Protein AF-A0A524FAS8-F1 (afdb_monomer)

Nearest PDB structures (foldseek):
  1mx0-assembly3_E  TM=8.882E-01  e=3.601E-17  Saccharolobus shibatae
  1z5a-assembly1_B  TM=8.834E-01  e=2.460E-16  Saccharolobus shibatae
  1mx0-assembly1_A  TM=8.862E-01  e=3.454E-16  Saccharolobus shibatae
  2zbk-assembly1_B  TM=7.656E-01  e=2.838E-14  Saccharolobus shibatae
  2q2e-assembly1_B  TM=7.469E-01  e=2.838E-14  Methanosarcina mazei

Foldseek 3Di:
DDPPPPPVPPPDDDFDPLLVLLVVLVVQQCDFDQSNLQLLLLLVVLVLLLQALVQQVVQVPDPDRPQNQFPVLVVCVVVPVVVVCVVPPPPDPPPDDDDDDDDDPDPDDDDPLVVVLVVVVVVLQVVQCVQCVVPLVCQRRFFAKEKEKAWDAADPVLVPPDDPPFKTKMKIKMKGQGQWDDLVLVQLQLQAQSDPPPPFDWDGSDDRRCRSVSLLSQLCVARVAWKWKWWDGLPDQWIWIWTWHQDSNSHTDTSHRGDTDDHSHNGIMMIMTMHMHGDHDPPHNVVSVVVVCVVCLRYWYWYQYNVRDIDISHRDDSDDDDGTDTFAAAPVRADPVNVVVLVVPDPDPDQLVSPVVRHPPCDSVNSVVVVVVVQVVVCVVVQWHDDPFFIWGNDDDLPDWIKTWGWDFDDDDPDPGTDTDIDIDTDDDPVVSVVVVVVVVVVVVVVVVD

Structure (mmCIF, N/CA/C/O backbone):
data_AF-A0A524FAS8-F1
#
_entry.id   AF-A0A524FAS8-F1
#
loop_
_atom_site.group_PDB
_atom_site.id
_atom_site.type_symbol
_atom_site.label_atom_id
_atom_site.label_alt_id
_atom_site.label_comp_id
_atom_site.label_asym_id
_atom_site.label_entity_id
_atom_site.label_seq_id
_atom_site.pdbx_PDB_ins_code
_atom_site.Cartn_x
_atom_site.Cartn_y
_atom_site.Cartn_z
_atom_site.occupancy
_atom_site.B_iso_or_equiv
_atom_site.auth_seq_id
_atom_site.auth_comp_id
_atom_site.auth_asym_id
_atom_site.auth_atom_id
_atom_site.pdbx_PDB_model_num
ATOM 1 N N . MET A 1 1 ? 24.257 51.079 12.326 1.00 42.12 1 MET A N 1
ATOM 2 C CA . MET A 1 1 ? 23.817 50.644 10.984 1.00 42.12 1 MET A CA 1
ATOM 3 C C . MET A 1 1 ? 23.544 49.153 11.053 1.00 42.12 1 MET A C 1
ATOM 5 O O . MET A 1 1 ? 24.490 48.390 11.198 1.00 42.12 1 MET A O 1
ATOM 9 N N . SER A 1 2 ? 22.276 48.743 11.054 1.00 40.66 2 SER A N 1
ATOM 10 C CA . SER A 1 2 ? 21.909 47.332 10.925 1.00 40.66 2 SER A CA 1
ATOM 11 C C . SER A 1 2 ? 21.966 46.947 9.450 1.00 40.66 2 SER A C 1
ATOM 13 O O . SER A 1 2 ? 21.460 47.657 8.581 1.00 40.66 2 SER A O 1
ATOM 15 N N . ARG A 1 3 ? 22.640 45.836 9.161 1.00 36.81 3 ARG A N 1
ATOM 16 C CA . ARG A 1 3 ? 22.687 45.250 7.826 1.00 36.81 3 ARG A CA 1
ATOM 17 C C . ARG A 1 3 ? 21.321 44.609 7.585 1.00 36.81 3 ARG A C 1
ATOM 19 O O . ARG A 1 3 ? 21.036 43.558 8.145 1.00 36.81 3 ARG A O 1
ATOM 26 N N . ILE A 1 4 ? 20.466 45.267 6.806 1.00 46.28 4 ILE A N 1
ATOM 27 C CA . ILE A 1 4 ? 19.295 44.620 6.212 1.00 46.28 4 ILE A CA 1
ATOM 28 C C . ILE A 1 4 ? 19.868 43.687 5.147 1.00 46.28 4 ILE A C 1
ATOM 30 O O . ILE A 1 4 ? 20.204 44.124 4.048 1.00 46.28 4 ILE A O 1
ATOM 34 N N . SER A 1 5 ? 20.096 42.423 5.498 1.00 48.66 5 SER A N 1
ATOM 35 C CA . SER A 1 5 ? 20.299 41.389 4.491 1.00 48.66 5 SER A CA 1
ATOM 36 C C . SER A 1 5 ? 18.951 41.165 3.820 1.00 48.66 5 SER A C 1
ATOM 38 O O . SER A 1 5 ? 18.108 40.426 4.323 1.00 48.66 5 SER A O 1
ATOM 40 N N . SER A 1 6 ? 18.735 41.843 2.698 1.00 51.06 6 SER A N 1
ATOM 41 C CA . SER A 1 6 ? 17.749 41.437 1.706 1.00 51.06 6 SER A CA 1
ATOM 42 C C . SER A 1 6 ? 18.260 40.162 1.032 1.00 51.06 6 SER A C 1
ATOM 44 O O . SER A 1 6 ? 18.724 40.184 -0.107 1.00 51.06 6 SER A O 1
ATOM 46 N N . GLU A 1 7 ? 18.238 39.045 1.753 1.00 55.41 7 GLU A N 1
ATOM 47 C CA . GLU A 1 7 ? 17.970 37.792 1.064 1.00 55.41 7 GLU A CA 1
ATOM 48 C C . GLU A 1 7 ? 16.487 37.870 0.718 1.00 55.41 7 GLU A C 1
ATOM 50 O O . GLU A 1 7 ? 15.625 37.670 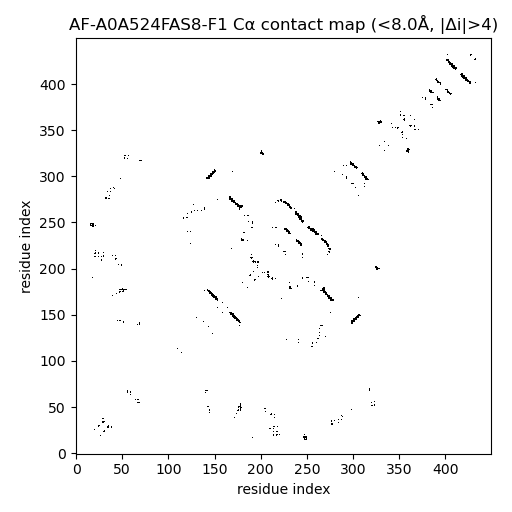1.570 1.00 55.41 7 GLU A O 1
ATOM 55 N N . ASP A 1 8 ? 16.197 38.316 -0.505 1.00 54.00 8 ASP A N 1
ATOM 56 C CA . ASP A 1 8 ? 14.879 38.165 -1.108 1.00 54.00 8 ASP A CA 1
ATOM 57 C C . ASP A 1 8 ? 14.546 36.668 -1.031 1.00 54.00 8 ASP A C 1
ATOM 59 O O . ASP A 1 8 ? 15.024 35.870 -1.842 1.00 54.00 8 ASP A O 1
ATOM 63 N N . GLU A 1 9 ? 13.780 36.262 -0.012 1.00 61.88 9 GLU A N 1
ATOM 64 C CA . GLU A 1 9 ? 13.163 34.943 0.022 1.00 61.88 9 GLU A CA 1
ATOM 65 C C . GLU A 1 9 ? 12.337 34.839 -1.258 1.00 61.88 9 GLU A C 1
ATOM 67 O O . GLU A 1 9 ? 11.289 35.478 -1.397 1.00 61.88 9 GLU A O 1
ATOM 72 N N . GLY A 1 10 ? 12.842 34.076 -2.230 1.00 63.31 10 GLY A N 1
ATOM 73 C CA . GLY A 1 10 ? 12.163 33.874 -3.498 1.00 63.31 10 GLY A CA 1
ATOM 74 C C . GLY A 1 10 ? 10.688 33.544 -3.263 1.00 63.31 10 GLY A C 1
ATOM 75 O O . GLY A 1 10 ? 10.338 32.734 -2.405 1.00 63.31 10 GLY A O 1
ATOM 76 N N . ARG A 1 11 ? 9.797 34.177 -4.035 1.00 78.69 11 ARG A N 1
ATOM 77 C CA . ARG A 1 11 ? 8.336 34.001 -3.898 1.00 78.69 11 ARG A CA 1
ATOM 78 C C . ARG A 1 11 ? 7.879 32.548 -4.092 1.00 78.69 11 ARG A C 1
ATOM 80 O O . ARG A 1 11 ? 6.772 32.197 -3.695 1.00 78.69 11 ARG A O 1
ATOM 87 N N . ILE A 1 12 ? 8.712 31.715 -4.716 1.00 79.44 12 ILE A N 1
ATOM 88 C CA . ILE A 1 12 ? 8.446 30.302 -4.983 1.00 79.44 12 ILE A CA 1
ATOM 89 C C . ILE A 1 12 ? 9.047 29.464 -3.850 1.00 79.44 12 ILE A C 1
ATOM 91 O O . ILE A 1 12 ? 10.264 29.415 -3.692 1.00 79.44 12 ILE A O 1
ATOM 95 N N . LYS A 1 13 ? 8.190 28.779 -3.083 1.00 80.12 13 LYS A N 1
ATOM 96 C CA . LYS A 1 13 ? 8.586 27.847 -2.014 1.00 80.12 13 LYS A CA 1
ATOM 97 C C . LYS A 1 13 ? 8.244 26.411 -2.419 1.00 80.12 13 LYS A C 1
ATOM 99 O O . LYS A 1 13 ? 7.142 26.155 -2.903 1.00 80.12 13 LYS A O 1
ATOM 104 N N . GLN A 1 14 ? 9.169 25.473 -2.210 1.00 84.06 14 GLN A N 1
ATOM 105 C CA . GLN A 1 14 ? 8.932 24.049 -2.458 1.00 84.06 14 GLN A CA 1
ATOM 106 C C . GLN A 1 14 ? 8.105 23.442 -1.316 1.00 84.06 14 GLN A C 1
ATOM 108 O O . GLN A 1 14 ? 8.470 23.542 -0.146 1.00 84.06 14 GLN A O 1
ATOM 113 N N . GLY A 1 15 ? 6.977 22.819 -1.658 1.00 84.75 15 GLY A N 1
ATOM 114 C CA . GLY A 1 15 ? 6.153 22.063 -0.716 1.00 84.75 15 GLY A CA 1
ATOM 115 C C . GLY A 1 15 ? 6.577 20.597 -0.618 1.00 84.75 15 GLY A C 1
ATOM 116 O O . GLY A 1 15 ? 7.229 20.057 -1.507 1.00 84.75 15 GLY A O 1
ATOM 117 N N . THR A 1 16 ? 6.164 19.939 0.458 1.00 92.19 16 THR A N 1
ATOM 118 C CA . THR A 1 16 ? 6.278 18.486 0.643 1.00 92.19 16 THR A CA 1
ATOM 119 C C . THR A 1 16 ? 5.027 17.778 0.120 1.00 92.19 16 THR A C 1
ATOM 121 O O . THR A 1 16 ? 3.938 18.360 0.101 1.00 92.19 16 THR A O 1
ATOM 124 N N . ILE A 1 17 ? 5.146 16.490 -0.224 1.00 90.00 17 ILE A N 1
ATOM 125 C CA . ILE A 1 17 ? 3.988 15.684 -0.641 1.00 90.00 17 ILE A CA 1
ATOM 126 C C . ILE A 1 17 ? 2.903 15.640 0.443 1.00 90.00 17 ILE A C 1
ATOM 128 O O . ILE A 1 17 ? 1.740 15.908 0.164 1.00 90.00 17 ILE A O 1
ATOM 132 N N . ALA A 1 18 ? 3.289 15.426 1.705 1.00 90.56 18 ALA A N 1
ATOM 133 C CA . ALA A 1 18 ? 2.353 15.429 2.825 1.00 90.56 18 ALA A CA 1
ATOM 134 C C . ALA A 1 18 ? 1.673 16.797 2.998 1.00 90.56 18 ALA A C 1
ATOM 136 O O . ALA A 1 18 ? 0.471 16.868 3.236 1.00 90.56 18 ALA A O 1
ATOM 137 N N . GLY A 1 19 ? 2.413 17.899 2.831 1.00 90.75 19 GLY A N 1
ATOM 138 C CA . GLY A 1 19 ? 1.856 19.249 2.894 1.00 90.75 19 GLY A CA 1
ATOM 139 C C . GLY A 1 19 ? 0.856 19.539 1.772 1.00 90.75 19 GLY A C 1
ATOM 140 O O . GLY A 1 19 ? -0.131 20.235 2.009 1.00 90.75 19 GLY A O 1
ATOM 141 N N . PHE A 1 20 ? 1.087 18.998 0.574 1.00 91.62 20 PHE A N 1
ATOM 142 C CA . PHE A 1 20 ? 0.155 19.092 -0.548 1.00 91.62 20 PHE A CA 1
ATOM 143 C C . PHE A 1 20 ? -1.114 18.267 -0.296 1.00 91.62 20 PHE A C 1
ATOM 145 O O . PHE A 1 20 ? -2.212 18.822 -0.322 1.00 91.62 20 PHE A O 1
ATOM 152 N N . MET A 1 21 ? -0.966 16.981 0.035 1.00 90.69 21 MET A N 1
ATOM 153 C CA . MET A 1 21 ? -2.090 16.056 0.224 1.00 90.69 21 MET A CA 1
ATOM 154 C C . MET A 1 21 ? -2.978 16.448 1.406 1.00 90.69 21 MET A C 1
ATOM 156 O O . MET A 1 21 ? -4.197 16.443 1.282 1.00 90.69 21 MET A O 1
ATOM 160 N N . ARG A 1 22 ? -2.397 16.922 2.518 1.00 89.25 22 ARG A N 1
ATOM 161 C CA . ARG A 1 22 ? -3.168 17.438 3.666 1.00 89.25 22 ARG A CA 1
ATOM 162 C C . ARG A 1 22 ? -4.069 18.622 3.320 1.00 89.25 22 ARG A C 1
ATOM 164 O O . ARG A 1 22 ? -5.066 18.824 4.000 1.00 89.25 22 ARG A O 1
ATOM 171 N N . LYS A 1 23 ? -3.711 19.424 2.312 1.00 88.38 23 LYS A N 1
ATOM 172 C CA . LYS A 1 23 ? -4.533 20.548 1.829 1.00 88.38 23 LYS A CA 1
ATOM 173 C C . LYS A 1 23 ? -5.541 20.124 0.761 1.00 88.38 23 LYS A C 1
ATOM 175 O O . LYS A 1 23 ? -6.402 20.922 0.399 1.00 88.38 23 LYS A O 1
ATOM 180 N N . ARG A 1 24 ? -5.370 18.929 0.195 1.00 88.69 24 ARG A N 1
ATOM 181 C CA . ARG A 1 24 ? -6.066 18.446 -0.998 1.00 88.69 24 ARG A CA 1
ATOM 182 C C . ARG A 1 24 ? -6.550 17.001 -0.822 1.00 88.69 24 ARG A C 1
ATOM 184 O O . ARG A 1 24 ? -6.407 16.190 -1.732 1.00 88.69 24 ARG A O 1
ATOM 191 N N . THR A 1 25 ? -7.119 16.679 0.339 1.00 84.56 25 THR A N 1
ATOM 192 C CA . THR A 1 25 ? -7.600 15.324 0.668 1.00 84.56 25 THR A CA 1
ATOM 193 C C . THR A 1 25 ? -8.717 14.849 -0.271 1.00 84.56 25 THR A C 1
ATOM 195 O O . THR A 1 25 ? -8.857 13.653 -0.509 1.00 84.56 25 THR A O 1
ATOM 198 N N . GLN A 1 26 ? -9.437 15.770 -0.919 1.00 85.81 26 GLN A N 1
ATOM 199 C CA . GLN A 1 26 ? -10.419 15.457 -1.961 1.00 85.81 26 GLN A CA 1
ATOM 200 C C . GLN A 1 26 ? -9.820 14.768 -3.198 1.00 85.81 26 GLN A C 1
ATOM 202 O O . GLN A 1 26 ? -10.524 14.035 -3.881 1.00 85.81 26 GLN A O 1
ATOM 207 N N . LEU A 1 27 ? -8.523 14.958 -3.493 1.00 87.62 27 LEU A N 1
ATOM 208 C CA . LEU A 1 27 ? -7.872 14.302 -4.641 1.00 87.62 27 LEU A CA 1
ATOM 209 C C . LEU A 1 27 ? -7.733 12.785 -4.460 1.00 87.62 27 LEU A C 1
ATOM 211 O O . LEU A 1 27 ? -7.439 12.076 -5.415 1.00 87.62 27 LEU A O 1
ATOM 215 N N . VAL A 1 28 ? -7.928 12.307 -3.233 1.00 86.19 28 VAL A N 1
ATOM 216 C CA . VAL A 1 28 ? -7.808 10.908 -2.809 1.00 86.19 28 VAL A CA 1
ATOM 217 C C . VAL A 1 28 ? -9.096 10.419 -2.145 1.00 86.19 28 VAL A C 1
ATOM 219 O O . VAL A 1 28 ? -9.068 9.515 -1.322 1.00 86.19 28 VAL A O 1
ATOM 222 N N . GLY A 1 29 ? -10.233 11.037 -2.481 1.00 87.62 29 GLY A N 1
ATOM 223 C CA . GLY A 1 29 ? -11.559 10.555 -2.078 1.00 87.62 29 GLY A CA 1
ATOM 224 C C . GLY A 1 29 ? -12.010 10.944 -0.666 1.00 87.62 29 GLY A C 1
ATOM 225 O O . GLY A 1 29 ? -13.110 10.581 -0.263 1.00 87.62 29 GLY A O 1
ATOM 226 N N . PHE A 1 30 ? -11.222 11.724 0.081 1.00 91.19 30 PHE A N 1
ATOM 227 C CA . PHE A 1 30 ? -11.590 12.211 1.418 1.00 91.19 30 PHE A CA 1
ATOM 228 C C . PHE A 1 30 ? -12.222 13.612 1.347 1.00 91.19 30 PHE A C 1
ATOM 230 O O . PHE A 1 30 ? -11.703 14.588 1.895 1.00 91.19 30 PHE A O 1
ATOM 237 N N . GLU A 1 31 ? -13.335 13.714 0.622 1.00 90.06 31 GLU A N 1
ATOM 238 C CA . GLU A 1 31 ? -14.220 14.887 0.595 1.00 90.06 31 GLU A CA 1
ATOM 239 C C . GLU A 1 31 ? -15.436 14.642 1.499 1.00 90.06 31 GLU A C 1
ATOM 241 O O . GLU A 1 31 ? -15.924 13.522 1.573 1.00 90.06 31 GLU A O 1
ATOM 246 N N . PHE A 1 32 ? -15.950 15.664 2.191 1.00 87.19 32 PHE A N 1
ATOM 247 C CA . PHE A 1 32 ? -17.160 15.513 3.013 1.00 87.19 32 PHE A CA 1
ATOM 248 C C . PHE A 1 32 ? -18.350 15.008 2.184 1.00 87.19 32 PHE A C 1
ATOM 250 O O . PHE A 1 32 ? -18.710 15.601 1.170 1.00 87.19 32 PHE A O 1
ATOM 257 N N . GLY A 1 33 ? -18.998 13.943 2.654 1.00 89.12 33 GLY A N 1
ATOM 258 C CA . GLY A 1 33 ? -20.117 13.312 1.957 1.00 89.12 33 GLY A CA 1
ATOM 259 C C . GLY A 1 33 ? -20.211 11.814 2.232 1.00 89.12 33 GLY A C 1
ATOM 260 O O . GLY A 1 33 ? -19.408 11.253 2.977 1.00 89.12 33 GLY A O 1
ATOM 261 N N . TYR A 1 34 ? -21.194 11.148 1.623 1.00 87.25 34 TYR A N 1
ATOM 262 C CA . TYR A 1 34 ? -21.453 9.721 1.865 1.00 87.25 34 TYR A CA 1
ATOM 263 C C . TYR A 1 34 ? -20.256 8.829 1.497 1.00 87.25 34 TYR A C 1
ATOM 265 O O . TYR A 1 34 ? -19.920 7.907 2.237 1.00 87.25 34 TYR A O 1
ATOM 273 N N . TRP A 1 35 ? -19.551 9.166 0.414 1.00 89.12 35 TRP A N 1
ATOM 274 C CA . TRP A 1 35 ? -18.412 8.402 -0.107 1.00 89.12 35 TRP A CA 1
ATOM 275 C C . TRP A 1 35 ? -17.198 8.372 0.816 1.00 89.12 35 TRP A C 1
ATOM 277 O O . TRP A 1 35 ? -16.428 7.419 0.770 1.00 89.12 35 TRP A O 1
ATOM 287 N N . LYS A 1 36 ? -17.034 9.370 1.691 1.00 94.06 36 LYS A N 1
ATOM 288 C CA . LYS A 1 36 ? -15.904 9.424 2.623 1.00 94.06 36 LYS A CA 1
ATOM 289 C C . LYS A 1 36 ? -15.860 8.214 3.546 1.00 94.06 36 LYS A C 1
ATOM 291 O O . LYS A 1 36 ? -14.784 7.675 3.781 1.00 94.06 36 LYS A O 1
ATOM 296 N N . HIS A 1 37 ? -17.018 7.763 4.036 1.00 95.25 37 HIS A N 1
ATOM 297 C CA . HIS A 1 37 ? -17.096 6.547 4.847 1.00 95.25 37 HIS A CA 1
ATOM 298 C C . HIS A 1 37 ? -16.603 5.333 4.055 1.00 95.25 37 HIS A C 1
ATOM 300 O O . HIS A 1 37 ? -15.773 4.574 4.548 1.00 95.25 37 HIS A O 1
ATOM 306 N N . SER A 1 38 ? -17.057 5.194 2.806 1.00 94.69 38 SER A N 1
ATOM 307 C CA . SER A 1 38 ? -16.613 4.129 1.906 1.00 94.69 38 SER A CA 1
ATOM 308 C C . SER A 1 38 ? -15.117 4.213 1.609 1.00 94.69 38 SER A C 1
ATOM 310 O O . SER A 1 38 ? -14.473 3.175 1.561 1.00 94.69 38 SER A O 1
ATOM 312 N N . GLN A 1 39 ? -14.539 5.414 1.487 1.00 94.94 39 GLN A N 1
ATOM 313 C CA . GLN A 1 39 ? -13.100 5.577 1.263 1.00 94.94 39 GLN A CA 1
ATOM 314 C C . GLN A 1 39 ? -12.276 5.074 2.453 1.00 94.94 39 GLN A C 1
ATOM 316 O O . GLN A 1 39 ? -11.294 4.368 2.249 1.00 94.94 39 GLN A O 1
ATOM 321 N N . TYR A 1 40 ? -12.678 5.383 3.694 1.00 96.00 40 TYR A N 1
ATOM 322 C CA . TYR A 1 40 ? -12.033 4.799 4.878 1.00 96.00 40 TYR A CA 1
ATOM 323 C C . TYR A 1 40 ? -12.068 3.271 4.818 1.00 96.00 40 TYR A C 1
ATOM 325 O O . TYR A 1 40 ? -11.042 2.617 4.977 1.00 96.00 40 TYR A O 1
ATOM 333 N N . ILE A 1 41 ? -13.238 2.707 4.537 1.00 95.75 41 ILE A N 1
ATOM 334 C CA . ILE A 1 41 ? -13.438 1.258 4.489 1.00 95.75 41 ILE A CA 1
ATOM 335 C C . ILE A 1 41 ? -12.565 0.628 3.404 1.00 95.75 41 ILE A C 1
ATOM 337 O O . ILE A 1 41 ? -11.818 -0.293 3.710 1.00 95.75 41 ILE A O 1
ATOM 341 N N . ALA A 1 42 ? -12.602 1.162 2.182 1.00 94.56 42 ALA A N 1
ATOM 342 C CA . ALA A 1 42 ? -11.837 0.674 1.040 1.00 94.56 42 ALA A CA 1
ATOM 343 C C . ALA A 1 42 ? -10.332 0.648 1.317 1.00 94.56 42 ALA A C 1
ATOM 345 O O . ALA A 1 42 ? -9.686 -0.387 1.179 1.00 94.56 42 ALA A O 1
ATOM 346 N N . GLU A 1 43 ? -9.777 1.762 1.799 1.00 93.94 43 GLU A N 1
ATOM 347 C CA . GLU A 1 43 ? -8.336 1.868 2.031 1.00 93.94 43 GLU A CA 1
ATOM 348 C C . GLU A 1 43 ? -7.834 0.885 3.087 1.00 93.94 43 GLU A C 1
ATOM 350 O O . GLU A 1 43 ? -6.724 0.361 2.975 1.00 93.94 43 GLU A O 1
ATOM 355 N N . PHE A 1 44 ? -8.614 0.642 4.138 1.00 95.75 44 PHE A N 1
ATOM 356 C CA . PHE A 1 44 ? -8.176 -0.235 5.215 1.00 95.75 44 PHE A CA 1
ATOM 357 C C . PHE A 1 44 ? -8.507 -1.703 4.950 1.00 95.75 44 PHE A C 1
ATOM 359 O O . PHE A 1 44 ? -7.638 -2.537 5.185 1.00 95.75 44 PHE A O 1
ATOM 366 N N . ILE A 1 45 ? -9.673 -2.026 4.380 1.00 96.06 45 ILE A N 1
ATOM 367 C CA . ILE A 1 45 ? -10.029 -3.415 4.062 1.00 96.06 45 ILE A CA 1
ATOM 368 C C . ILE A 1 45 ? -9.096 -3.999 2.999 1.00 96.06 45 ILE A C 1
ATOM 370 O O . ILE A 1 45 ? -8.618 -5.116 3.165 1.00 96.06 45 ILE A O 1
ATOM 374 N N . ASP A 1 46 ? -8.740 -3.230 1.965 1.00 93.94 46 ASP A N 1
ATOM 375 C CA . ASP A 1 46 ? -7.826 -3.690 0.916 1.00 93.94 46 ASP A CA 1
ATOM 376 C C . ASP A 1 46 ? -6.418 -3.942 1.465 1.00 93.94 46 ASP A C 1
ATOM 378 O O . ASP A 1 46 ? -5.750 -4.906 1.082 1.00 93.94 46 ASP A O 1
ATOM 382 N N . ASN A 1 47 ? -5.960 -3.097 2.394 1.00 94.12 47 ASN A N 1
ATOM 383 C CA . ASN A 1 47 ? -4.677 -3.293 3.064 1.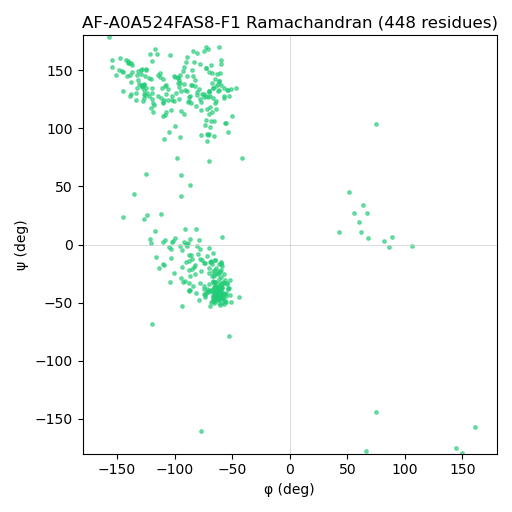00 94.12 47 ASN A CA 1
ATOM 384 C C . ASN A 1 47 ? -4.696 -4.507 3.999 1.00 94.12 47 ASN A C 1
ATOM 386 O O . ASN A 1 47 ? -3.718 -5.253 4.020 1.00 94.12 47 ASN A O 1
ATOM 390 N N . SER A 1 48 ? -5.795 -4.723 4.719 1.00 96.44 48 SER A N 1
ATOM 391 C CA . SER A 1 48 ? -5.994 -5.893 5.572 1.00 96.44 48 SER A CA 1
ATOM 392 C C . SER A 1 48 ? -6.052 -7.191 4.761 1.00 96.44 48 SER A C 1
ATOM 394 O O . SER A 1 48 ? -5.369 -8.153 5.101 1.00 96.44 48 SER A O 1
ATOM 396 N N . LEU A 1 49 ? -6.772 -7.215 3.634 1.00 96.06 49 LEU A N 1
ATOM 397 C CA . LEU A 1 49 ? -6.816 -8.369 2.728 1.00 96.06 49 LEU A CA 1
ATOM 398 C C . LEU A 1 49 ? -5.433 -8.691 2.151 1.00 96.06 49 LEU A C 1
ATOM 400 O O . LEU A 1 49 ? -4.998 -9.840 2.211 1.00 96.06 49 LEU A O 1
ATOM 404 N N . ASP A 1 50 ? -4.706 -7.679 1.661 1.00 94.00 50 ASP A N 1
ATOM 405 C CA . ASP A 1 50 ? -3.330 -7.859 1.181 1.00 94.00 50 ASP A CA 1
ATOM 406 C C . ASP A 1 50 ? -2.409 -8.402 2.299 1.00 94.00 50 ASP A C 1
ATOM 408 O O . ASP A 1 50 ? -1.526 -9.223 2.034 1.00 94.00 50 ASP A O 1
ATOM 412 N N . ALA A 1 51 ? -2.604 -7.967 3.552 1.00 94.56 51 ALA A N 1
ATOM 413 C CA . ALA A 1 51 ? -1.819 -8.409 4.706 1.00 94.56 51 ALA A CA 1
ATOM 414 C C . ALA A 1 51 ? -2.117 -9.860 5.115 1.00 94.56 51 ALA A C 1
ATOM 416 O O . ALA A 1 51 ? -1.178 -10.598 5.431 1.00 94.56 51 ALA A O 1
ATOM 417 N N . ILE A 1 52 ? -3.386 -10.276 5.088 1.00 95.62 52 ILE A N 1
ATOM 418 C CA . ILE A 1 52 ? -3.819 -11.654 5.368 1.00 95.62 52 ILE A CA 1
ATOM 419 C C . ILE A 1 52 ? -3.312 -12.601 4.283 1.00 95.62 52 ILE A C 1
ATOM 421 O O . ILE A 1 52 ? -2.703 -13.624 4.593 1.00 95.62 52 ILE A O 1
ATOM 425 N N . GLU A 1 53 ? -3.495 -12.249 3.010 1.00 94.50 53 GLU A N 1
ATOM 426 C CA . GLU A 1 53 ? -3.011 -13.060 1.890 1.00 94.50 53 GLU A CA 1
ATOM 427 C C . GLU A 1 53 ? -1.489 -13.219 1.930 1.00 94.50 53 GLU A C 1
ATOM 429 O O . GLU A 1 53 ? -0.979 -14.334 1.826 1.00 94.50 53 GLU A O 1
ATOM 434 N N . SER A 1 54 ? -0.759 -12.125 2.181 1.00 92.69 54 SER A N 1
ATOM 435 C CA . SER A 1 54 ? 0.703 -12.157 2.311 1.00 92.69 54 SER A CA 1
ATOM 436 C C . SER A 1 54 ? 1.172 -13.027 3.474 1.00 92.69 54 SER A C 1
ATOM 438 O O . SER A 1 54 ? 2.197 -13.701 3.367 1.00 92.69 54 SER A O 1
ATOM 440 N N . PHE A 1 55 ? 0.445 -13.019 4.592 1.00 93.31 55 PHE A N 1
ATOM 441 C CA . PHE A 1 55 ? 0.735 -13.908 5.710 1.00 93.31 55 PHE A CA 1
ATOM 442 C C . PHE A 1 55 ? 0.525 -15.371 5.313 1.00 93.31 55 PHE A C 1
ATOM 444 O O . PHE A 1 55 ? 1.423 -16.192 5.484 1.00 93.31 55 PHE A O 1
ATOM 451 N N . GLN A 1 56 ? -0.607 -15.684 4.687 1.00 91.19 56 GLN A N 1
ATOM 452 C CA . GLN A 1 56 ? -0.941 -17.054 4.309 1.00 91.19 56 GLN A CA 1
ATOM 453 C C . GLN A 1 56 ? -0.017 -17.630 3.240 1.00 91.19 56 GLN A C 1
ATOM 455 O O . GLN A 1 56 ? 0.389 -18.784 3.357 1.00 91.19 56 GLN A O 1
ATOM 460 N N . TRP A 1 57 ? 0.412 -16.842 2.253 1.00 91.12 57 TRP A N 1
ATOM 461 C CA . TRP A 1 57 ? 1.420 -17.297 1.291 1.00 91.12 57 TRP A CA 1
ATOM 462 C C . TRP A 1 57 ? 2.732 -17.695 1.982 1.00 91.12 57 TRP A C 1
ATOM 464 O O . TRP A 1 57 ? 3.264 -18.766 1.692 1.00 91.12 57 TRP A O 1
ATOM 474 N N . ARG A 1 58 ? 3.195 -16.912 2.969 1.00 89.06 58 ARG A N 1
ATOM 475 C CA . ARG A 1 58 ? 4.400 -17.234 3.759 1.00 89.06 58 ARG A CA 1
ATOM 476 C C . ARG A 1 58 ? 4.238 -18.487 4.615 1.00 89.06 58 ARG A C 1
ATOM 478 O O . ARG A 1 58 ? 5.205 -19.222 4.804 1.00 89.06 58 ARG A O 1
ATOM 485 N N . GLU A 1 59 ? 3.054 -18.716 5.173 1.00 87.69 59 GLU A N 1
ATOM 486 C CA . GLU A 1 59 ? 2.795 -19.875 6.031 1.00 87.69 59 GLU A CA 1
ATOM 487 C C . GLU A 1 59 ? 2.581 -21.164 5.227 1.00 87.69 59 GLU A C 1
ATOM 489 O O . GLU A 1 59 ? 3.017 -22.228 5.661 1.00 87.69 59 GLU A O 1
ATOM 494 N N . ILE A 1 60 ? 1.999 -21.088 4.026 1.00 83.69 60 ILE A N 1
ATOM 495 C CA . ILE A 1 60 ? 1.807 -22.248 3.138 1.00 83.69 60 ILE A CA 1
ATOM 496 C C . ILE A 1 60 ? 3.145 -22.847 2.678 1.00 83.69 60 ILE A C 1
ATOM 498 O O . ILE A 1 60 ? 3.228 -24.065 2.499 1.00 83.69 60 ILE A O 1
ATOM 502 N N . GLU A 1 61 ? 4.185 -22.025 2.508 1.00 83.31 61 GLU A N 1
ATOM 503 C CA . GLU A 1 61 ? 5.539 -22.476 2.147 1.00 83.31 61 GLU A CA 1
ATOM 504 C C . GLU A 1 61 ? 6.252 -23.233 3.279 1.00 83.31 61 GLU A C 1
ATOM 506 O O . GLU A 1 61 ? 7.188 -23.995 3.023 1.00 83.31 61 GLU A O 1
ATOM 511 N N . LYS A 1 62 ? 5.815 -23.056 4.530 1.00 84.00 62 LYS A N 1
ATOM 512 C CA . LYS A 1 62 ? 6.412 -23.706 5.698 1.00 84.00 62 LYS A CA 1
ATOM 513 C C . LYS A 1 62 ? 5.772 -25.087 5.921 1.00 84.00 62 LYS A C 1
ATOM 515 O O . LYS A 1 62 ? 4.561 -25.160 6.125 1.00 84.00 62 LYS A O 1
ATOM 520 N N . PRO A 1 63 ? 6.558 -26.181 5.955 1.00 73.62 63 PRO A N 1
ATOM 521 C CA . PRO A 1 63 ? 6.023 -27.532 6.152 1.00 73.62 63 PRO A CA 1
ATOM 522 C C . PRO A 1 63 ? 5.258 -27.715 7.473 1.00 73.62 63 PRO A C 1
ATOM 524 O O . PRO A 1 63 ? 4.218 -28.365 7.477 1.00 73.62 63 PRO A O 1
ATOM 527 N N . ASP A 1 64 ? 5.738 -27.090 8.556 1.00 76.69 64 ASP A N 1
ATOM 528 C CA . ASP A 1 64 ? 5.238 -27.270 9.930 1.00 76.69 64 ASP A CA 1
ATOM 529 C C . ASP A 1 64 ? 4.521 -26.021 10.485 1.00 76.69 64 ASP A C 1
ATOM 531 O O . ASP A 1 64 ? 4.525 -25.769 11.695 1.00 76.69 64 ASP A O 1
ATOM 535 N N . SER A 1 65 ? 3.958 -25.169 9.620 1.00 76.75 65 SER A N 1
ATOM 536 C CA . SER A 1 65 ? 3.272 -23.965 10.105 1.00 76.75 65 SER A CA 1
ATOM 537 C C . SER A 1 65 ? 2.014 -24.315 10.903 1.00 76.75 65 SER A C 1
ATOM 539 O O . SER A 1 65 ? 1.105 -24.977 10.407 1.00 76.75 65 SER A O 1
ATOM 541 N N . LYS A 1 66 ? 1.941 -23.787 12.130 1.00 69.56 66 LYS A N 1
ATOM 542 C CA . LYS A 1 66 ? 0.755 -23.844 13.001 1.00 69.56 66 LYS A CA 1
ATOM 543 C C . LYS A 1 66 ? -0.350 -22.866 12.584 1.00 69.56 66 LYS A C 1
ATOM 545 O O . LYS A 1 66 ? -1.460 -22.975 13.086 1.00 69.56 66 LYS A O 1
ATOM 550 N N . TYR A 1 67 ? -0.030 -21.924 11.697 1.00 70.94 67 TYR A N 1
ATOM 551 C CA . TYR A 1 67 ? -0.903 -20.832 11.251 1.00 70.94 67 TYR A CA 1
ATOM 552 C C . TYR A 1 67 ? -1.391 -21.022 9.810 1.00 70.94 67 TYR A C 1
ATOM 554 O O . TYR A 1 67 ? -2.045 -20.148 9.238 1.00 70.94 67 TYR A O 1
ATOM 562 N N . LYS A 1 68 ? -1.036 -22.157 9.198 1.00 68.38 68 LYS A N 1
ATOM 563 C CA . LYS A 1 68 ? -1.527 -22.540 7.884 1.00 68.38 68 LYS A CA 1
ATOM 564 C C . LYS A 1 68 ? -2.985 -22.948 8.022 1.00 68.38 68 LYS A C 1
ATOM 566 O O . LYS A 1 68 ? -3.285 -24.033 8.522 1.00 68.38 68 LYS A O 1
ATOM 571 N N . PHE A 1 69 ? -3.882 -22.104 7.531 1.00 67.38 69 PHE A N 1
ATOM 572 C CA . PHE A 1 69 ? -5.285 -22.477 7.438 1.00 67.38 69 PHE A CA 1
ATOM 573 C C . PHE A 1 69 ? -5.407 -23.588 6.380 1.00 67.38 69 PHE A C 1
ATOM 575 O O . PHE A 1 69 ? -5.074 -23.401 5.208 1.00 67.38 69 PHE A O 1
ATOM 582 N N . THR A 1 70 ? -5.792 -24.791 6.809 1.00 54.88 70 THR A N 1
ATOM 583 C CA . THR A 1 70 ? -5.938 -25.980 5.949 1.00 54.88 70 THR A CA 1
ATOM 584 C C . THR A 1 70 ? -7.359 -26.528 6.014 1.00 54.88 70 THR A C 1
ATOM 586 O O . THR A 1 70 ? -8.122 -26.186 6.915 1.00 54.88 70 THR A O 1
ATOM 589 N N . LEU A 1 71 ? -7.709 -27.383 5.046 1.00 47.03 71 LEU A N 1
ATOM 590 C CA . LEU A 1 71 ? -9.006 -28.065 4.959 1.00 47.03 71 LEU A CA 1
ATOM 591 C C . LEU A 1 71 ? -9.389 -28.803 6.260 1.00 47.03 71 LEU A C 1
ATOM 593 O O . LEU A 1 71 ? -10.561 -28.860 6.596 1.00 47.03 71 LEU A O 1
ATOM 597 N N . ASP A 1 72 ? -8.422 -29.299 7.040 1.00 47.75 72 ASP A N 1
ATOM 598 C CA . ASP A 1 72 ? -8.692 -30.075 8.264 1.00 47.75 72 ASP A CA 1
ATOM 599 C C . ASP A 1 72 ? -9.324 -29.242 9.405 1.00 47.75 72 ASP A C 1
ATOM 601 O O . ASP A 1 72 ? -9.896 -29.799 10.346 1.00 47.75 72 ASP A O 1
ATOM 605 N N . GLN A 1 73 ? -9.284 -27.906 9.316 1.00 50.19 73 GLN A N 1
ATOM 606 C CA . GLN A 1 73 ? -10.002 -27.007 10.230 1.00 50.19 73 GLN A CA 1
ATOM 607 C C . GLN A 1 73 ? -11.496 -26.837 9.873 1.00 50.19 73 GLN A C 1
ATOM 609 O O . GLN A 1 73 ? -12.218 -26.184 10.623 1.00 50.19 73 GLN A O 1
ATOM 614 N N . GLU A 1 74 ? -11.999 -27.463 8.797 1.00 45.91 74 GLU A N 1
ATOM 615 C CA . GLU A 1 74 ? -13.425 -27.450 8.410 1.00 45.91 74 GLU A CA 1
ATOM 616 C C . GLU A 1 74 ? -14.363 -27.982 9.503 1.00 45.91 74 GLU A C 1
ATOM 618 O O . GLU A 1 74 ? -15.501 -27.531 9.601 1.00 45.91 74 GLU A O 1
ATOM 623 N N . THR A 1 75 ? -13.882 -28.845 10.402 1.00 44.97 75 THR A N 1
ATOM 624 C CA . THR A 1 75 ? -14.670 -29.323 11.554 1.00 44.97 75 THR A CA 1
ATOM 625 C C . THR A 1 75 ? -15.095 -28.189 12.508 1.00 44.97 75 THR A C 1
ATOM 627 O O . THR A 1 75 ? -16.005 -28.371 13.311 1.00 44.97 75 THR A O 1
ATOM 630 N N . ALA A 1 76 ? -14.467 -27.006 12.435 1.00 43.12 76 ALA A N 1
ATOM 631 C CA . ALA A 1 76 ? -14.862 -25.824 13.206 1.00 43.12 76 ALA A CA 1
ATOM 632 C C . ALA A 1 76 ? -15.934 -24.963 12.507 1.00 43.12 76 ALA A C 1
ATOM 634 O O . ALA A 1 76 ? -16.659 -24.237 13.187 1.00 43.12 76 ALA A O 1
ATOM 635 N N . LEU A 1 77 ? -16.086 -25.063 11.178 1.00 45.44 77 LEU A N 1
ATOM 636 C CA . LEU A 1 77 ? -17.085 -24.303 10.411 1.00 45.44 77 LEU A CA 1
ATOM 637 C C . LEU A 1 77 ? -18.524 -24.768 10.694 1.00 45.44 77 LEU A C 1
ATOM 639 O O . LEU A 1 77 ? -19.448 -23.962 10.595 1.00 45.44 77 LEU A O 1
ATOM 643 N N . GLU A 1 78 ? -18.720 -26.014 11.142 1.00 44.66 78 GLU A N 1
ATOM 644 C CA . GLU A 1 78 ? 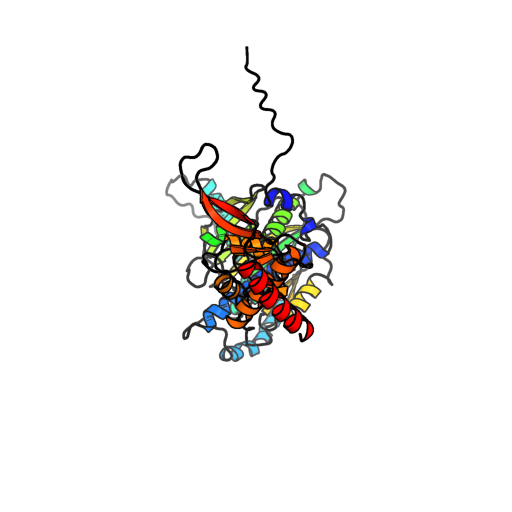-20.016 -26.489 11.660 1.00 44.66 78 GLU A CA 1
ATOM 645 C C . GLU A 1 78 ? -20.453 -25.762 12.951 1.00 44.66 78 GLU A C 1
ATOM 647 O O . GLU A 1 78 ? -21.630 -25.809 13.302 1.00 44.66 78 GLU A O 1
ATOM 652 N N . ASN A 1 79 ? -19.553 -25.018 13.613 1.00 42.72 79 ASN A N 1
ATOM 653 C CA . ASN A 1 79 ? -19.839 -24.275 14.848 1.00 42.72 79 ASN A CA 1
ATOM 654 C C . ASN A 1 79 ? -20.104 -22.771 14.634 1.00 42.72 79 ASN A C 1
ATOM 656 O O . ASN A 1 79 ? -20.291 -22.040 15.606 1.00 42.72 79 ASN A O 1
ATOM 660 N N . LEU A 1 80 ? -20.166 -22.272 13.392 1.00 45.88 80 LEU A N 1
ATOM 661 C CA . LEU A 1 80 ? -20.497 -20.859 13.116 1.00 45.88 80 LEU A CA 1
ATOM 662 C C . LEU A 1 80 ? -21.967 -20.492 13.406 1.00 45.88 80 LEU A C 1
ATOM 664 O O . LEU A 1 80 ? -22.331 -19.317 13.360 1.00 45.88 80 LEU A O 1
ATOM 668 N N . THR A 1 81 ? -22.794 -21.461 13.810 1.00 41.41 81 THR A N 1
ATOM 669 C CA . THR A 1 81 ? -24.076 -21.234 14.502 1.00 41.41 81 THR A CA 1
ATOM 670 C C . THR A 1 81 ? -23.924 -20.484 15.833 1.00 41.41 81 THR A C 1
ATOM 672 O O . THR A 1 81 ? -24.905 -19.927 16.314 1.00 41.41 81 THR A O 1
ATOM 675 N N . LEU A 1 82 ? -22.713 -20.370 16.392 1.00 42.75 82 LEU A N 1
ATOM 676 C CA . LEU A 1 82 ? -22.439 -19.599 17.615 1.00 42.75 82 LEU A CA 1
ATOM 677 C C . LEU A 1 82 ? -22.504 -18.070 17.436 1.00 42.75 82 LEU A C 1
ATOM 679 O O . LEU A 1 82 ? -22.522 -17.343 18.422 1.00 42.75 82 LEU A O 1
ATOM 683 N N . VAL A 1 83 ? -22.596 -17.547 16.207 1.00 43.09 83 VAL A N 1
ATOM 684 C CA . VAL A 1 83 ? -22.776 -16.094 15.989 1.00 43.09 83 VAL A CA 1
ATOM 685 C C . VAL A 1 83 ? -24.239 -15.661 16.187 1.00 43.09 83 VAL A C 1
ATOM 687 O O . VAL A 1 83 ? -24.519 -14.471 16.263 1.00 43.09 83 VAL A O 1
ATOM 690 N N . GLN A 1 84 ? -25.188 -16.593 16.349 1.00 38.34 84 GLN A N 1
ATOM 691 C CA . GLN A 1 84 ? -26.562 -16.245 16.741 1.00 38.34 84 GLN A CA 1
ATOM 692 C C . GLN A 1 84 ? -26.693 -15.855 18.226 1.00 38.34 84 GLN A C 1
ATOM 694 O O . GLN A 1 84 ? -27.658 -15.190 18.582 1.00 38.34 84 GLN A O 1
ATOM 699 N N . GLU A 1 85 ? -25.703 -16.155 19.077 1.00 40.19 85 GLU A N 1
ATOM 700 C CA . GLU A 1 85 ? -25.686 -15.704 20.484 1.00 40.19 85 GLU A CA 1
ATOM 701 C C . GLU A 1 85 ? -25.273 -14.224 20.644 1.00 40.19 85 GLU A C 1
ATOM 703 O O . GLU A 1 85 ? -25.347 -13.668 21.740 1.00 40.19 85 GLU A O 1
ATOM 708 N N . PHE A 1 86 ? -24.905 -13.542 19.550 1.00 40.50 86 PHE A N 1
ATOM 709 C CA . PHE A 1 86 ? -24.611 -12.102 19.550 1.00 40.50 86 PHE A CA 1
ATOM 710 C C . PHE A 1 86 ? -25.847 -11.240 19.878 1.00 40.50 86 PHE A C 1
ATOM 712 O O . PHE A 1 86 ? -25.698 -10.100 20.323 1.00 40.50 86 PHE A O 1
ATOM 719 N N . GLU A 1 87 ? -27.063 -11.772 19.683 1.00 41.53 87 GLU A N 1
ATOM 720 C CA . GLU A 1 87 ? -28.312 -11.076 20.027 1.00 41.53 87 GLU A CA 1
ATOM 721 C C . GLU A 1 87 ? -28.622 -11.095 21.535 1.00 41.53 87 GLU A C 1
ATOM 723 O O . GLU A 1 87 ? -29.318 -10.198 22.007 1.00 41.53 87 GLU A O 1
ATOM 728 N N . GLU A 1 88 ? -28.083 -12.041 22.318 1.00 36.12 88 GLU A N 1
ATOM 729 C CA . GLU A 1 88 ? -28.457 -12.187 23.738 1.00 36.12 88 GLU A CA 1
ATOM 730 C C . GLU A 1 88 ? -27.445 -11.579 24.724 1.00 36.12 88 GLU A C 1
ATOM 732 O O . GLU A 1 88 ? -27.836 -11.149 25.809 1.00 36.12 88 GLU A O 1
ATOM 737 N N . SER A 1 89 ? -26.164 -11.437 24.363 1.00 32.72 89 SER A N 1
ATOM 738 C CA . SER A 1 89 ? -25.137 -10.948 25.303 1.00 32.72 89 SER A CA 1
ATOM 739 C C . SER A 1 89 ? -24.991 -9.419 25.376 1.00 32.72 89 SER A C 1
ATOM 741 O O . SER A 1 89 ? -24.090 -8.917 26.046 1.00 32.72 89 SER A O 1
ATOM 743 N N . SER A 1 90 ? -25.838 -8.648 24.688 1.00 34.75 90 SER A N 1
ATOM 744 C CA . SER A 1 90 ? -25.769 -7.175 24.660 1.00 34.75 90 SER A CA 1
ATOM 745 C C . SER A 1 90 ? -26.601 -6.476 25.753 1.00 34.75 90 SER A C 1
ATOM 747 O O . SER A 1 90 ? -26.763 -5.256 25.712 1.00 34.75 90 SER A O 1
ATOM 749 N N . LEU A 1 91 ? -27.077 -7.210 26.770 1.00 34.16 91 LEU A N 1
ATOM 750 C CA . LEU A 1 91 ? -27.910 -6.664 27.857 1.00 34.16 91 LEU A CA 1
ATOM 751 C C . LEU A 1 91 ? -27.381 -6.827 29.291 1.00 34.16 91 LEU A C 1
ATOM 753 O O . LEU A 1 91 ? -28.049 -6.369 30.217 1.00 34.16 91 LEU A O 1
ATOM 757 N N . GLU A 1 92 ? -26.175 -7.348 29.513 1.00 28.38 92 GLU A N 1
ATOM 758 C CA . GLU A 1 92 ? -25.581 -7.365 30.859 1.00 28.38 92 GLU A CA 1
ATOM 759 C C . GLU A 1 92 ? -24.407 -6.388 30.956 1.00 28.38 92 GLU A C 1
ATOM 761 O O . GLU A 1 92 ? -23.250 -6.696 30.682 1.00 28.38 92 GLU A O 1
ATOM 766 N N . VAL A 1 93 ? -24.730 -5.155 31.359 1.00 30.30 93 VAL A N 1
ATOM 767 C CA . VAL A 1 93 ? -23.748 -4.233 31.935 1.00 30.30 93 VAL A CA 1
ATOM 768 C C . VAL A 1 93 ? -23.412 -4.764 33.327 1.00 30.30 93 VAL A C 1
ATOM 770 O O . VAL A 1 93 ? -24.062 -4.410 34.311 1.00 30.30 93 VAL A O 1
ATOM 773 N N . GLU A 1 94 ? -22.410 -5.634 33.423 1.00 27.69 94 GLU A N 1
ATOM 774 C CA . GLU A 1 94 ? -21.779 -5.927 34.707 1.00 27.69 94 GLU A CA 1
ATOM 775 C C . GLU A 1 94 ? -21.014 -4.679 35.167 1.00 27.69 94 GLU A C 1
ATOM 777 O O . GLU A 1 94 ? -19.969 -4.305 34.636 1.00 27.69 94 GLU A O 1
ATOM 782 N N . THR A 1 95 ? -21.566 -3.991 36.165 1.00 27.70 95 THR A N 1
ATOM 783 C CA . THR A 1 95 ? -20.824 -3.031 36.985 1.00 27.70 95 THR A CA 1
ATOM 784 C C . THR A 1 95 ? -19.772 -3.785 37.793 1.00 27.70 95 THR A C 1
ATOM 786 O O . THR A 1 95 ? -20.058 -4.275 38.888 1.00 27.70 95 THR A O 1
ATOM 789 N N . GLU A 1 96 ? -18.554 -3.886 37.264 1.00 30.33 96 GLU A N 1
ATOM 790 C CA . GLU A 1 96 ? -17.398 -4.297 38.057 1.00 30.33 96 GLU A CA 1
ATOM 791 C C . GLU A 1 96 ? -17.026 -3.190 39.053 1.00 30.33 96 GLU A C 1
ATOM 793 O O . GLU A 1 96 ? -16.964 -2.002 38.728 1.00 30.33 96 GLU A O 1
ATOM 798 N N . LYS A 1 97 ? -16.848 -3.610 40.308 1.00 28.33 97 LYS A N 1
ATOM 799 C CA . LYS A 1 97 ? -16.532 -2.765 41.460 1.00 28.33 97 LYS A CA 1
ATOM 800 C C . LYS A 1 97 ? -15.172 -2.098 41.283 1.00 28.33 97 LYS A C 1
ATOM 802 O O . LYS A 1 97 ? -14.195 -2.762 40.956 1.00 28.33 97 LYS A O 1
ATOM 807 N N . GLU A 1 98 ? -15.123 -0.809 41.608 1.00 26.77 98 GLU A N 1
ATOM 808 C CA . GLU A 1 98 ? -13.895 -0.054 41.842 1.00 26.77 98 GLU A CA 1
ATOM 809 C C . GLU A 1 98 ? -12.995 -0.815 42.829 1.00 26.77 98 GLU A C 1
ATOM 811 O O . GLU A 1 98 ? -13.313 -0.949 44.012 1.00 26.77 98 GLU A O 1
ATOM 816 N N . THR A 1 99 ? -11.874 -1.346 42.345 1.00 26.12 99 THR A N 1
ATOM 817 C CA . THR A 1 99 ? -10.760 -1.759 43.200 1.00 26.12 99 THR A CA 1
ATOM 818 C C . THR A 1 99 ? -10.078 -0.508 43.737 1.00 26.12 99 THR A C 1
ATOM 820 O O . THR A 1 99 ? -9.551 0.301 42.972 1.00 26.12 99 THR A O 1
ATOM 823 N N . GLU A 1 100 ? -10.125 -0.352 45.059 1.00 26.38 100 GLU A N 1
ATOM 824 C CA . GLU A 1 100 ? -9.415 0.678 45.809 1.00 26.38 100 GLU A CA 1
ATOM 825 C C . GLU A 1 100 ? -7.911 0.648 45.489 1.00 26.38 100 GLU A C 1
ATOM 827 O O . GLU A 1 100 ? -7.274 -0.404 45.472 1.00 26.38 100 GLU A O 1
ATOM 832 N N . LEU A 1 101 ? -7.357 1.832 45.227 1.00 29.56 101 LEU A N 1
ATOM 833 C CA . LEU A 1 101 ? -5.931 2.074 45.030 1.00 29.56 101 LEU A CA 1
ATOM 834 C C . LEU A 1 101 ? -5.175 1.803 46.339 1.00 29.56 101 LEU A C 1
ATOM 836 O O . LEU A 1 101 ? -5.219 2.621 47.263 1.00 29.56 101 LEU A O 1
ATOM 840 N N . GLU A 1 102 ? -4.444 0.691 46.413 1.00 29.31 102 GLU A N 1
ATOM 841 C CA . GLU A 1 102 ? -3.381 0.537 47.406 1.00 29.31 102 GLU A CA 1
ATOM 842 C C . GLU A 1 102 ? -2.210 1.456 47.034 1.00 29.31 102 GLU A C 1
ATOM 844 O O . GLU A 1 102 ? -1.725 1.479 45.902 1.00 29.31 102 GLU A O 1
ATOM 849 N N . LYS A 1 103 ? -1.803 2.280 48.002 1.00 30.38 103 LYS A N 1
ATOM 850 C CA . LYS A 1 103 ? -0.652 3.176 47.904 1.00 30.38 103 LYS A CA 1
ATOM 851 C C . LYS A 1 103 ? 0.623 2.357 48.019 1.00 30.38 103 LYS A C 1
ATOM 853 O O . LYS A 1 103 ? 0.811 1.690 49.032 1.00 30.38 103 LYS A O 1
ATOM 858 N N . ASP A 1 104 ? 1.519 2.504 47.053 1.00 33.47 104 ASP A N 1
ATOM 859 C CA . ASP A 1 104 ? 2.879 2.000 47.193 1.00 33.47 104 ASP A CA 1
ATOM 860 C C . ASP A 1 104 ? 3.694 2.940 48.105 1.00 33.47 104 ASP A C 1
ATOM 862 O O . ASP A 1 104 ? 3.794 4.151 47.878 1.00 33.47 104 ASP A O 1
ATOM 866 N N . GLU A 1 105 ? 4.240 2.384 49.188 1.00 45.75 105 GLU A N 1
ATOM 867 C CA . GLU A 1 105 ? 5.034 3.069 50.219 1.00 45.75 105 GLU A CA 1
ATOM 868 C C . GLU A 1 105 ? 6.528 3.150 49.844 1.00 45.75 105 GLU A C 1
ATOM 870 O O . GLU A 1 105 ? 7.397 2.779 50.633 1.00 45.75 105 GLU A O 1
ATOM 875 N N . SER A 1 106 ? 6.866 3.626 48.642 1.00 43.62 106 SER A N 1
ATOM 876 C CA . SER A 1 106 ? 8.270 3.639 48.181 1.00 43.62 106 SER A CA 1
ATOM 877 C C . SER A 1 106 ? 8.852 5.009 47.837 1.00 43.62 106 SER A C 1
ATOM 879 O O . SER A 1 106 ? 10.034 5.087 47.527 1.00 43.62 106 SER A O 1
ATOM 881 N N . GLY A 1 107 ? 8.102 6.107 47.982 1.00 42.03 107 GLY A N 1
ATOM 882 C CA . GLY A 1 107 ? 8.690 7.455 48.012 1.00 42.03 107 GLY A CA 1
ATOM 883 C C . GLY A 1 107 ? 9.551 7.838 46.796 1.00 42.03 107 GLY A C 1
ATOM 884 O O . GLY A 1 107 ? 10.441 8.677 46.937 1.00 42.03 107 GLY A O 1
ATOM 885 N N . GLU A 1 108 ? 9.293 7.260 45.621 1.00 43.88 108 GLU A N 1
ATOM 886 C CA . GLU A 1 108 ? 9.904 7.668 44.356 1.00 43.88 108 GLU A CA 1
ATOM 887 C C . GLU A 1 108 ? 8.977 8.630 43.603 1.00 43.88 108 GLU A C 1
ATOM 889 O O . GLU A 1 108 ? 7.760 8.451 43.530 1.00 43.88 108 GLU A O 1
ATOM 894 N N . ILE A 1 109 ? 9.556 9.709 43.075 1.00 40.41 109 ILE A N 1
ATOM 895 C CA . ILE A 1 109 ? 8.842 10.694 42.262 1.00 40.41 109 ILE A CA 1
ATOM 896 C C . ILE A 1 109 ? 8.658 10.066 40.880 1.00 40.41 109 ILE A C 1
ATOM 898 O O . ILE A 1 109 ? 9.560 10.140 40.051 1.00 40.41 109 ILE A O 1
ATOM 902 N N . ILE A 1 110 ? 7.512 9.428 40.652 1.00 46.25 110 ILE A N 1
ATOM 903 C CA . ILE A 1 110 ? 7.115 8.961 39.321 1.00 46.25 110 ILE A CA 1
ATOM 904 C C . ILE A 1 110 ? 6.815 10.202 38.468 1.00 46.25 110 ILE A C 1
ATOM 906 O O . ILE A 1 110 ? 6.082 11.101 38.901 1.00 46.25 110 ILE A O 1
ATOM 910 N N . ASP A 1 111 ? 7.430 10.289 37.289 1.00 55.22 111 ASP A N 1
ATOM 911 C CA . ASP A 1 111 ? 7.272 11.426 36.386 1.00 55.22 111 ASP A CA 1
ATOM 912 C C . ASP A 1 111 ? 5.828 11.477 35.860 1.00 55.22 111 ASP A C 1
ATOM 914 O O . ASP A 1 111 ? 5.254 10.459 35.468 1.00 55.22 111 ASP A O 1
ATOM 918 N N . LYS A 1 112 ? 5.203 12.660 35.853 1.00 58.44 112 LYS A N 1
ATOM 919 C CA . LYS A 1 112 ? 3.790 12.801 35.445 1.00 58.44 112 LYS A CA 1
ATOM 920 C C . LYS A 1 112 ? 3.565 12.352 34.001 1.00 58.44 112 LYS A C 1
ATOM 922 O O . LYS A 1 112 ? 2.509 11.810 33.694 1.00 58.44 112 LYS A O 1
ATOM 927 N N . GLU A 1 113 ? 4.564 12.556 33.145 1.00 61.12 113 GLU A N 1
ATOM 928 C CA . GLU A 1 113 ? 4.530 12.135 31.742 1.00 61.12 113 GLU A CA 1
ATOM 929 C C . GLU A 1 113 ? 4.510 10.602 31.593 1.00 61.12 113 GLU A C 1
ATOM 931 O O . GLU A 1 113 ? 3.893 10.077 30.665 1.00 61.12 113 GLU A O 1
ATOM 936 N N . GLU A 1 114 ? 5.133 9.865 32.517 1.00 64.69 114 GLU A N 1
ATOM 937 C CA . GLU A 1 114 ? 5.184 8.399 32.491 1.00 64.69 114 GLU A CA 1
ATOM 938 C C . GLU A 1 114 ? 3.832 7.792 32.897 1.00 64.69 114 GLU A C 1
ATOM 940 O O . GLU A 1 114 ? 3.312 6.920 32.201 1.00 64.69 114 GLU A O 1
ATOM 945 N N . ILE A 1 115 ? 3.191 8.351 33.931 1.00 66.12 115 ILE A N 1
ATOM 946 C CA . ILE A 1 115 ? 1.839 7.956 34.370 1.00 66.12 115 ILE A CA 1
ATOM 947 C C . ILE A 1 115 ? 0.803 8.216 33.267 1.00 66.12 115 ILE A C 1
ATOM 949 O O . ILE A 1 115 ? -0.003 7.338 32.956 1.00 66.12 115 ILE A O 1
ATOM 953 N N . GLU A 1 116 ? 0.835 9.396 32.636 1.00 69.12 116 GLU A N 1
ATOM 954 C CA . GLU A 1 116 ? -0.076 9.734 31.531 1.00 69.12 116 GLU A CA 1
ATOM 955 C C . GLU A 1 116 ? 0.102 8.784 30.334 1.00 69.12 116 GLU A C 1
ATOM 957 O O . GLU A 1 116 ? -0.876 8.381 29.697 1.00 69.12 116 GLU A O 1
ATOM 962 N N . THR A 1 117 ? 1.343 8.374 30.057 1.00 76.06 117 THR A N 1
ATOM 963 C CA . THR A 1 117 ? 1.655 7.409 28.994 1.00 76.06 117 THR A CA 1
ATOM 964 C C . THR A 1 117 ? 1.095 6.022 29.315 1.00 76.06 117 THR A C 1
ATOM 966 O O . THR A 1 117 ? 0.507 5.382 28.441 1.00 76.06 117 THR A O 1
ATOM 969 N N . GLU A 1 118 ? 1.228 5.548 30.556 1.00 82.44 118 GLU A N 1
ATOM 970 C CA . GLU A 1 118 ? 0.665 4.260 30.977 1.00 82.44 118 GLU A CA 1
ATOM 971 C C . GLU A 1 118 ? -0.865 4.229 30.912 1.00 82.44 118 GLU A C 1
ATOM 973 O O . GLU A 1 118 ? -1.448 3.237 30.466 1.00 82.44 118 GLU A O 1
ATOM 978 N N . GLU A 1 119 ? -1.531 5.300 31.349 1.00 84.94 119 GLU A N 1
ATOM 979 C CA . GLU A 1 119 ? -2.989 5.414 31.272 1.00 84.94 119 GLU A CA 1
ATOM 980 C C . GLU A 1 119 ? -3.480 5.352 29.824 1.00 84.94 119 GLU A C 1
ATOM 982 O O . GLU A 1 119 ? -4.446 4.647 29.520 1.00 84.94 119 GLU A O 1
ATOM 987 N N . GLU A 1 120 ? -2.797 6.043 28.913 1.00 86.19 120 GLU A N 1
ATOM 988 C CA . GLU A 1 120 ? -3.160 6.056 27.499 1.00 86.19 120 GLU A CA 1
ATOM 989 C C . GLU A 1 120 ? -2.908 4.692 26.832 1.00 86.19 120 GLU A C 1
ATOM 991 O O . GLU A 1 120 ? -3.759 4.176 26.103 1.00 86.19 120 GLU A O 1
ATOM 996 N N . VAL A 1 121 ? -1.807 4.014 27.176 1.00 89.00 121 VAL A N 1
ATOM 997 C CA . VAL A 1 121 ? -1.560 2.627 26.747 1.00 89.00 121 VAL A CA 1
ATOM 998 C C . VAL A 1 121 ? -2.660 1.681 27.247 1.00 89.00 121 VAL A C 1
ATOM 1000 O O . VAL A 1 121 ? -3.167 0.864 26.472 1.00 89.00 121 VAL A O 1
ATOM 1003 N N . LYS A 1 122 ? -3.098 1.816 28.507 1.00 91.44 122 LYS A N 1
ATOM 1004 C CA . LYS A 1 122 ? -4.223 1.037 29.056 1.00 91.44 122 LYS A CA 1
ATOM 1005 C C . LYS A 1 122 ? -5.522 1.295 28.285 1.00 91.44 122 LYS A C 1
ATOM 1007 O O . LYS A 1 122 ? -6.268 0.346 28.032 1.00 91.44 122 LYS A O 1
ATOM 1012 N N . ARG A 1 123 ? -5.787 2.537 27.853 1.00 91.62 123 ARG A N 1
ATOM 1013 C CA . ARG A 1 123 ? -6.949 2.867 27.002 1.00 91.62 123 ARG A CA 1
ATOM 1014 C C . ARG A 1 123 ? -6.876 2.184 25.637 1.00 91.62 123 ARG A C 1
ATOM 1016 O O . ARG A 1 123 ? -7.870 1.593 25.219 1.00 91.62 123 ARG A O 1
ATOM 1023 N N . ILE A 1 124 ? -5.709 2.183 24.988 1.00 92.56 124 ILE A N 1
ATOM 1024 C CA . ILE A 1 124 ? -5.498 1.483 23.707 1.00 92.56 124 ILE A CA 1
ATOM 1025 C C . ILE A 1 124 ? -5.778 -0.018 23.852 1.00 92.56 124 ILE A C 1
ATOM 1027 O O . ILE A 1 124 ? -6.482 -0.595 23.021 1.00 92.56 124 ILE A O 1
ATOM 1031 N N . ILE A 1 125 ? -5.257 -0.644 24.914 1.00 93.38 125 ILE A N 1
ATOM 1032 C CA . ILE A 1 125 ? -5.479 -2.070 25.197 1.00 93.38 125 ILE A CA 1
ATOM 1033 C C . ILE A 1 125 ? -6.967 -2.351 25.410 1.00 93.38 125 ILE A C 1
ATOM 1035 O O . ILE A 1 125 ? -7.497 -3.303 24.839 1.00 93.38 125 ILE A O 1
ATOM 1039 N N . LYS A 1 126 ? -7.652 -1.509 26.191 1.00 94.12 126 LYS A N 1
ATOM 1040 C CA . LYS A 1 126 ? -9.089 -1.644 26.442 1.00 94.12 126 LYS A CA 1
ATOM 1041 C C . LYS A 1 126 ? -9.904 -1.552 25.153 1.00 94.12 126 LYS A C 1
ATOM 1043 O O . LYS A 1 126 ? -10.671 -2.462 24.871 1.00 94.12 126 LYS A O 1
ATOM 1048 N N . ASP A 1 127 ? -9.699 -0.512 24.346 1.00 92.00 127 ASP A N 1
ATOM 1049 C CA . ASP A 1 127 ? -10.424 -0.320 23.081 1.00 92.00 127 ASP A CA 1
ATOM 1050 C C . ASP A 1 127 ? -10.272 -1.519 22.131 1.00 92.00 127 ASP A C 1
ATOM 1052 O O . ASP A 1 127 ? -11.237 -1.969 21.504 1.00 92.00 127 ASP A O 1
ATOM 1056 N N . MET A 1 128 ? -9.045 -2.035 22.039 1.00 93.94 128 MET A N 1
ATOM 1057 C CA . MET A 1 128 ? -8.694 -3.198 21.232 1.00 93.94 128 MET A CA 1
ATOM 1058 C C . MET A 1 128 ? -9.358 -4.474 21.766 1.00 93.94 128 MET A C 1
ATO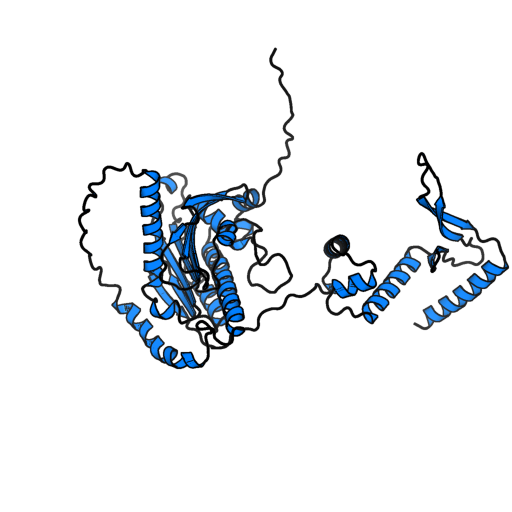M 1060 O O . MET A 1 128 ? -9.967 -5.217 20.999 1.00 93.94 128 MET A O 1
ATOM 1064 N N . ASN A 1 129 ? -9.306 -4.712 23.078 1.00 93.88 129 ASN A N 1
ATOM 1065 C CA . ASN A 1 129 ? -9.983 -5.845 23.710 1.00 93.88 129 ASN A CA 1
ATOM 1066 C C . ASN A 1 129 ? -11.505 -5.761 23.538 1.00 93.88 129 ASN A C 1
ATOM 1068 O O . ASN A 1 129 ? -12.133 -6.767 23.226 1.00 93.88 129 ASN A O 1
ATOM 1072 N N . ASP A 1 130 ? -12.094 -4.571 23.645 1.00 94.38 130 ASP A N 1
ATOM 1073 C CA . ASP A 1 130 ? -13.524 -4.347 23.420 1.00 94.38 130 ASP A CA 1
ATOM 1074 C C . ASP A 1 130 ? -13.943 -4.662 21.975 1.00 94.38 130 ASP A C 1
ATOM 1076 O O . ASP A 1 130 ? -15.122 -4.895 21.710 1.00 94.38 130 ASP A O 1
ATOM 1080 N N . LEU A 1 131 ? -13.023 -4.604 21.003 1.00 94.25 131 LEU A N 1
ATOM 1081 C CA . LEU A 1 131 ? -13.282 -5.033 19.624 1.00 94.25 131 LEU A CA 1
ATOM 1082 C C . LEU A 1 131 ? -13.153 -6.552 19.461 1.00 94.25 131 LEU A C 1
ATOM 1084 O O . LEU A 1 131 ? -13.960 -7.156 18.759 1.00 94.25 131 LEU A O 1
ATOM 1088 N N . LEU A 1 132 ? -12.139 -7.156 20.086 1.00 93.38 132 LEU A N 1
ATOM 1089 C CA . LEU A 1 132 ? -11.721 -8.533 19.807 1.00 93.38 132 LEU A CA 1
ATOM 1090 C C . LEU A 1 132 ? -12.339 -9.582 20.734 1.00 93.38 132 LEU A C 1
ATOM 1092 O O . LEU A 1 132 ? -12.547 -10.712 20.301 1.00 93.38 132 LEU A O 1
ATOM 1096 N N . LYS A 1 133 ? -12.685 -9.228 21.978 1.00 90.69 133 LYS A N 1
ATOM 1097 C CA . LYS A 1 133 ? -13.264 -10.147 22.975 1.00 90.69 133 LYS A CA 1
ATOM 1098 C C . LYS A 1 133 ? -14.483 -10.926 22.453 1.00 90.69 133 LYS A C 1
ATOM 1100 O O . LYS A 1 133 ? -14.507 -12.135 22.676 1.00 90.69 133 LYS A O 1
ATOM 1105 N N . PRO A 1 134 ? -15.443 -10.319 21.722 1.00 89.06 134 PRO A N 1
ATOM 1106 C CA . PRO A 1 134 ? -16.610 -11.049 21.214 1.00 89.06 134 PRO A CA 1
ATOM 1107 C C . PRO A 1 134 ? -16.274 -12.146 20.197 1.00 89.06 134 PRO A C 1
ATOM 1109 O O . PRO A 1 134 ? -17.076 -13.042 19.967 1.00 89.06 134 PRO A O 1
ATOM 1112 N N . VAL A 1 135 ? -15.099 -12.075 19.571 1.00 87.69 135 VAL A N 1
ATOM 1113 C CA . VAL A 1 135 ? -14.663 -12.993 18.512 1.00 87.69 135 VAL A CA 1
ATOM 1114 C C . VAL A 1 135 ? -13.309 -13.622 18.828 1.00 87.69 135 VAL A C 1
ATOM 1116 O O . VAL A 1 135 ? -12.626 -14.102 17.928 1.00 87.69 135 VAL A O 1
ATOM 1119 N N . ALA A 1 136 ? -12.918 -13.651 20.107 1.00 87.19 136 ALA A N 1
ATOM 1120 C CA . ALA A 1 136 ? -11.604 -14.115 20.554 1.00 87.19 136 ALA A CA 1
ATOM 1121 C C . ALA A 1 136 ? -11.281 -15.546 20.093 1.00 87.19 136 ALA A C 1
ATOM 1123 O O . ALA A 1 136 ? -10.128 -15.868 19.829 1.00 87.19 136 ALA A O 1
ATOM 1124 N N . THR A 1 137 ? -12.300 -16.395 19.942 1.00 84.38 137 THR A N 1
ATOM 1125 C CA . THR A 1 137 ? -12.159 -17.759 19.414 1.00 84.38 137 THR A CA 1
ATOM 1126 C C . THR A 1 137 ? -11.763 -17.796 17.937 1.00 84.38 137 THR A C 1
ATOM 1128 O O . THR A 1 137 ? -11.121 -18.754 17.511 1.00 84.38 137 THR A O 1
ATOM 1131 N N . LEU A 1 138 ? -12.120 -16.764 17.168 1.00 85.50 138 LEU A N 1
ATOM 1132 C CA . LEU A 1 138 ? -11.858 -16.647 15.733 1.00 85.50 138 LEU A CA 1
ATOM 1133 C C . LEU A 1 138 ? -10.533 -15.937 15.433 1.00 85.50 138 LEU A C 1
ATOM 1135 O O . LEU A 1 138 ? -9.895 -16.277 14.441 1.00 85.50 138 LEU A O 1
ATOM 1139 N N . VAL A 1 139 ? -10.111 -14.991 16.288 1.00 87.06 139 VAL A N 1
ATOM 1140 C CA . VAL A 1 139 ? -8.968 -14.071 16.074 1.00 87.06 139 VAL A CA 1
ATOM 1141 C C . VAL A 1 139 ? -7.721 -14.759 15.506 1.00 87.06 139 VAL A C 1
ATOM 1143 O O . VAL A 1 139 ? -7.128 -14.251 14.555 1.00 87.06 139 VAL A O 1
ATOM 1146 N N . ASP A 1 140 ? -7.351 -15.923 16.040 1.00 85.00 140 ASP A N 1
ATOM 1147 C CA . ASP A 1 140 ? -6.148 -16.662 15.630 1.00 85.00 140 ASP A CA 1
ATOM 1148 C C . ASP A 1 140 ? -6.452 -17.966 14.861 1.00 85.00 140 ASP A C 1
ATOM 1150 O O . ASP A 1 140 ? -5.535 -18.712 14.513 1.00 85.00 140 ASP A O 1
ATOM 1154 N N . THR A 1 141 ? -7.729 -18.273 14.604 1.00 82.81 141 THR A N 1
ATOM 1155 C CA . THR A 1 141 ? -8.165 -19.545 13.992 1.00 82.81 141 THR A CA 1
ATOM 1156 C C . THR A 1 141 ? -8.779 -19.385 12.605 1.00 82.81 141 THR A C 1
ATOM 1158 O O . THR A 1 141 ? -8.779 -20.343 11.836 1.00 82.81 141 THR A O 1
ATOM 1161 N N . GLU A 1 142 ? -9.238 -18.185 12.253 1.00 84.56 142 GLU A N 1
ATOM 1162 C CA . GLU A 1 142 ? -9.839 -17.872 10.959 1.00 84.56 142 GLU A CA 1
ATOM 1163 C C . GLU A 1 142 ? -9.149 -16.657 10.334 1.00 84.56 142 GLU A C 1
ATOM 1165 O O . GLU A 1 142 ? -8.924 -15.671 11.031 1.00 84.56 142 GLU A O 1
ATOM 1170 N N . PRO A 1 143 ? -8.843 -16.647 9.026 1.00 92.19 143 PRO A N 1
ATOM 1171 C CA . PRO A 1 143 ? -8.416 -15.422 8.361 1.00 92.19 143 PRO A CA 1
ATOM 1172 C C . PRO A 1 143 ? -9.568 -14.416 8.401 1.00 92.19 143 PRO A C 1
ATOM 1174 O O . PRO A 1 143 ? -10.634 -14.665 7.828 1.00 92.19 143 PRO A O 1
ATOM 1177 N N . LEU A 1 144 ? -9.368 -13.289 9.084 1.00 94.56 144 LEU A N 1
ATOM 1178 C CA . LEU A 1 144 ? -10.462 -12.376 9.391 1.00 94.56 144 LEU A CA 1
ATOM 1179 C C . LEU A 1 144 ? -10.067 -10.908 9.391 1.00 94.56 144 LEU A C 1
ATOM 1181 O O . LEU A 1 144 ? -8.958 -10.523 9.765 1.00 94.56 144 LEU A O 1
ATOM 1185 N N . VAL A 1 145 ? -11.051 -10.090 9.033 1.00 97.75 145 VAL A N 1
ATOM 1186 C CA . VAL A 1 145 ? -11.025 -8.640 9.196 1.00 97.75 145 VAL A CA 1
ATOM 1187 C C . VAL A 1 145 ? -12.272 -8.221 9.961 1.00 97.75 145 VAL A C 1
ATOM 1189 O O . VAL A 1 145 ? -13.387 -8.589 9.590 1.00 97.75 145 VAL A O 1
ATOM 1192 N N . ILE A 1 146 ? -12.090 -7.432 11.016 1.00 97.94 146 ILE A N 1
ATOM 1193 C CA . ILE A 1 146 ? -13.178 -6.854 11.807 1.00 97.94 146 ILE A CA 1
ATOM 1194 C C . ILE A 1 146 ? -13.138 -5.352 11.618 1.00 97.94 146 ILE A C 1
ATOM 1196 O O . ILE A 1 146 ? -12.105 -4.723 11.831 1.00 97.94 146 ILE A O 1
ATOM 1200 N N . ILE A 1 147 ? -14.272 -4.775 11.258 1.00 98.31 147 ILE A N 1
ATOM 1201 C CA . ILE A 1 147 ? -14.444 -3.344 11.064 1.00 98.31 147 ILE A CA 1
ATOM 1202 C C . ILE A 1 147 ? -15.552 -2.885 11.998 1.00 98.31 147 ILE A C 1
ATOM 1204 O O . ILE A 1 147 ? -16.659 -3.418 11.962 1.00 98.31 147 ILE A O 1
ATOM 1208 N N . ARG A 1 148 ? -15.279 -1.860 12.802 1.00 98.06 148 ARG A N 1
ATOM 1209 C CA . ARG A 1 148 ? -16.264 -1.225 13.673 1.00 98.06 148 ARG A CA 1
ATOM 1210 C C . ARG A 1 148 ? -16.302 0.268 13.421 1.00 98.06 148 ARG A C 1
ATOM 1212 O O . ARG A 1 148 ? -15.288 0.958 13.515 1.00 98.06 148 ARG A O 1
ATOM 1219 N N . MET A 1 149 ? -17.494 0.778 13.146 1.00 97.62 149 MET A N 1
ATOM 1220 C CA . MET A 1 149 ? -17.758 2.208 13.134 1.00 97.62 149 MET A CA 1
ATOM 1221 C C . MET A 1 149 ? -18.644 2.579 14.320 1.00 97.62 149 MET A C 1
ATOM 1223 O O . MET A 1 149 ? -19.538 1.829 14.688 1.00 97.62 149 MET A O 1
ATOM 1227 N N . ARG A 1 150 ? -18.403 3.740 14.928 1.00 96.12 150 ARG A N 1
ATOM 1228 C CA . ARG A 1 150 ? -19.251 4.282 16.001 1.00 96.12 150 ARG A CA 1
ATOM 1229 C C . ARG A 1 150 ? -19.543 5.742 15.729 1.00 96.12 150 ARG A C 1
ATOM 1231 O O . ARG A 1 150 ? -18.609 6.495 15.468 1.00 96.12 150 ARG A O 1
ATOM 1238 N N . GLU A 1 151 ? -20.806 6.132 15.806 1.00 94.50 151 GLU A N 1
ATOM 1239 C CA . GLU A 1 151 ? -21.223 7.535 15.786 1.00 94.50 151 GLU A CA 1
ATOM 1240 C C . GLU A 1 151 ? -21.170 8.105 17.212 1.00 94.50 151 GLU A C 1
ATOM 1242 O O . GLU A 1 151 ? -21.554 7.431 18.168 1.00 94.50 151 GLU A O 1
ATOM 1247 N N . TYR A 1 152 ? -20.670 9.330 17.377 1.00 90.50 152 TYR A N 1
ATOM 1248 C CA . TYR A 1 152 ? -20.698 10.039 18.656 1.00 90.50 152 TYR A CA 1
ATOM 1249 C C . TYR A 1 152 ? -20.840 11.557 18.464 1.00 90.50 152 TYR A C 1
ATOM 1251 O O . TYR A 1 152 ? -20.579 12.102 17.384 1.00 90.50 152 TYR A O 1
ATOM 1259 N N . GLU A 1 153 ? -21.269 12.258 19.517 1.00 82.00 153 GLU A N 1
ATOM 1260 C CA . GLU A 1 153 ? -21.487 13.705 19.452 1.00 82.00 153 GLU A CA 1
ATOM 1261 C C . GLU A 1 153 ? -20.172 14.479 19.250 1.00 82.00 153 GLU A C 1
ATOM 1263 O O . GLU A 1 153 ? -19.171 14.209 19.925 1.00 82.00 153 GLU A O 1
ATOM 1268 N N . PRO A 1 154 ? -20.137 15.462 18.331 1.00 77.00 154 PRO A N 1
ATOM 1269 C CA . PRO A 1 154 ? -18.949 16.275 18.132 1.00 77.00 154 PRO A CA 1
ATOM 1270 C C . PRO A 1 154 ? -18.629 17.130 19.368 1.00 77.00 154 PRO A C 1
ATOM 1272 O O . PRO A 1 154 ? -19.540 17.675 19.992 1.00 77.00 154 PRO A O 1
ATOM 1275 N N . PRO A 1 155 ? -17.335 17.313 19.705 1.00 73.50 155 PRO A N 1
ATOM 1276 C CA . PRO A 1 155 ? -16.920 18.253 20.738 1.00 73.50 155 PRO A CA 1
ATOM 1277 C C . PRO A 1 155 ? -17.531 19.639 20.513 1.00 73.50 155 PRO A C 1
ATOM 1279 O O . PRO A 1 155 ? -17.448 20.184 19.411 1.00 73.50 155 PRO A O 1
ATOM 1282 N N . SER A 1 156 ? -18.078 20.243 21.569 1.00 69.56 156 SER A N 1
ATOM 1283 C CA . SER A 1 156 ? -18.759 21.546 21.507 1.00 69.56 156 SER A CA 1
ATOM 1284 C C . SER A 1 156 ? -17.897 22.654 20.882 1.00 69.56 156 SER A C 1
ATOM 1286 O O . SER A 1 156 ? -18.400 23.490 20.132 1.00 69.56 156 SER A O 1
ATOM 1288 N N . VAL A 1 157 ? -16.580 22.607 21.106 1.00 68.19 157 VAL A N 1
ATOM 1289 C CA . VAL A 1 157 ? -15.582 23.535 20.542 1.00 68.19 157 VAL A CA 1
ATOM 1290 C C . VAL A 1 157 ? -15.525 23.492 19.009 1.00 68.19 157 VAL A C 1
ATOM 1292 O O . VAL A 1 157 ? -15.225 24.501 18.384 1.00 68.19 157 VAL A O 1
ATOM 1295 N N . LEU A 1 158 ? -15.834 22.350 18.390 1.00 63.94 158 LEU A N 1
ATOM 1296 C CA . LEU A 1 158 ? -15.836 22.189 16.931 1.00 63.94 158 LEU A CA 1
ATOM 1297 C C . LEU A 1 158 ? -17.169 22.614 16.292 1.00 63.94 158 LEU A C 1
ATOM 1299 O O . LEU A 1 158 ? -17.264 22.698 15.073 1.00 63.94 158 LEU A O 1
ATOM 1303 N N . THR A 1 159 ? -18.193 22.892 17.105 1.00 58.72 159 THR A N 1
ATOM 1304 C CA . THR A 1 159 ? -19.550 23.250 16.650 1.00 58.72 159 THR A CA 1
ATOM 1305 C C . THR A 1 159 ? -19.868 24.747 16.750 1.00 58.72 159 THR A C 1
ATOM 1307 O O . THR A 1 159 ? -20.946 25.173 16.334 1.00 58.72 159 THR A O 1
ATOM 1310 N N . SER A 1 160 ? -18.953 25.559 17.294 1.00 56.22 160 SER A N 1
ATOM 1311 C CA . SER A 1 160 ? -19.182 26.981 17.592 1.00 56.22 160 SER A CA 1
ATOM 1312 C C . SER A 1 160 ? -18.948 27.930 16.409 1.00 56.22 160 SER A C 1
ATOM 1314 O O . SER A 1 160 ? -19.525 29.018 16.396 1.00 56.22 160 SER A O 1
ATOM 1316 N N . GLU A 1 161 ? -18.183 27.534 15.387 1.00 49.59 161 GLU A N 1
ATOM 1317 C CA . GLU A 1 161 ? -17.955 28.337 14.180 1.00 49.59 161 GLU A CA 1
ATOM 1318 C C . GLU A 1 161 ? -18.472 27.609 12.925 1.00 49.59 161 GLU A C 1
ATOM 1320 O O . GLU A 1 161 ? -17.937 26.589 12.509 1.00 49.59 161 GLU A O 1
ATOM 1325 N N . LEU A 1 162 ? -19.512 28.196 12.311 1.00 46.06 162 LEU A N 1
ATOM 1326 C CA . LEU A 1 162 ? -20.284 27.757 11.133 1.00 46.06 162 LEU A CA 1
ATOM 1327 C C . LEU A 1 162 ? -21.284 26.604 11.340 1.00 46.06 162 LEU A C 1
ATOM 1329 O O . LEU A 1 162 ? -20.933 25.440 11.266 1.00 46.06 162 LEU A O 1
ATOM 1333 N N . SER A 1 163 ? -22.578 26.948 11.406 1.00 45.09 163 SER A N 1
ATOM 1334 C CA . SER A 1 163 ? -23.646 26.548 10.453 1.00 45.09 163 SER A CA 1
ATOM 1335 C C . SER A 1 163 ? -23.747 25.098 9.903 1.00 45.09 163 SER A C 1
ATOM 1337 O O . SER A 1 163 ? -24.529 24.868 8.978 1.00 45.09 163 SER A O 1
ATOM 1339 N N . GLN A 1 164 ? -23.039 24.092 10.401 1.00 56.47 164 GLN A N 1
ATOM 1340 C CA . GLN A 1 164 ? -23.086 22.735 9.854 1.00 56.47 164 GLN A CA 1
ATOM 1341 C C . GLN A 1 164 ? -24.038 21.867 10.677 1.00 56.47 164 GLN A C 1
ATOM 1343 O O . GLN A 1 164 ? -23.626 20.994 11.430 1.00 56.47 164 GLN A O 1
ATOM 1348 N N . LYS A 1 165 ? -25.347 22.089 10.502 1.00 56.19 165 LYS A N 1
ATOM 1349 C CA . LYS A 1 165 ? -26.435 21.347 11.173 1.00 56.19 165 LYS A CA 1
ATOM 1350 C C . LYS A 1 165 ? -26.455 19.817 10.935 1.00 56.19 165 LYS A C 1
ATOM 1352 O O . LYS A 1 165 ? -27.401 19.185 11.374 1.00 56.19 165 LYS A O 1
ATOM 1357 N N . ASN A 1 166 ? -25.459 19.223 10.269 1.00 73.94 166 ASN A N 1
ATOM 1358 C CA . ASN A 1 166 ? -25.447 17.815 9.845 1.00 73.94 166 ASN A CA 1
ATOM 1359 C C . ASN A 1 166 ? -24.052 17.151 9.907 1.00 73.94 166 ASN A C 1
ATOM 1361 O O . ASN A 1 166 ? -23.801 16.208 9.157 1.00 73.94 166 ASN A O 1
ATOM 1365 N N . VAL A 1 167 ? -23.127 17.647 10.736 1.00 86.62 167 VAL A N 1
ATOM 1366 C CA . VAL A 1 167 ? -21.808 17.012 10.912 1.00 86.62 167 VAL A CA 1
ATOM 1367 C C . VAL A 1 167 ? -21.768 16.229 12.216 1.00 86.62 167 VAL A C 1
ATOM 1369 O O . VAL A 1 167 ? -22.092 16.754 13.277 1.00 86.62 167 VAL A O 1
ATOM 1372 N N . LEU A 1 168 ? -21.365 14.967 12.110 1.00 91.25 168 LEU A N 1
ATOM 1373 C CA . LEU A 1 168 ? -21.257 14.007 13.202 1.00 91.25 168 LEU A CA 1
ATOM 1374 C C . LEU A 1 168 ? -19.807 13.541 13.326 1.00 91.25 168 LEU A C 1
ATOM 1376 O O . LEU A 1 168 ? -19.025 13.637 12.371 1.00 91.25 168 LEU A O 1
ATOM 1380 N N . SER A 1 169 ? -19.448 13.049 14.510 1.00 94.06 169 SER A N 1
ATOM 1381 C CA . SER A 1 169 ? -18.145 12.427 14.722 1.00 94.06 169 SER A CA 1
ATOM 1382 C C . SER A 1 169 ? -18.245 10.918 14.619 1.00 94.06 169 SER A C 1
ATOM 1384 O O . SER A 1 169 ? -19.215 10.321 15.081 1.00 94.06 169 SER A O 1
ATOM 1386 N N . TYR A 1 170 ? -17.207 10.310 14.057 1.00 96.69 170 TYR A N 1
ATOM 1387 C CA . TYR A 1 170 ? -17.116 8.867 13.913 1.00 96.69 170 TYR A CA 1
ATOM 1388 C C . TYR A 1 170 ? -15.791 8.341 14.443 1.00 96.69 170 TYR A C 1
ATOM 1390 O O . TYR A 1 170 ? -14.738 8.916 14.161 1.00 96.69 170 TYR A O 1
ATOM 1398 N N . SER A 1 171 ? -15.852 7.223 15.166 1.00 97.44 171 SER A N 1
ATOM 1399 C CA . SER A 1 171 ? -14.715 6.322 15.364 1.00 97.44 171 SER A CA 1
ATOM 1400 C C . SER A 1 171 ? -14.746 5.281 14.252 1.00 97.44 171 SER A C 1
ATOM 1402 O O . SER A 1 171 ? -15.804 4.716 13.970 1.00 97.44 171 SER A O 1
ATOM 1404 N N . PHE A 1 172 ? -13.602 5.039 13.626 1.00 98.06 172 PHE A N 1
ATOM 1405 C CA . PHE A 1 172 ? -13.371 3.929 12.714 1.00 98.06 172 PHE A CA 1
ATOM 1406 C C . PHE A 1 172 ? -12.258 3.068 13.284 1.00 98.06 172 PHE A C 1
ATOM 1408 O O . PHE A 1 172 ? -11.148 3.549 13.518 1.00 98.06 172 PHE A O 1
ATOM 1415 N N . GLU A 1 173 ? -12.575 1.805 13.503 1.00 98.50 173 GLU A N 1
ATOM 1416 C CA . GLU A 1 173 ? -11.691 0.803 14.064 1.00 98.50 173 GLU A CA 1
ATOM 1417 C C . GLU A 1 173 ? -11.638 -0.376 13.100 1.00 98.50 173 GLU A C 1
ATOM 1419 O O . GLU A 1 173 ? -12.670 -0.824 12.597 1.00 98.50 173 GLU A O 1
ATOM 1424 N N . ILE A 1 174 ? -10.438 -0.874 12.831 1.00 98.44 174 ILE A N 1
ATOM 1425 C CA . ILE A 1 174 ? -10.234 -2.069 12.020 1.00 98.44 174 ILE A CA 1
ATOM 1426 C C . ILE A 1 174 ? -9.165 -2.940 12.658 1.00 98.44 174 ILE A C 1
ATOM 1428 O O . ILE A 1 174 ? -8.157 -2.430 13.152 1.00 98.44 174 ILE A O 1
ATOM 1432 N N . PHE A 1 175 ? -9.392 -4.244 12.635 1.00 98.56 175 PHE A N 1
ATOM 1433 C CA . PHE A 1 175 ? -8.403 -5.254 12.960 1.00 98.56 175 PHE A CA 1
ATOM 1434 C C . PHE A 1 175 ? -8.326 -6.283 11.838 1.00 98.56 175 PHE A C 1
ATOM 1436 O O . PHE A 1 175 ? -9.357 -6.755 11.363 1.00 98.56 175 PHE A O 1
ATOM 1443 N N . ASP A 1 176 ? -7.111 -6.662 11.469 1.00 98.06 176 ASP A N 1
ATOM 1444 C CA . ASP A 1 176 ? -6.833 -7.866 10.696 1.00 98.06 176 ASP A CA 1
ATOM 1445 C C . ASP A 1 176 ? -5.831 -8.744 11.425 1.00 98.06 176 ASP A C 1
ATOM 1447 O O . ASP A 1 176 ? -4.946 -8.235 12.114 1.00 98.06 176 ASP A O 1
ATOM 1451 N N . ASN A 1 177 ? -5.927 -10.053 11.213 1.00 95.88 177 ASN A N 1
ATOM 1452 C CA . ASN A 1 177 ? -4.907 -11.007 11.632 1.00 95.88 177 ASN A CA 1
ATOM 1453 C C . ASN A 1 177 ? -3.909 -11.303 10.500 1.00 95.88 177 ASN A C 1
ATOM 1455 O O . ASN A 1 177 ? -3.515 -12.442 10.258 1.00 95.88 177 ASN A O 1
ATOM 1459 N N . GLY A 1 178 ? -3.497 -10.273 9.760 1.00 95.88 178 GLY A N 1
ATOM 1460 C CA . GLY A 1 178 ? -2.504 -10.403 8.705 1.00 95.88 178 GLY A CA 1
ATOM 1461 C C . GLY A 1 178 ? -1.070 -10.520 9.221 1.00 95.88 178 GLY A C 1
ATOM 1462 O O . GLY A 1 178 ? -0.796 -10.836 10.378 1.00 95.88 178 GLY A O 1
ATOM 1463 N N . ILE A 1 179 ? -0.125 -10.226 8.327 1.00 94.94 179 ILE A N 1
ATOM 1464 C CA . ILE A 1 179 ? 1.323 -10.345 8.565 1.00 94.94 179 ILE A CA 1
ATOM 1465 C C . ILE A 1 179 ? 1.840 -9.457 9.709 1.00 94.94 179 ILE A C 1
ATOM 1467 O O . ILE A 1 179 ? 2.889 -9.758 10.282 1.00 94.94 179 ILE A O 1
ATOM 1471 N N . GLY A 1 180 ? 1.117 -8.379 10.026 1.00 95.38 180 GLY A N 1
ATOM 1472 C CA . GLY A 1 180 ? 1.528 -7.370 10.995 1.00 95.38 180 GLY A CA 1
ATOM 1473 C C . GLY A 1 180 ? 2.761 -6.568 10.568 1.00 95.38 180 GLY A C 1
ATOM 1474 O O . GLY A 1 180 ? 3.318 -6.731 9.481 1.00 95.38 180 GLY A O 1
ATOM 1475 N N . MET A 1 181 ? 3.200 -5.668 11.441 1.00 94.75 181 MET A N 1
ATOM 1476 C CA . MET A 1 181 ? 4.360 -4.806 11.244 1.00 94.75 181 MET A CA 1
ATOM 1477 C C . MET A 1 181 ? 5.298 -4.907 12.438 1.00 94.75 181 MET A C 1
ATOM 1479 O O . MET A 1 181 ? 4.880 -4.807 13.590 1.00 94.75 181 MET A O 1
ATOM 1483 N N . ASN A 1 182 ? 6.597 -5.017 12.160 1.00 91.50 182 ASN A N 1
ATOM 1484 C CA . ASN A 1 182 ? 7.611 -4.815 13.188 1.00 91.50 182 ASN A CA 1
ATOM 1485 C C . ASN A 1 182 ? 7.699 -3.323 13.578 1.00 91.50 182 ASN A C 1
ATOM 1487 O O . ASN A 1 182 ? 7.219 -2.426 12.873 1.00 91.50 182 ASN A O 1
ATOM 1491 N N . LYS A 1 183 ? 8.404 -3.034 14.677 1.00 91.62 183 LYS A N 1
ATOM 1492 C CA . LYS A 1 183 ? 8.614 -1.670 15.198 1.00 91.62 183 LYS A CA 1
ATOM 1493 C C . LYS A 1 183 ? 9.216 -0.697 14.173 1.00 91.62 183 LYS A C 1
ATOM 1495 O O . LYS A 1 183 ? 8.923 0.499 14.210 1.00 91.62 183 LYS A O 1
ATOM 1500 N N . GLY A 1 184 ? 10.072 -1.175 13.269 1.00 91.50 184 GLY A N 1
ATOM 1501 C CA . GLY A 1 184 ? 10.701 -0.365 12.224 1.00 91.50 184 GLY A CA 1
ATOM 1502 C C . GLY A 1 184 ? 9.730 0.032 11.112 1.00 91.50 184 GLY A C 1
ATOM 1503 O O . GLY A 1 184 ? 9.717 1.188 10.684 1.00 91.50 184 GLY A O 1
ATOM 1504 N N . ASP A 1 185 ? 8.882 -0.893 10.678 1.00 92.12 185 ASP A N 1
ATOM 1505 C CA . ASP A 1 185 ? 7.877 -0.647 9.647 1.00 92.12 185 ASP A CA 1
ATOM 1506 C C . ASP A 1 185 ? 6.709 0.178 10.187 1.00 92.12 185 ASP A C 1
ATOM 1508 O O . ASP A 1 185 ? 6.278 1.124 9.525 1.00 92.12 185 ASP A O 1
ATOM 1512 N N . LEU A 1 186 ? 6.315 -0.025 11.449 1.00 92.00 186 LEU A N 1
ATOM 1513 C CA . LEU A 1 186 ? 5.341 0.836 12.123 1.00 92.00 186 LEU A CA 1
ATOM 1514 C C . LEU A 1 186 ? 5.807 2.304 12.189 1.00 92.00 186 LEU A C 1
ATOM 1516 O O . LEU A 1 186 ? 5.004 3.229 12.042 1.00 92.00 186 LEU A O 1
ATOM 1520 N N . ARG A 1 187 ? 7.117 2.565 12.325 1.00 91.88 187 ARG A N 1
ATOM 1521 C CA . ARG A 1 187 ? 7.666 3.937 12.253 1.00 91.88 187 ARG A CA 1
ATOM 1522 C C . ARG A 1 187 ? 7.505 4.577 10.868 1.00 91.88 187 ARG A C 1
ATOM 1524 O O . ARG A 1 187 ? 7.446 5.808 10.778 1.00 91.88 187 ARG A O 1
ATOM 1531 N N . LYS A 1 188 ? 7.447 3.776 9.800 1.00 91.12 188 LYS A N 1
ATOM 1532 C CA . LYS A 1 188 ? 7.235 4.231 8.414 1.00 91.12 188 LYS A CA 1
ATOM 1533 C C . LYS A 1 188 ? 5.747 4.348 8.070 1.00 91.12 188 LYS A C 1
ATOM 1535 O O . LYS A 1 188 ? 5.379 5.248 7.321 1.00 91.12 188 LYS A O 1
ATOM 1540 N N . PHE A 1 189 ? 4.905 3.483 8.635 1.00 90.44 189 PHE A N 1
ATOM 1541 C CA . PHE A 1 189 ? 3.474 3.396 8.346 1.00 90.44 189 PHE A CA 1
ATOM 1542 C C . PHE A 1 189 ? 2.755 4.743 8.491 1.00 90.44 189 PHE A C 1
ATOM 1544 O O . PHE A 1 189 ? 2.880 5.394 9.519 1.00 90.44 189 PHE A O 1
ATOM 1551 N N . GLY A 1 190 ? 2.003 5.196 7.490 1.00 86.12 190 GLY A N 1
ATOM 1552 C CA . GLY A 1 190 ? 1.337 6.506 7.531 1.00 86.12 190 GLY A CA 1
ATOM 1553 C C . GLY A 1 190 ? 2.184 7.690 7.053 1.00 86.12 190 GLY A C 1
ATOM 1554 O O . GLY A 1 190 ? 1.667 8.804 6.980 1.00 86.12 190 GLY A O 1
ATOM 1555 N N . LYS A 1 191 ? 3.456 7.475 6.687 1.00 91.75 191 LYS A N 1
ATOM 1556 C CA . LYS A 1 191 ? 4.211 8.430 5.863 1.00 91.75 191 LYS A CA 1
ATOM 1557 C C . LYS A 1 191 ? 3.856 8.218 4.392 1.00 91.75 191 LYS A C 1
ATOM 1559 O O . LYS A 1 191 ? 3.804 7.088 3.915 1.00 91.75 191 LYS A O 1
ATOM 1564 N N . TYR A 1 192 ? 3.644 9.308 3.665 1.00 90.94 192 TYR A N 1
ATOM 1565 C CA . TYR A 1 192 ? 3.414 9.269 2.222 1.00 90.94 192 TYR A CA 1
ATOM 1566 C C . TYR A 1 192 ? 4.623 8.679 1.502 1.00 90.94 192 TYR A C 1
ATOM 1568 O O . TYR A 1 192 ? 5.761 9.002 1.859 1.00 90.94 192 TYR A O 1
ATOM 1576 N N . LEU A 1 193 ? 4.358 7.859 0.479 1.00 87.31 193 LEU A N 1
ATOM 1577 C CA . LEU A 1 193 ? 5.364 7.170 -0.345 1.00 87.31 193 LEU A CA 1
ATOM 1578 C C . LEU A 1 193 ? 6.268 6.193 0.432 1.00 87.31 193 LEU A C 1
ATOM 1580 O O . LEU A 1 193 ? 7.248 5.694 -0.113 1.00 87.31 193 LEU A O 1
ATOM 1584 N N . ALA A 1 194 ? 5.940 5.888 1.691 1.00 86.69 194 ALA A N 1
ATOM 1585 C CA . ALA A 1 194 ? 6.573 4.815 2.443 1.00 86.69 194 ALA A CA 1
ATOM 1586 C C . ALA A 1 194 ? 5.711 3.554 2.313 1.00 86.69 194 ALA A C 1
ATOM 1588 O O . ALA A 1 194 ? 4.758 3.357 3.065 1.00 86.69 194 ALA A O 1
ATOM 1589 N N . SER A 1 195 ? 6.020 2.722 1.320 1.00 81.00 195 SER A N 1
ATOM 1590 C CA . SER A 1 195 ? 5.250 1.516 1.017 1.00 81.00 195 SER A CA 1
ATOM 1591 C C . SER A 1 195 ? 6.162 0.346 0.671 1.00 81.00 195 SER A C 1
ATOM 1593 O O . SER A 1 195 ? 7.196 0.520 0.032 1.00 81.00 195 SER A O 1
ATOM 1595 N N . SER A 1 196 ? 5.750 -0.861 1.054 1.00 73.56 196 SER A N 1
ATOM 1596 C CA . SER A 1 196 ? 6.320 -2.109 0.539 1.00 73.56 196 SER A CA 1
ATOM 1597 C C . SER A 1 196 ? 5.882 -2.400 -0.904 1.00 73.56 196 SER A C 1
ATOM 1599 O O . SER A 1 196 ? 6.519 -3.200 -1.579 1.00 73.56 196 SER A O 1
ATOM 1601 N N . LYS A 1 197 ? 4.827 -1.730 -1.396 1.00 73.50 197 LYS A N 1
ATOM 1602 C CA . LYS A 1 197 ? 4.194 -1.969 -2.706 1.00 73.50 197 LYS A CA 1
ATOM 1603 C C . LYS A 1 197 ? 4.811 -1.152 -3.857 1.00 73.50 197 LYS A C 1
ATOM 1605 O O . LYS A 1 197 ? 4.349 -1.256 -4.985 1.00 73.50 197 LYS A O 1
ATOM 1610 N N . SER A 1 198 ? 5.814 -0.303 -3.597 1.00 63.66 198 SER A N 1
ATOM 1611 C CA . SER A 1 198 ? 6.306 0.703 -4.562 1.00 63.66 198 SER A CA 1
ATOM 1612 C C . SER A 1 198 ? 7.646 0.385 -5.235 1.00 63.66 198 SER A C 1
ATOM 1614 O O . SER A 1 198 ? 8.113 1.193 -6.033 1.00 63.66 198 SER A O 1
ATOM 1616 N N . LEU A 1 199 ? 8.297 -0.732 -4.896 1.00 65.25 199 LEU A N 1
ATOM 1617 C CA . LEU A 1 199 ? 9.634 -1.059 -5.414 1.00 65.25 199 LEU A CA 1
ATOM 1618 C C . LEU A 1 199 ? 9.592 -1.819 -6.744 1.00 65.25 199 LEU A C 1
ATOM 1620 O O . LEU A 1 199 ? 10.392 -1.536 -7.630 1.00 65.25 199 LEU A O 1
ATOM 1624 N N . GLU A 1 200 ? 8.654 -2.752 -6.898 1.00 68.88 200 GLU A N 1
ATOM 1625 C CA . GLU A 1 200 ? 8.565 -3.628 -8.067 1.00 68.88 200 GLU A CA 1
ATOM 1626 C C . GLU A 1 200 ? 7.111 -3.773 -8.529 1.00 68.88 200 GLU A C 1
ATOM 1628 O O . GLU A 1 200 ? 6.178 -3.720 -7.725 1.00 68.88 200 GLU A O 1
ATOM 1633 N N . LEU A 1 201 ? 6.909 -3.955 -9.838 1.00 73.19 201 LEU A N 1
ATOM 1634 C CA . LEU A 1 201 ? 5.581 -4.126 -10.426 1.00 73.19 201 LEU A CA 1
ATOM 1635 C C . LEU A 1 201 ? 4.996 -5.483 -10.001 1.00 73.19 201 LEU A C 1
ATOM 1637 O O . LEU A 1 201 ? 5.337 -6.533 -10.552 1.00 73.19 201 LEU A O 1
ATOM 1641 N N . LYS A 1 202 ? 4.097 -5.441 -9.016 1.00 81.94 202 LYS A N 1
ATOM 1642 C CA . LYS A 1 202 ? 3.281 -6.561 -8.534 1.00 81.94 202 LYS A CA 1
ATOM 1643 C C . LYS A 1 202 ? 1.829 -6.107 -8.443 1.00 81.94 202 LYS A C 1
ATOM 1645 O O . LYS A 1 202 ? 1.549 -4.975 -8.050 1.00 81.94 202 LYS A O 1
ATOM 1650 N N . GLN A 1 203 ? 0.902 -6.989 -8.805 1.00 82.69 203 GLN A N 1
ATOM 1651 C CA . GLN A 1 203 ? -0.518 -6.725 -8.602 1.00 82.69 203 GLN A CA 1
ATOM 1652 C C . GLN A 1 203 ? -0.803 -6.647 -7.097 1.00 82.69 203 GLN A C 1
ATOM 1654 O O . GLN A 1 203 ? -0.538 -7.596 -6.364 1.00 82.69 203 GLN A O 1
ATOM 1659 N N . THR A 1 204 ? -1.332 -5.510 -6.657 1.00 82.31 204 THR A N 1
ATOM 1660 C CA . THR A 1 204 ? -1.798 -5.258 -5.286 1.00 82.31 204 THR A CA 1
ATOM 1661 C C . THR A 1 204 ? -3.085 -4.433 -5.360 1.00 82.31 204 THR A C 1
ATOM 1663 O O . THR A 1 204 ? -3.329 -3.799 -6.391 1.00 82.31 204 THR A O 1
ATOM 1666 N N . ARG A 1 205 ? -3.926 -4.461 -4.316 1.00 84.06 205 ARG A N 1
ATOM 1667 C CA . ARG A 1 205 ? -5.213 -3.734 -4.316 1.00 84.06 205 ARG A CA 1
ATOM 1668 C C . ARG A 1 205 ? -5.023 -2.215 -4.225 1.00 84.06 205 ARG A C 1
ATOM 1670 O O . ARG A 1 205 ? -5.688 -1.456 -4.921 1.00 84.06 205 ARG A O 1
ATOM 1677 N N . GLY A 1 206 ? -4.063 -1.774 -3.411 1.00 70.75 206 GLY A N 1
ATOM 1678 C CA . GLY A 1 206 ? -3.790 -0.355 -3.162 1.00 70.75 206 GLY A CA 1
ATOM 1679 C C . GLY A 1 206 ? -2.788 0.285 -4.131 1.00 70.75 206 GLY A C 1
ATOM 1680 O O . GLY A 1 206 ? -1.786 -0.320 -4.509 1.00 70.75 206 GLY A O 1
ATOM 1681 N N . SER A 1 207 ? -3.007 1.562 -4.460 1.00 64.31 207 SER A N 1
ATOM 1682 C CA . SER A 1 207 ? -2.051 2.382 -5.219 1.00 64.31 207 SER A CA 1
ATOM 1683 C C . SER A 1 207 ? -0.957 3.002 -4.323 1.00 64.31 207 SER A C 1
ATOM 1685 O O . SER A 1 207 ? -1.110 3.132 -3.108 1.00 64.31 207 SER A O 1
ATOM 1687 N N . GLN A 1 208 ? 0.182 3.347 -4.937 1.00 68.25 208 GLN A N 1
ATOM 1688 C CA . GLN A 1 208 ? 1.513 3.659 -4.373 1.00 68.25 208 GLN A CA 1
ATOM 1689 C C . GLN A 1 208 ? 1.573 4.527 -3.085 1.00 68.25 208 GLN A C 1
ATOM 1691 O O . GLN A 1 208 ? 2.012 5.673 -3.110 1.00 68.25 208 GLN A O 1
ATOM 1696 N N . GLY A 1 209 ? 1.229 3.980 -1.915 1.00 76.75 209 GLY A N 1
ATOM 1697 C CA . GLY A 1 209 ? 1.554 4.585 -0.612 1.00 76.75 209 GLY A CA 1
ATOM 1698 C C . GLY A 1 209 ? 0.843 5.908 -0.292 1.00 76.75 209 GLY A C 1
ATOM 1699 O O . GLY A 1 209 ? 1.392 6.719 0.461 1.00 76.75 209 GLY A O 1
ATOM 1700 N N . PHE A 1 210 ? -0.351 6.133 -0.857 1.00 84.94 210 PHE A N 1
ATOM 1701 C CA . PHE A 1 210 ? -1.170 7.332 -0.614 1.00 84.94 210 PHE A CA 1
ATOM 1702 C C . PHE A 1 210 ? -2.368 7.094 0.309 1.00 84.94 210 PHE A C 1
ATOM 1704 O O . PHE A 1 210 ? -2.714 8.002 1.062 1.00 84.94 210 PHE A O 1
ATOM 1711 N N . GLY A 1 211 ? -2.959 5.897 0.289 1.00 86.94 211 GLY A N 1
ATOM 1712 C CA . GLY A 1 211 ? -4.215 5.559 0.968 1.00 86.94 211 GLY A CA 1
ATOM 1713 C C . GLY A 1 211 ? -4.262 5.890 2.460 1.00 86.94 211 GLY A C 1
ATOM 1714 O O . GLY A 1 211 ? -4.793 6.924 2.870 1.00 86.94 211 GLY A O 1
ATOM 1715 N N . ALA A 1 212 ? -3.634 5.045 3.286 1.00 91.25 212 ALA A N 1
ATOM 1716 C CA . ALA A 1 212 ? -3.608 5.228 4.740 1.00 91.25 212 ALA A CA 1
ATOM 1717 C C . ALA A 1 212 ? -3.068 6.610 5.189 1.00 91.25 212 ALA A C 1
ATOM 1719 O O . ALA A 1 212 ? -3.716 7.251 6.018 1.00 91.25 212 ALA A O 1
ATOM 1720 N N . PRO A 1 213 ? -1.959 7.154 4.634 1.00 93.62 213 PRO A N 1
ATOM 1721 C CA . PRO A 1 213 ? -1.508 8.512 4.965 1.00 93.62 213 PRO A CA 1
ATOM 1722 C C . PRO A 1 213 ? -2.553 9.611 4.700 1.00 93.62 213 PRO A C 1
ATOM 1724 O O . PRO A 1 213 ? -2.605 10.603 5.440 1.00 93.62 213 PRO A O 1
ATOM 1727 N N . SER A 1 214 ? -3.391 9.444 3.672 1.00 93.94 214 SER A N 1
ATOM 1728 C CA . SER A 1 214 ? -4.476 10.379 3.343 1.00 93.94 214 SER A CA 1
ATOM 1729 C C . SER A 1 214 ? -5.635 10.264 4.324 1.00 93.94 214 SER A C 1
ATOM 1731 O O . SER A 1 214 ? -6.074 11.287 4.851 1.00 93.94 214 SER A O 1
ATOM 1733 N N . ALA A 1 215 ? -6.032 9.039 4.674 1.00 95.44 215 ALA A N 1
ATOM 1734 C CA . ALA A 1 215 ? -7.031 8.781 5.711 1.00 95.44 215 ALA A CA 1
ATOM 1735 C C . ALA A 1 215 ? -6.613 9.370 7.068 1.00 95.44 215 ALA A C 1
ATOM 1737 O O . ALA A 1 215 ? -7.412 9.990 7.773 1.00 95.44 215 ALA A O 1
ATOM 1738 N N . PHE A 1 216 ? -5.328 9.233 7.414 1.00 96.06 216 PHE A N 1
ATOM 1739 C CA . PHE A 1 216 ? -4.747 9.808 8.628 1.00 96.06 216 PHE A CA 1
ATOM 1740 C C . PHE A 1 216 ? -4.787 11.330 8.584 1.00 96.06 216 PHE A C 1
ATOM 1742 O O . PHE A 1 216 ? -5.109 11.977 9.579 1.00 96.06 216 PHE A O 1
ATOM 1749 N N . SER A 1 217 ? -4.435 11.913 7.439 1.00 94.94 217 SER A N 1
ATOM 1750 C CA . SER A 1 217 ? -4.441 13.361 7.239 1.00 94.94 217 SER A CA 1
ATOM 1751 C C . SER A 1 217 ? -5.841 13.945 7.409 1.00 94.94 217 SER A C 1
ATOM 1753 O O . SER A 1 217 ? -5.992 14.928 8.130 1.00 94.94 217 SER A O 1
ATOM 1755 N N . ASP A 1 218 ? -6.852 13.326 6.797 1.00 95.81 218 ASP A N 1
ATOM 1756 C CA . ASP A 1 218 ? -8.249 13.741 6.932 1.00 95.81 218 ASP A CA 1
ATOM 1757 C C . ASP A 1 218 ? -8.768 13.593 8.374 1.00 95.81 218 ASP A C 1
ATOM 1759 O O . ASP A 1 218 ? -9.309 14.554 8.930 1.00 95.81 218 ASP A O 1
ATOM 1763 N N . ALA A 1 219 ? -8.522 12.446 9.016 1.00 95.81 219 ALA A N 1
ATOM 1764 C CA . ALA A 1 219 ? -8.948 12.180 10.392 1.00 95.81 219 ALA A CA 1
ATOM 1765 C C . ALA A 1 219 ? -8.437 13.268 11.352 1.00 95.81 219 ALA A C 1
ATOM 1767 O O . ALA A 1 219 ? -9.209 13.905 12.072 1.00 95.81 219 ALA A O 1
ATOM 1768 N N . GLN A 1 220 ? -7.139 13.574 11.269 1.00 94.75 220 GLN A N 1
ATOM 1769 C CA . GLN A 1 220 ? -6.509 14.627 12.068 1.00 94.75 220 GLN A CA 1
ATOM 1770 C C . GLN A 1 220 ? -7.008 16.027 11.707 1.00 94.75 220 GLN A C 1
ATOM 1772 O O . GLN A 1 220 ? -7.181 16.856 12.592 1.00 94.75 220 GLN A O 1
ATOM 1777 N N . ASN A 1 221 ? -7.192 16.327 10.418 1.00 92.19 221 ASN A N 1
ATOM 1778 C CA . ASN A 1 221 ? -7.646 17.649 9.984 1.00 92.19 221 ASN A CA 1
ATOM 1779 C C . ASN A 1 221 ? -9.076 17.940 10.455 1.00 92.19 221 ASN A C 1
ATOM 1781 O O . ASN A 1 221 ? -9.398 19.094 10.717 1.00 92.19 221 ASN A O 1
ATOM 1785 N N . THR A 1 222 ? -9.922 16.911 10.539 1.00 91.62 222 THR A N 1
ATOM 1786 C CA . THR A 1 222 ? -11.326 17.075 10.920 1.00 91.62 222 THR A CA 1
ATOM 1787 C C . THR A 1 222 ? -11.549 17.046 12.427 1.00 91.62 222 THR A C 1
ATOM 1789 O O . THR A 1 222 ? -12.342 17.838 12.921 1.00 91.62 222 THR A O 1
ATOM 1792 N N . THR A 1 223 ? -10.855 16.182 13.175 1.00 92.19 223 THR A N 1
ATOM 1793 C CA . THR A 1 223 ? -11.094 16.033 14.626 1.00 92.19 223 THR A CA 1
ATOM 1794 C C . THR A 1 223 ? -9.980 16.569 15.513 1.00 92.19 223 THR A C 1
ATOM 1796 O O . THR A 1 223 ? -10.195 16.744 16.709 1.00 92.19 223 THR A O 1
ATOM 1799 N N . GLY A 1 224 ? -8.778 16.779 14.972 1.00 92.75 224 GLY A N 1
ATOM 1800 C CA . GLY A 1 224 ? -7.588 17.081 15.768 1.00 92.75 224 GLY A CA 1
ATOM 1801 C C . GLY A 1 224 ? -7.106 15.918 16.644 1.00 92.75 224 GLY A C 1
ATOM 1802 O O . GLY A 1 224 ? -6.175 16.113 17.423 1.00 92.75 224 GLY A O 1
ATOM 1803 N N . LYS A 1 225 ? -7.705 14.724 16.531 1.00 94.31 225 LYS A N 1
ATOM 1804 C CA . LYS A 1 225 ? -7.321 13.539 17.306 1.00 94.31 225 LYS A CA 1
ATOM 1805 C C . LYS A 1 225 ? -6.154 12.785 16.646 1.00 94.31 225 LYS A C 1
ATOM 1807 O O . LYS A 1 225 ? -6.008 12.835 15.419 1.00 94.31 225 LYS A O 1
ATOM 1812 N N . PRO A 1 226 ? -5.314 12.104 17.442 1.00 96.25 226 PRO A N 1
ATOM 1813 C CA . PRO A 1 226 ? -4.210 11.297 16.933 1.00 96.25 226 PRO A CA 1
ATOM 1814 C C . PRO A 1 226 ? -4.695 9.992 16.280 1.00 96.25 226 PRO A C 1
ATOM 1816 O O . PRO A 1 226 ? -5.863 9.610 16.365 1.00 96.25 226 PRO A O 1
ATOM 1819 N N . ILE A 1 227 ? -3.764 9.318 15.606 1.00 97.69 227 ILE A N 1
ATOM 1820 C CA . ILE A 1 227 ? -3.932 7.973 15.059 1.00 97.69 227 ILE A CA 1
ATOM 1821 C C . ILE A 1 227 ? -3.400 6.969 16.070 1.00 97.69 227 ILE A C 1
ATOM 1823 O O . ILE A 1 227 ? -2.262 7.116 16.517 1.00 97.69 227 ILE A O 1
ATOM 1827 N N . ILE A 1 228 ? -4.179 5.926 16.345 1.00 98.00 228 ILE A N 1
ATOM 1828 C CA . ILE A 1 228 ? -3.785 4.805 17.199 1.00 98.00 228 ILE A CA 1
ATOM 1829 C C . ILE A 1 228 ? -3.539 3.587 16.310 1.00 98.00 228 ILE A C 1
ATOM 1831 O O . ILE A 1 228 ? -4.381 3.240 15.479 1.00 98.00 228 ILE A O 1
ATOM 1835 N N . VAL A 1 229 ? -2.383 2.944 16.478 1.00 97.88 229 VAL A N 1
ATOM 1836 C CA . VAL A 1 229 ? -2.031 1.701 15.778 1.00 97.88 229 VAL A CA 1
ATOM 1837 C C . VAL A 1 229 ? -1.363 0.738 16.745 1.00 97.88 229 VAL A C 1
ATOM 1839 O O . VAL A 1 229 ? -0.358 1.098 17.361 1.00 97.88 229 VAL A O 1
ATOM 1842 N N . THR A 1 230 ? -1.854 -0.496 16.783 1.00 97.81 230 THR A N 1
ATOM 1843 C CA . THR A 1 230 ? -1.202 -1.631 17.442 1.00 97.81 230 THR A CA 1
ATOM 1844 C C . THR A 1 230 ? -0.924 -2.699 16.400 1.00 97.81 230 THR A C 1
ATOM 1846 O O . THR A 1 230 ? -1.809 -3.047 15.629 1.00 97.81 230 THR A O 1
ATOM 1849 N N . SER A 1 231 ? 0.293 -3.229 16.335 1.00 97.62 231 SER A N 1
ATOM 1850 C CA . SER A 1 231 ? 0.624 -4.271 15.360 1.00 97.62 231 SER A CA 1
ATOM 1851 C C . SER A 1 231 ? 1.606 -5.286 15.920 1.00 97.62 231 SER A C 1
ATOM 1853 O O . SER A 1 231 ? 2.451 -4.950 16.753 1.00 97.62 231 SER A O 1
ATOM 1855 N N . LYS A 1 232 ? 1.481 -6.531 15.463 1.00 95.75 232 LYS A N 1
ATOM 1856 C CA . LYS A 1 232 ? 2.291 -7.663 15.907 1.00 95.75 232 LYS A CA 1
ATOM 1857 C C . LYS A 1 232 ? 2.550 -8.615 14.752 1.00 95.75 232 LYS A C 1
ATOM 1859 O O . LYS A 1 232 ? 1.624 -8.985 14.037 1.00 95.75 232 LYS A O 1
ATOM 1864 N N . THR A 1 233 ? 3.799 -9.022 14.580 1.00 94.88 233 THR A N 1
ATOM 1865 C CA . THR A 1 233 ? 4.182 -10.093 13.656 1.00 94.88 233 THR A CA 1
ATOM 1866 C C . THR A 1 233 ? 4.190 -11.436 14.396 1.00 94.88 233 THR A C 1
ATOM 1868 O O . THR A 1 233 ? 4.413 -11.483 15.601 1.00 94.88 233 THR A O 1
ATOM 1871 N N . ALA A 1 234 ? 3.959 -12.552 13.699 1.00 91.12 234 ALA A N 1
ATOM 1872 C CA . ALA A 1 234 ? 3.831 -13.870 14.347 1.00 91.12 234 ALA A CA 1
ATOM 1873 C C . ALA A 1 234 ? 5.111 -14.385 15.047 1.00 91.12 234 ALA A C 1
ATOM 1875 O O . ALA A 1 234 ? 5.066 -15.368 15.784 1.00 91.12 234 ALA A O 1
ATOM 1876 N N . ASP A 1 235 ? 6.260 -13.762 14.785 1.00 88.44 235 ASP A N 1
ATOM 1877 C CA . ASP A 1 235 ? 7.576 -14.093 15.336 1.00 88.44 235 ASP A CA 1
ATOM 1878 C C . ASP A 1 235 ? 7.948 -13.289 16.593 1.00 88.44 235 ASP A C 1
ATOM 1880 O O . ASP A 1 235 ? 8.983 -13.570 17.200 1.00 88.44 235 ASP A O 1
ATOM 1884 N N . ILE A 1 236 ? 7.124 -12.321 17.008 1.00 90.00 236 ILE A N 1
ATOM 1885 C CA . ILE A 1 236 ? 7.361 -11.517 18.214 1.00 90.00 236 ILE A CA 1
ATOM 1886 C C . ILE A 1 236 ? 6.315 -11.802 19.295 1.00 90.00 236 ILE A C 1
ATOM 1888 O O . ILE A 1 236 ? 5.156 -12.100 19.015 1.00 90.00 236 ILE A O 1
ATOM 1892 N N . ILE A 1 237 ? 6.734 -11.709 20.559 1.00 89.81 237 ILE A N 1
ATOM 1893 C CA . ILE A 1 237 ? 5.884 -12.033 21.716 1.00 89.81 237 ILE A CA 1
ATOM 1894 C C . ILE A 1 237 ? 4.924 -10.878 22.028 1.00 89.81 237 ILE A C 1
ATOM 1896 O O . ILE A 1 237 ? 3.719 -11.093 22.163 1.00 89.81 237 ILE A O 1
ATOM 1900 N N . PHE A 1 238 ? 5.446 -9.652 22.085 1.00 94.19 238 PHE A N 1
ATOM 1901 C CA . PHE A 1 238 ? 4.682 -8.447 22.402 1.00 94.19 238 PHE A CA 1
ATOM 1902 C C . PHE A 1 238 ? 4.256 -7.703 21.135 1.00 94.19 238 PHE A C 1
ATOM 1904 O O . PHE A 1 238 ? 4.999 -7.651 20.152 1.00 94.19 238 PHE A O 1
ATOM 1911 N N . ALA A 1 239 ? 3.066 -7.105 21.161 1.00 96.00 239 ALA A N 1
ATOM 1912 C CA . ALA A 1 239 ? 2.637 -6.190 20.111 1.00 96.00 239 ALA A CA 1
ATOM 1913 C C . ALA A 1 239 ? 3.300 -4.825 20.309 1.00 96.00 239 ALA A C 1
ATOM 1915 O O . ALA A 1 239 ? 3.669 -4.457 21.418 1.00 96.00 239 ALA A O 1
ATOM 1916 N N . THR A 1 240 ? 3.438 -4.046 19.240 1.00 96.12 240 THR A N 1
ATOM 1917 C CA . THR A 1 240 ? 3.879 -2.652 19.330 1.00 96.12 240 THR A CA 1
ATOM 1918 C C . THR A 1 240 ? 2.682 -1.721 19.165 1.00 96.12 240 THR A C 1
ATOM 1920 O O . THR A 1 240 ? 2.094 -1.672 18.083 1.00 96.12 240 THR A O 1
ATOM 1923 N N . ALA A 1 241 ? 2.353 -0.958 20.206 1.00 95.69 241 ALA A N 1
ATOM 1924 C CA . ALA A 1 241 ? 1.367 0.118 20.170 1.00 95.69 241 ALA A CA 1
ATOM 1925 C C . ALA A 1 241 ? 2.035 1.475 19.926 1.00 95.69 241 ALA A C 1
ATOM 1927 O O . ALA A 1 241 ? 3.161 1.729 20.357 1.00 95.69 241 ALA A O 1
ATOM 1928 N N . SER A 1 242 ? 1.346 2.358 19.213 1.00 95.44 242 SER A N 1
ATOM 1929 C CA . SER A 1 242 ? 1.773 3.738 19.008 1.00 95.44 242 SER A CA 1
ATOM 1930 C C . SER A 1 242 ? 0.578 4.655 18.814 1.00 95.44 242 SER A C 1
ATOM 1932 O O . SER A 1 242 ? -0.397 4.289 18.156 1.00 95.44 242 SER A O 1
ATOM 1934 N N . GLU A 1 243 ? 0.716 5.878 19.309 1.00 96.31 243 GLU A N 1
ATOM 1935 C CA . GLU A 1 243 ? -0.248 6.948 19.107 1.00 96.31 243 GLU A CA 1
ATOM 1936 C C . GLU A 1 243 ? 0.483 8.176 18.575 1.00 96.31 243 GLU A C 1
ATOM 1938 O O . GLU A 1 243 ? 1.473 8.627 19.156 1.00 96.31 243 GLU A O 1
ATOM 1943 N N . PHE A 1 244 ? 0.069 8.692 17.418 1.00 95.94 244 PHE A N 1
ATOM 1944 C CA . PHE A 1 244 ? 0.836 9.731 16.734 1.00 95.94 244 PHE A CA 1
ATOM 1945 C C . PHE A 1 244 ? 0.003 10.629 15.820 1.00 95.94 244 PHE A C 1
ATOM 1947 O O . PHE A 1 244 ? -1.047 10.261 15.301 1.00 95.94 244 PHE A O 1
ATOM 1954 N N . PHE A 1 245 ? 0.560 11.805 15.544 1.00 96.50 245 PHE A N 1
ATOM 1955 C CA . PHE A 1 245 ? 0.153 12.700 14.467 1.00 96.50 245 PHE A CA 1
ATOM 1956 C C . PHE A 1 245 ? 1.106 12.568 13.275 1.00 96.50 245 PHE A C 1
ATOM 1958 O O . PHE A 1 245 ? 2.317 12.413 13.452 1.00 96.50 245 PHE A O 1
ATOM 1965 N N . THR A 1 246 ? 0.593 12.696 12.052 1.00 94.56 246 THR A N 1
ATOM 1966 C CA . THR A 1 246 ? 1.414 12.882 10.846 1.00 94.56 246 THR A CA 1
ATOM 1967 C C . THR A 1 246 ? 1.523 14.367 10.519 1.00 94.56 246 THR A C 1
ATOM 1969 O O . THR A 1 246 ? 0.558 15.121 10.625 1.00 94.56 246 THR A O 1
ATOM 1972 N N . THR A 1 247 ? 2.709 14.827 10.128 1.00 93.62 247 THR A N 1
ATOM 1973 C CA . THR A 1 247 ? 2.975 16.255 9.915 1.00 93.62 247 THR A CA 1
ATOM 1974 C C . THR A 1 247 ? 3.022 16.612 8.434 1.00 93.62 247 THR A C 1
ATOM 1976 O O . THR A 1 247 ? 3.227 15.764 7.561 1.00 93.62 247 THR A O 1
ATOM 1979 N N . SER A 1 248 ? 2.903 17.906 8.127 1.00 91.25 248 SER A N 1
ATOM 1980 C CA . SER A 1 248 ? 3.130 18.412 6.771 1.00 91.25 248 SER A CA 1
ATOM 1981 C C . SER A 1 248 ? 4.545 18.116 6.270 1.00 91.25 248 SER A C 1
ATOM 1983 O O . SER A 1 248 ? 4.735 18.032 5.067 1.00 91.25 248 SER A O 1
ATOM 1985 N N . LYS A 1 249 ? 5.533 17.879 7.139 1.00 92.56 249 LYS A N 1
ATOM 1986 C CA . LYS A 1 249 ? 6.898 17.498 6.739 1.00 92.56 249 LYS A CA 1
ATOM 1987 C C . LYS A 1 249 ? 7.048 16.019 6.352 1.00 92.56 249 LYS A C 1
ATOM 1989 O O . LYS A 1 249 ? 8.149 15.596 6.033 1.00 92.56 249 LYS A O 1
ATOM 1994 N N . ASN A 1 250 ? 5.953 15.252 6.324 1.00 93.62 250 ASN A N 1
ATOM 1995 C CA . ASN A 1 250 ? 5.957 13.796 6.131 1.00 93.62 250 ASN A CA 1
ATOM 1996 C C . ASN A 1 250 ? 6.666 13.035 7.271 1.00 93.62 250 ASN A C 1
ATOM 1998 O O . ASN A 1 250 ? 7.311 12.005 7.071 1.00 93.62 250 ASN A O 1
ATOM 2002 N N . GLU A 1 251 ? 6.542 13.559 8.490 1.00 93.50 251 GLU A N 1
ATOM 2003 C CA . GLU A 1 251 ? 7.105 12.986 9.713 1.00 93.50 251 GLU A CA 1
ATOM 2004 C C . GLU A 1 251 ? 5.986 12.596 10.683 1.00 93.50 251 GLU A C 1
ATOM 2006 O O . GLU A 1 251 ? 4.826 12.970 10.495 1.00 93.50 251 GLU A O 1
ATOM 2011 N N . LYS A 1 252 ? 6.338 11.850 11.733 1.00 93.44 252 LYS A N 1
ATOM 2012 C CA . LYS A 1 252 ? 5.427 11.520 12.830 1.00 93.44 252 LYS A CA 1
ATOM 2013 C C . LYS A 1 252 ? 5.807 12.302 14.078 1.00 93.44 252 LYS A C 1
ATOM 2015 O O . LYS A 1 252 ? 6.986 12.356 14.418 1.00 93.44 252 LYS A O 1
ATOM 2020 N N . ARG A 1 253 ? 4.808 12.841 14.772 1.00 94.75 253 ARG A N 1
ATOM 2021 C CA . ARG A 1 253 ? 4.926 13.348 16.141 1.00 94.75 253 ARG A CA 1
ATOM 2022 C C . ARG A 1 253 ? 4.181 12.386 17.057 1.00 94.75 253 ARG A C 1
ATOM 2024 O O . ARG A 1 253 ? 2.962 12.291 16.952 1.00 94.75 253 ARG A O 1
ATOM 2031 N N . TYR A 1 254 ? 4.914 11.666 17.894 1.00 92.94 254 TYR A N 1
ATOM 2032 C CA . TYR A 1 254 ? 4.351 10.658 18.788 1.00 92.94 254 TYR A CA 1
ATOM 2033 C C . TYR A 1 254 ? 3.790 11.300 20.056 1.00 92.94 254 TYR A C 1
ATOM 2035 O O . TYR A 1 254 ? 4.367 12.263 20.557 1.00 92.94 254 TYR A O 1
ATOM 2043 N N . LEU A 1 255 ? 2.662 10.769 20.516 1.00 92.25 255 LEU A N 1
ATOM 2044 C CA . LEU A 1 255 ? 2.162 10.917 21.883 1.00 92.25 255 LEU A CA 1
ATOM 2045 C C . LEU A 1 255 ? 2.657 9.710 22.667 1.00 92.25 255 LEU A C 1
ATOM 2047 O O . LEU A 1 255 ? 3.409 9.860 23.618 1.00 92.25 255 LEU A O 1
ATOM 2051 N N . ILE A 1 256 ? 2.380 8.519 22.133 1.00 90.56 256 ILE A N 1
ATOM 2052 C CA . ILE A 1 256 ? 3.007 7.274 22.557 1.00 90.56 256 ILE A CA 1
ATOM 2053 C C . ILE A 1 256 ? 3.973 6.829 21.465 1.00 90.56 256 ILE A C 1
ATOM 2055 O O . ILE A 1 256 ? 3.578 6.501 20.338 1.00 90.56 256 ILE A O 1
ATOM 2059 N N . HIS A 1 257 ? 5.266 6.827 21.792 1.00 89.75 257 HIS A N 1
ATOM 2060 C CA . HIS A 1 257 ? 6.277 6.203 20.944 1.00 89.75 257 HIS A CA 1
ATOM 2061 C C . HIS A 1 257 ? 5.984 4.706 20.765 1.00 89.75 257 HIS A C 1
ATOM 2063 O O . HIS A 1 257 ? 5.286 4.133 21.583 1.00 89.75 257 HIS A O 1
ATOM 2069 N N . PRO A 1 258 ? 6.504 4.041 19.715 1.00 91.75 258 PRO A N 1
ATOM 2070 C CA . PRO A 1 258 ? 6.293 2.607 19.539 1.00 91.75 258 PRO A CA 1
ATOM 2071 C C . PRO A 1 258 ? 6.754 1.807 20.776 1.00 91.75 258 PRO A C 1
ATOM 2073 O O . PRO A 1 258 ? 7.964 1.629 20.976 1.00 91.75 258 PRO A O 1
ATOM 2076 N N . THR A 1 259 ? 5.788 1.340 21.567 1.00 90.69 259 THR A N 1
ATOM 2077 C CA . THR A 1 259 ? 5.950 0.716 22.890 1.00 90.69 259 THR A CA 1
ATOM 2078 C C . THR A 1 259 ? 5.387 -0.697 22.859 1.00 90.69 259 THR A C 1
ATOM 2080 O O . THR A 1 259 ? 4.405 -0.964 22.169 1.00 90.69 259 THR A O 1
ATOM 2083 N N . GLU A 1 260 ? 6.049 -1.612 23.557 1.00 93.69 260 GLU A N 1
ATOM 2084 C CA . GLU A 1 260 ? 5.637 -3.013 23.627 1.00 93.69 260 GLU A CA 1
ATOM 2085 C C . GLU A 1 260 ? 4.475 -3.178 24.606 1.00 93.69 260 GLU A C 1
ATOM 2087 O O . GLU A 1 260 ? 4.506 -2.620 25.700 1.00 93.69 260 GLU A O 1
ATOM 2092 N N . ILE A 1 261 ? 3.447 -3.915 24.189 1.00 93.12 261 ILE A N 1
ATOM 2093 C CA . ILE A 1 261 ? 2.245 -4.183 24.975 1.00 93.12 261 ILE A CA 1
ATOM 2094 C C . ILE A 1 261 ? 1.814 -5.644 24.828 1.00 93.12 261 ILE A C 1
ATOM 2096 O O . ILE A 1 261 ? 2.080 -6.295 23.808 1.00 93.12 261 ILE A O 1
ATOM 2100 N N . ASP A 1 262 ? 1.082 -6.136 25.823 1.00 92.62 262 ASP A N 1
ATOM 2101 C CA . ASP A 1 262 ? 0.326 -7.374 25.689 1.00 92.62 262 ASP A CA 1
ATOM 2102 C C . ASP A 1 262 ? -0.821 -7.198 24.688 1.00 92.62 262 ASP A C 1
ATOM 2104 O O . ASP A 1 262 ? -1.385 -6.114 24.518 1.00 92.62 262 ASP A O 1
ATOM 2108 N N . SER A 1 263 ? -1.153 -8.277 23.982 1.00 91.50 263 SER A N 1
ATOM 2109 C CA . SER A 1 263 ? -2.180 -8.265 22.938 1.00 91.50 263 SER A CA 1
ATOM 2110 C C . SER A 1 263 ? -3.003 -9.550 22.966 1.00 91.50 263 SER A C 1
ATOM 2112 O O . SER A 1 263 ? -2.443 -10.617 23.222 1.00 91.50 263 SER A O 1
ATOM 2114 N N . PRO A 1 264 ? -4.311 -9.473 22.666 1.00 91.12 264 PRO A N 1
ATOM 2115 C CA . PRO A 1 264 ? -5.207 -10.628 22.625 1.00 91.12 264 PRO A CA 1
ATOM 2116 C C . PRO A 1 264 ? -5.108 -11.414 21.303 1.00 91.12 264 PRO A C 1
ATOM 2118 O O . PRO A 1 264 ? -5.995 -12.202 21.007 1.00 91.12 264 PRO A O 1
ATOM 2121 N N . PHE A 1 265 ? -4.080 -11.160 20.487 1.00 93.12 265 PHE A N 1
ATOM 2122 C CA . PHE A 1 265 ? -3.866 -11.791 19.185 1.00 93.12 265 PHE A CA 1
ATOM 2123 C C . PHE A 1 265 ? -2.398 -12.183 18.994 1.00 93.12 265 PHE A C 1
ATOM 2125 O O . PHE A 1 265 ? -1.476 -11.584 19.572 1.00 93.12 265 PHE A O 1
ATOM 2132 N N . LEU A 1 266 ? -2.156 -13.188 18.157 1.00 92.94 266 LEU A N 1
ATOM 2133 C CA . LEU A 1 266 ? -0.810 -13.684 17.869 1.00 92.94 266 LEU A CA 1
ATOM 2134 C C . LEU A 1 266 ? -0.114 -12.875 16.775 1.00 92.94 266 LEU A C 1
ATOM 2136 O O . LEU A 1 266 ? 1.090 -12.638 16.866 1.00 92.94 266 LEU A O 1
ATOM 2140 N N . HIS A 1 267 ? -0.857 -12.417 15.774 1.00 94.88 267 HIS A N 1
ATOM 2141 C CA . HIS A 1 267 ? -0.358 -11.563 14.699 1.00 94.88 267 HIS A CA 1
ATOM 2142 C C . HIS A 1 267 ? -1.494 -10.722 14.119 1.00 94.88 267 HIS A C 1
ATOM 2144 O O . HIS A 1 267 ? -2.657 -11.111 14.182 1.00 94.88 267 HIS A O 1
ATOM 2150 N N . GLY A 1 268 ? -1.160 -9.554 13.578 1.00 96.88 268 GLY A N 1
ATOM 2151 C CA . GLY A 1 268 ? -2.155 -8.664 13.002 1.00 96.88 268 GLY A CA 1
ATOM 2152 C C . GLY A 1 268 ? -1.873 -7.186 13.197 1.00 96.88 268 GLY A C 1
ATOM 2153 O O . GLY A 1 268 ? -0.826 -6.779 13.715 1.00 96.88 268 GLY A O 1
ATOM 2154 N N . THR A 1 269 ? -2.827 -6.370 12.766 1.00 98.12 269 THR A N 1
ATOM 2155 C CA . THR A 1 269 ? -2.791 -4.916 12.916 1.00 98.12 269 THR A CA 1
ATOM 2156 C C . THR A 1 269 ? -4.164 -4.392 13.310 1.00 98.12 269 THR A C 1
ATOM 2158 O O . THR A 1 269 ? -5.151 -4.646 12.634 1.00 98.12 269 THR A O 1
ATOM 2161 N N . TYR A 1 270 ? -4.203 -3.614 14.386 1.00 98.31 270 TYR A N 1
ATOM 2162 C CA . TYR A 1 270 ? -5.336 -2.819 14.833 1.00 98.31 270 TYR A CA 1
ATOM 2163 C C . TYR A 1 270 ? -5.077 -1.337 14.550 1.00 98.31 270 TYR A C 1
ATOM 2165 O O . TYR A 1 270 ? -3.995 -0.821 14.846 1.00 98.31 270 TYR A O 1
ATOM 2173 N N . ILE A 1 271 ? -6.067 -0.640 13.998 1.00 98.38 271 ILE A N 1
ATOM 2174 C CA . ILE A 1 271 ? -6.013 0.797 13.716 1.00 98.38 271 ILE A CA 1
ATOM 2175 C C . ILE A 1 271 ? -7.300 1.441 14.215 1.00 98.38 271 ILE A C 1
ATOM 2177 O O . ILE A 1 271 ? -8.388 0.961 13.907 1.00 98.38 271 ILE A O 1
ATOM 2181 N N . LYS A 1 272 ? -7.173 2.575 14.911 1.00 98.31 272 LYS A N 1
ATOM 2182 C CA . LYS A 1 272 ? -8.299 3.422 15.313 1.00 98.31 272 LYS A CA 1
ATOM 2183 C C . LYS A 1 272 ? -8.092 4.860 14.855 1.00 98.31 272 LYS A C 1
ATOM 2185 O O . LYS A 1 272 ? -7.052 5.474 15.102 1.00 98.31 272 LYS A O 1
ATOM 2190 N N . LEU A 1 273 ? -9.109 5.394 14.186 1.00 98.06 273 LEU A N 1
ATOM 2191 C CA . LEU A 1 273 ? -9.163 6.744 13.637 1.00 98.06 273 LEU A CA 1
ATOM 2192 C C . LEU A 1 273 ? -10.444 7.438 14.076 1.00 98.06 273 LEU A C 1
ATOM 2194 O O . LEU A 1 273 ? -11.485 6.808 14.231 1.00 98.06 273 LEU A O 1
ATOM 2198 N N . ASN A 1 274 ? -10.377 8.758 14.210 1.00 97.31 274 ASN A N 1
ATOM 2199 C CA . ASN A 1 274 ? -11.544 9.583 14.475 1.00 97.31 274 ASN A CA 1
ATOM 2200 C C . ASN A 1 274 ? -11.658 10.650 13.387 1.00 97.31 274 ASN A C 1
ATOM 2202 O O . ASN A 1 274 ? -10.683 11.351 13.117 1.00 97.31 274 ASN A O 1
ATOM 2206 N N . TYR A 1 275 ? -12.831 10.802 12.782 1.00 95.81 275 TYR A N 1
ATOM 2207 C CA . TYR A 1 275 ? -13.061 11.805 11.740 1.00 95.81 275 TYR A CA 1
ATOM 2208 C C . TYR A 1 275 ? -14.457 12.419 11.847 1.00 95.81 275 TYR A C 1
ATOM 2210 O O . TYR A 1 275 ? -15.369 11.836 12.433 1.00 95.81 275 TYR A O 1
ATOM 2218 N N . LEU A 1 276 ? -14.622 13.607 11.266 1.00 93.62 276 LEU A N 1
ATOM 2219 C CA . LEU A 1 276 ? -15.935 14.228 11.086 1.00 93.62 276 LEU A CA 1
ATOM 2220 C C . LEU A 1 276 ? -16.472 13.947 9.685 1.00 93.62 276 LEU A C 1
ATOM 2222 O O . LEU A 1 276 ? -15.716 13.985 8.703 1.00 93.62 276 LEU A O 1
ATOM 2226 N N . ASN A 1 277 ? -17.778 13.707 9.582 1.00 93.69 277 ASN A N 1
ATOM 2227 C CA . ASN A 1 277 ? -18.468 13.589 8.301 1.00 93.69 277 ASN A CA 1
ATOM 2228 C C . ASN A 1 277 ? -19.977 13.869 8.419 1.00 93.69 277 ASN A C 1
ATOM 2230 O O . ASN A 1 277 ? -20.492 14.121 9.506 1.00 93.69 277 ASN A O 1
ATOM 2234 N N . VAL A 1 278 ? -20.686 13.804 7.290 1.00 92.25 278 VAL A N 1
ATOM 2235 C CA . VAL A 1 278 ? -22.154 13.737 7.247 1.00 92.25 278 VAL A CA 1
ATOM 2236 C C . VAL A 1 278 ? -22.690 12.477 7.938 1.00 92.25 278 VAL A C 1
ATOM 2238 O O . VAL A 1 278 ? -21.931 11.573 8.284 1.00 92.25 278 VAL A O 1
ATOM 2241 N N . LYS A 1 279 ? -24.010 12.409 8.136 1.00 92.19 279 LYS A N 1
ATOM 2242 C CA . LYS A 1 279 ? -24.681 11.223 8.680 1.00 92.19 279 LYS A CA 1
ATOM 2243 C C . LYS A 1 279 ? -24.394 9.969 7.836 1.00 92.19 279 LYS A C 1
ATOM 2245 O O . LYS A 1 279 ? -24.506 10.020 6.610 1.00 92.19 279 LYS A O 1
ATOM 2250 N N . TYR A 1 280 ? -24.085 8.855 8.498 1.00 93.75 280 TYR A N 1
ATOM 2251 C CA . TYR A 1 280 ? -23.961 7.544 7.871 1.00 93.75 280 TYR A CA 1
ATOM 2252 C C . TYR A 1 280 ? -25.304 7.129 7.262 1.00 93.75 280 TYR A C 1
ATOM 2254 O O . TYR A 1 280 ? -26.365 7.347 7.847 1.00 93.75 280 TYR A O 1
ATOM 2262 N N . VAL A 1 281 ? -25.269 6.547 6.067 1.00 92.50 281 VAL A N 1
ATOM 2263 C CA . VAL A 1 281 ? -26.459 6.061 5.365 1.00 92.50 281 VAL A CA 1
ATOM 2264 C C . VAL A 1 281 ? -26.156 4.665 4.847 1.00 92.50 281 VAL A C 1
ATOM 2266 O O . VAL A 1 281 ? -25.179 4.474 4.120 1.00 92.50 281 VAL A O 1
ATOM 2269 N N . ARG A 1 282 ? -27.005 3.703 5.220 1.00 92.69 282 ARG A N 1
ATOM 2270 C CA . ARG A 1 282 ? -26.955 2.338 4.685 1.00 92.69 282 ARG A CA 1
ATOM 2271 C C . ARG A 1 282 ? -27.241 2.346 3.177 1.00 92.69 282 ARG A C 1
ATOM 2273 O O . ARG A 1 282 ? -28.032 3.158 2.701 1.00 92.69 282 ARG A O 1
ATOM 2280 N N . GLY A 1 283 ? -26.618 1.445 2.434 1.00 90.06 283 GLY A N 1
ATOM 2281 C CA . GLY A 1 283 ? -26.628 1.348 0.974 1.00 90.06 283 GLY A CA 1
ATOM 2282 C C . GLY A 1 283 ? -25.319 1.784 0.303 1.00 90.06 283 GLY A C 1
ATOM 2283 O O . GLY A 1 283 ? -25.232 1.729 -0.919 1.00 90.06 283 GLY A O 1
ATOM 2284 N N . TYR A 1 284 ? -24.310 2.226 1.066 1.00 92.31 284 TYR A N 1
ATOM 2285 C CA . TYR A 1 284 ? -23.019 2.682 0.523 1.00 92.31 284 TYR A CA 1
ATOM 2286 C C . TYR A 1 284 ? -21.862 1.833 1.051 1.00 92.31 284 TYR A C 1
ATOM 2288 O O . TYR A 1 284 ? -21.244 1.076 0.306 1.00 92.31 284 TYR A O 1
ATOM 2296 N N . VAL A 1 285 ? -21.567 1.951 2.348 1.00 94.62 285 VAL A N 1
ATOM 2297 C CA . VAL A 1 285 ? -20.466 1.221 2.996 1.00 94.62 285 VAL A CA 1
ATOM 2298 C C . VAL A 1 285 ? -20.766 -0.270 3.059 1.00 94.62 285 VAL A C 1
ATOM 2300 O O . VAL A 1 285 ? -19.951 -1.085 2.647 1.00 94.62 285 VAL A O 1
ATOM 2303 N N . ASP A 1 286 ? -21.953 -0.619 3.537 1.00 93.06 286 ASP A N 1
ATOM 2304 C CA . ASP A 1 286 ? -22.467 -1.987 3.614 1.00 93.06 286 ASP A CA 1
ATOM 2305 C C . ASP A 1 286 ? -22.442 -2.694 2.252 1.00 93.06 286 ASP A C 1
ATOM 2307 O O . ASP A 1 286 ? -22.025 -3.847 2.167 1.00 93.06 286 ASP A O 1
ATOM 2311 N N . THR A 1 287 ? -22.817 -1.993 1.179 1.00 94.88 287 THR A N 1
ATOM 2312 C CA . THR A 1 287 ? -22.792 -2.535 -0.184 1.00 94.88 287 THR A CA 1
ATOM 2313 C C . THR A 1 287 ? -21.361 -2.800 -0.638 1.00 94.88 287 THR A C 1
ATOM 2315 O O . THR A 1 287 ? -21.076 -3.894 -1.117 1.00 94.88 287 THR A O 1
ATOM 2318 N N . TYR A 1 288 ? -20.440 -1.864 -0.396 1.00 95.69 288 TYR A N 1
ATOM 2319 C CA . TYR A 1 288 ? -19.026 -2.062 -0.705 1.00 95.69 288 TYR A CA 1
ATOM 2320 C C . TYR A 1 288 ? -18.423 -3.249 0.070 1.00 95.69 288 TYR A C 1
ATOM 2322 O O . TYR A 1 288 ? -17.730 -4.082 -0.515 1.00 95.69 288 TYR A O 1
ATOM 2330 N N . ILE A 1 289 ? -18.728 -3.385 1.366 1.00 96.62 289 ILE A N 1
ATOM 2331 C CA . ILE A 1 289 ? -18.266 -4.519 2.186 1.00 96.62 289 ILE A CA 1
ATOM 2332 C C . ILE A 1 289 ? -18.844 -5.833 1.662 1.00 96.62 289 ILE A C 1
ATOM 2334 O O . ILE A 1 289 ? -18.112 -6.810 1.533 1.00 96.62 289 ILE A O 1
ATOM 2338 N N . LYS A 1 290 ? -20.133 -5.860 1.310 1.00 96.50 290 LYS A N 1
ATOM 2339 C CA . LYS A 1 290 ? -20.792 -7.037 0.735 1.00 96.50 290 LYS A CA 1
ATOM 2340 C C . LYS A 1 290 ? -20.150 -7.469 -0.583 1.00 96.50 290 LYS A C 1
ATOM 2342 O O . LYS A 1 290 ? -19.900 -8.656 -0.784 1.00 96.50 290 LYS A O 1
ATOM 2347 N N . GLU A 1 291 ? -19.883 -6.523 -1.480 1.00 97.25 291 GLU A N 1
ATOM 2348 C CA . GLU A 1 291 ? -19.188 -6.785 -2.746 1.00 97.25 291 GLU A CA 1
ATOM 2349 C C . GLU A 1 291 ? -17.754 -7.267 -2.502 1.00 97.25 291 GLU A C 1
ATOM 2351 O O . GLU A 1 291 ? -17.303 -8.222 -3.135 1.00 97.25 291 GLU A O 1
ATOM 2356 N N . THR A 1 292 ? -17.067 -6.674 -1.525 1.00 96.81 292 THR A N 1
ATOM 2357 C CA . THR A 1 292 ? -15.719 -7.089 -1.118 1.00 96.81 292 THR A CA 1
ATOM 2358 C C . THR A 1 292 ? -15.714 -8.514 -0.576 1.00 96.81 292 THR A C 1
ATOM 2360 O O . THR A 1 292 ? -14.872 -9.313 -0.982 1.00 96.81 292 THR A O 1
ATOM 2363 N N . ALA A 1 293 ? -16.675 -8.870 0.275 1.00 96.44 293 ALA A N 1
ATOM 2364 C CA . ALA A 1 293 ? -16.825 -10.221 0.802 1.00 96.44 293 ALA A CA 1
ATOM 2365 C C . ALA A 1 293 ? -17.101 -11.242 -0.311 1.00 96.44 293 ALA A C 1
ATOM 2367 O O . ALA A 1 293 ? -16.494 -12.310 -0.338 1.00 96.44 293 ALA A O 1
ATOM 2368 N N . LEU A 1 294 ? -17.955 -10.892 -1.281 1.00 95.88 294 LEU A N 1
ATOM 2369 C CA . LEU A 1 294 ? -18.246 -11.749 -2.433 1.00 95.88 294 LEU A CA 1
ATOM 2370 C C . LEU A 1 294 ? -16.996 -12.022 -3.288 1.00 95.88 294 LEU A C 1
ATOM 2372 O O . LEU A 1 294 ? -16.832 -13.129 -3.798 1.00 95.88 294 LEU A O 1
ATOM 2376 N N . MET A 1 295 ? -16.121 -11.025 -3.443 1.00 95.94 295 MET A N 1
ATOM 2377 C CA . MET A 1 295 ? -14.886 -11.141 -4.230 1.00 95.94 295 MET A CA 1
ATOM 2378 C C . MET A 1 295 ? -13.731 -11.800 -3.467 1.00 95.94 295 MET A C 1
ATOM 2380 O O . MET A 1 295 ? -12.779 -12.262 -4.094 1.00 95.94 295 MET A O 1
ATOM 2384 N N . ASN A 1 296 ? -13.809 -11.868 -2.136 1.00 95.94 296 ASN A N 1
ATOM 2385 C CA . ASN A 1 296 ? -12.780 -12.447 -1.273 1.00 95.94 296 ASN A CA 1
ATOM 2386 C C . ASN A 1 296 ? -13.373 -13.552 -0.380 1.00 95.94 296 ASN A C 1
ATOM 2388 O O . ASN A 1 296 ? -13.311 -13.450 0.845 1.00 95.94 296 ASN A O 1
ATOM 2392 N N . PRO A 1 297 ? -13.929 -14.632 -0.969 1.00 94.19 297 PRO A N 1
ATOM 2393 C CA . PRO A 1 297 ? -14.603 -15.690 -0.217 1.00 94.19 297 PRO A CA 1
ATOM 2394 C C . PRO A 1 297 ? -13.657 -16.493 0.687 1.00 94.19 297 PRO A C 1
ATOM 2396 O O . PRO A 1 297 ? -14.113 -17.360 1.423 1.00 94.19 297 PRO A O 1
ATOM 2399 N N . HIS A 1 298 ? -12.344 -16.268 0.608 1.00 92.94 298 HIS A N 1
ATOM 2400 C CA . HIS A 1 298 ? -11.308 -16.912 1.421 1.00 92.94 298 HIS A CA 1
ATOM 2401 C C . HIS A 1 298 ? -11.022 -16.186 2.749 1.00 92.94 298 HIS A C 1
ATOM 2403 O O . HIS A 1 298 ? -10.160 -16.643 3.495 1.00 92.94 298 HIS A O 1
ATOM 2409 N N . VAL A 1 299 ? -11.719 -15.086 3.059 1.00 94.75 299 VAL A N 1
ATOM 2410 C CA . VAL A 1 299 ? -11.554 -14.306 4.301 1.00 94.75 299 VAL A CA 1
ATOM 2411 C C . VAL A 1 299 ? -12.916 -14.045 4.944 1.00 94.75 299 VAL A C 1
ATOM 2413 O O . VAL A 1 299 ? -13.875 -13.707 4.254 1.00 94.75 299 VAL A O 1
ATOM 2416 N N . THR A 1 300 ? -12.997 -14.169 6.268 1.00 95.38 300 THR A N 1
ATOM 2417 C CA . THR A 1 300 ? -14.179 -13.774 7.045 1.00 95.38 300 THR A CA 1
ATOM 2418 C C . THR A 1 300 ? -14.166 -12.264 7.284 1.00 95.38 300 THR A C 1
ATOM 2420 O O . THR A 1 300 ? -13.182 -11.713 7.775 1.00 95.38 300 THR A O 1
ATOM 2423 N N . ILE A 1 301 ? -15.260 -11.572 6.968 1.00 97.44 301 ILE A N 1
ATOM 2424 C CA . ILE A 1 301 ? -15.381 -10.121 7.165 1.00 97.44 301 ILE A CA 1
ATOM 2425 C C . ILE A 1 301 ? -16.513 -9.845 8.150 1.00 97.44 301 ILE A C 1
ATOM 2427 O O . ILE A 1 301 ? -17.665 -10.188 7.888 1.00 97.44 301 ILE A O 1
ATOM 2431 N N . ILE A 1 302 ? -16.190 -9.205 9.271 1.00 97.25 302 ILE A N 1
ATOM 2432 C CA . ILE A 1 302 ? -17.154 -8.8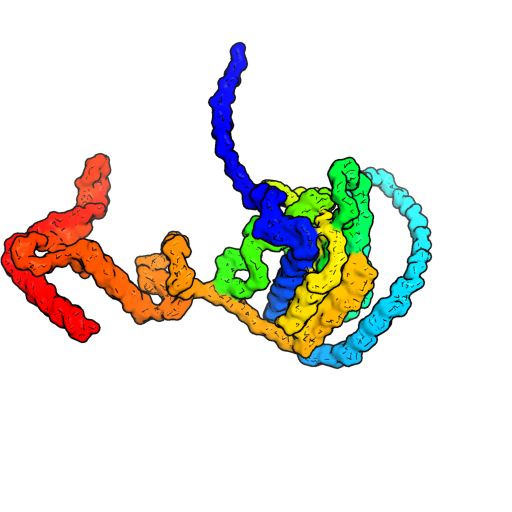08 10.301 1.00 97.25 302 ILE A CA 1
ATOM 2433 C C . ILE A 1 302 ? -17.270 -7.289 10.279 1.00 97.25 302 ILE A C 1
ATOM 2435 O O . ILE A 1 302 ? -16.281 -6.583 10.467 1.00 97.25 302 ILE A O 1
ATOM 2439 N N . PHE A 1 303 ? -18.476 -6.777 10.053 1.00 97.69 303 PHE A N 1
ATOM 2440 C CA . PHE A 1 303 ? -18.751 -5.346 10.038 1.00 97.69 303 PHE A CA 1
ATOM 2441 C C . PHE A 1 303 ? -19.766 -4.977 11.114 1.00 97.69 303 PHE A C 1
ATOM 2443 O O . PHE A 1 303 ? -20.862 -5.528 11.151 1.00 97.69 303 PHE A O 1
ATOM 2450 N N . ILE A 1 304 ? -19.397 -4.023 11.964 1.00 97.19 304 ILE A N 1
ATOM 2451 C CA . ILE A 1 304 ? -20.255 -3.416 12.976 1.00 97.19 304 ILE A CA 1
ATOM 2452 C C . ILE A 1 304 ? -20.527 -1.981 12.531 1.00 97.19 304 ILE A C 1
ATOM 2454 O O . ILE A 1 304 ? -19.611 -1.146 12.501 1.00 97.19 304 ILE A O 1
ATOM 2458 N N . ASP A 1 305 ? -21.770 -1.708 12.143 1.00 96.12 305 ASP A N 1
ATOM 2459 C CA . ASP A 1 305 ? -22.168 -0.394 11.645 1.00 96.12 305 ASP A CA 1
ATOM 2460 C C . ASP A 1 305 ? -22.281 0.647 12.784 1.00 96.12 305 ASP A C 1
ATOM 2462 O O . ASP A 1 305 ? -22.297 0.286 13.965 1.00 96.12 305 ASP A O 1
ATOM 2466 N N . PRO A 1 306 ? -22.373 1.957 12.472 1.00 95.81 306 PRO A N 1
ATOM 2467 C CA . PRO A 1 306 ? -22.502 3.000 13.494 1.00 95.81 306 PRO A CA 1
ATOM 2468 C C . PRO A 1 306 ? -23.733 2.889 14.401 1.00 95.81 306 PRO A C 1
ATOM 2470 O O . PRO A 1 306 ? -23.771 3.560 15.431 1.00 95.81 306 PRO A O 1
ATOM 2473 N N . TYR A 1 307 ? -24.731 2.089 14.019 1.00 94.19 307 TYR A N 1
ATOM 2474 C CA . TYR A 1 307 ? -25.956 1.848 14.780 1.00 94.19 307 TYR A CA 1
ATOM 2475 C C . TYR A 1 307 ? -25.868 0.589 15.654 1.00 94.19 307 TYR A C 1
ATOM 2477 O O . TYR A 1 307 ? -26.806 0.307 16.396 1.00 94.19 307 TYR A O 1
ATOM 2485 N N . GLY A 1 308 ? -24.745 -0.134 15.598 1.00 91.75 308 GLY A N 1
ATOM 2486 C CA . GLY A 1 308 ? -24.491 -1.344 16.374 1.00 91.75 308 GLY A CA 1
ATOM 2487 C C . GLY A 1 308 ? -24.954 -2.635 15.702 1.00 91.75 308 GLY A C 1
ATOM 2488 O O . GLY A 1 308 ? -24.869 -3.687 16.330 1.00 91.75 308 GLY A O 1
ATOM 2489 N N . GLU A 1 309 ? -25.421 -2.594 14.450 1.00 94.00 309 GLU A N 1
ATOM 2490 C CA . GLU A 1 309 ? -25.785 -3.814 13.726 1.00 94.00 309 GLU A CA 1
ATOM 2491 C C . GLU A 1 309 ? -24.526 -4.555 13.279 1.00 94.00 309 GLU A C 1
ATOM 2493 O O . GLU A 1 309 ? -23.626 -3.973 12.665 1.00 94.00 309 GLU A O 1
ATOM 2498 N N . VAL A 1 310 ? -24.480 -5.850 13.589 1.00 95.19 310 VAL A N 1
ATOM 2499 C CA . VAL A 1 310 ? -23.364 -6.731 13.253 1.00 95.19 310 VAL A CA 1
ATOM 2500 C C . VAL A 1 310 ? -23.730 -7.557 12.031 1.00 95.19 310 VAL A C 1
ATOM 2502 O O . VAL A 1 310 ? -24.719 -8.286 12.029 1.00 95.19 310 VAL A O 1
ATOM 2505 N N . VAL A 1 311 ? -22.901 -7.472 10.995 1.00 94.81 311 VAL A N 1
ATOM 2506 C CA . VAL A 1 311 ? -23.026 -8.273 9.780 1.00 94.81 311 VAL A CA 1
ATOM 2507 C C . VAL A 1 311 ? -21.753 -9.084 9.593 1.00 94.81 311 VAL A C 1
ATOM 2509 O O . VAL A 1 311 ? -20.670 -8.530 9.394 1.00 94.81 311 VAL A O 1
ATOM 2512 N N . THR A 1 312 ? -21.900 -10.405 9.618 1.00 94.94 312 THR A N 1
ATOM 2513 C CA . THR A 1 312 ? -20.800 -11.349 9.404 1.00 94.94 312 THR A CA 1
ATOM 2514 C C . THR A 1 312 ? -20.908 -11.987 8.027 1.00 94.94 312 THR A C 1
ATOM 2516 O O . THR A 1 312 ? -21.910 -12.619 7.695 1.00 94.94 312 THR A O 1
ATOM 2519 N N . TYR A 1 313 ? -19.844 -11.858 7.241 1.00 95.06 313 TYR A N 1
ATOM 2520 C CA . TYR A 1 313 ? -19.643 -12.573 5.987 1.00 95.06 313 TYR A CA 1
ATOM 2521 C C . TYR A 1 313 ? -18.609 -13.677 6.228 1.00 95.06 313 TYR A C 1
ATOM 2523 O O . TYR A 1 313 ? -17.411 -13.383 6.246 1.00 95.06 313 TYR A O 1
ATOM 2531 N N . PRO A 1 314 ? -19.037 -14.926 6.480 1.00 92.00 314 PRO A N 1
ATOM 2532 C CA . PRO A 1 314 ? -18.111 -16.012 6.762 1.00 92.00 314 PRO A CA 1
ATOM 2533 C C . PRO A 1 314 ? -17.324 -16.393 5.509 1.00 92.00 314 PRO A C 1
ATOM 2535 O O . PRO A 1 314 ? -17.835 -16.333 4.387 1.00 92.00 314 PRO A O 1
ATOM 2538 N N . ARG A 1 315 ? -16.088 -16.844 5.719 1.00 89.56 315 ARG A N 1
ATOM 2539 C CA . ARG A 1 315 ? -15.282 -17.506 4.696 1.00 89.56 315 ARG A CA 1
ATOM 2540 C C . ARG A 1 315 ? -16.049 -18.687 4.084 1.00 89.56 315 ARG A C 1
ATOM 2542 O O . ARG A 1 315 ? -16.612 -19.513 4.794 1.00 89.56 315 ARG A O 1
ATOM 2549 N N . LEU A 1 316 ? -16.044 -18.771 2.756 1.00 88.69 316 LEU A N 1
ATOM 2550 C CA . LEU A 1 316 ? -16.743 -19.786 1.959 1.00 88.69 316 LEU A CA 1
ATOM 2551 C C . LEU A 1 316 ? -15.798 -20.779 1.270 1.00 88.69 316 LEU A C 1
ATOM 2553 O O . LEU A 1 316 ? -16.249 -21.821 0.801 1.00 88.69 316 LEU A O 1
ATOM 2557 N N . VAL A 1 317 ? -14.505 -20.456 1.158 1.00 86.62 317 VAL A N 1
ATOM 2558 C CA . VAL A 1 317 ? -13.505 -21.336 0.534 1.00 86.62 317 VAL A CA 1
ATOM 2559 C C . VAL A 1 317 ? -12.256 -21.472 1.398 1.00 86.62 317 VAL A C 1
ATOM 2561 O O . VAL A 1 317 ? -11.849 -20.547 2.099 1.00 86.62 317 VAL A O 1
ATOM 2564 N N . SER A 1 318 ? -11.611 -22.633 1.313 1.00 78.62 318 SER A N 1
ATOM 2565 C CA . SER A 1 318 ? -10.387 -22.938 2.059 1.00 78.62 318 SER A CA 1
ATOM 2566 C C . SER A 1 318 ? -9.110 -22.495 1.345 1.00 78.62 318 SER A C 1
ATOM 2568 O O . SER A 1 318 ? -8.106 -22.204 1.991 1.00 78.62 318 SER A O 1
ATOM 2570 N N . SER A 1 319 ? -9.127 -22.426 0.014 1.00 83.81 319 SER A N 1
ATOM 2571 C CA . SER A 1 319 ? -7.947 -22.075 -0.774 1.00 83.81 319 SER A CA 1
ATOM 2572 C C . SER A 1 319 ? -7.787 -20.566 -0.936 1.00 83.81 319 SER A C 1
ATOM 2574 O O . SER A 1 319 ? -8.682 -19.899 -1.456 1.00 83.81 319 SER A O 1
ATOM 2576 N N . PHE A 1 320 ? -6.601 -20.061 -0.610 1.00 90.44 320 PHE A N 1
ATOM 2577 C CA . PHE A 1 320 ? -6.190 -18.703 -0.950 1.00 90.44 320 PHE A CA 1
ATOM 2578 C C . PHE A 1 320 ? -5.879 -18.564 -2.450 1.00 90.44 320 PHE A C 1
ATOM 2580 O O . PHE A 1 320 ? -5.446 -19.536 -3.087 1.00 90.44 320 PHE A O 1
ATOM 2587 N N . PRO A 1 321 ? -6.053 -17.362 -3.034 1.00 91.38 321 PRO A N 1
ATOM 2588 C CA . PRO A 1 321 ? -5.580 -17.084 -4.383 1.00 91.38 321 PRO A CA 1
ATOM 2589 C C . PRO A 1 321 ? -4.063 -17.284 -4.474 1.00 91.38 321 PRO A C 1
ATOM 2591 O O . PRO A 1 321 ? -3.336 -17.193 -3.484 1.00 91.38 321 PRO A O 1
ATOM 2594 N N . ARG A 1 322 ? -3.561 -17.562 -5.680 1.00 90.56 322 ARG A N 1
ATOM 2595 C CA . ARG A 1 322 ? -2.116 -17.703 -5.905 1.00 90.56 322 ARG A CA 1
ATOM 2596 C C . ARG A 1 322 ? -1.422 -16.360 -5.714 1.00 90.56 322 ARG A C 1
ATOM 2598 O O . ARG A 1 322 ? -1.904 -15.357 -6.235 1.00 90.56 322 ARG A O 1
ATOM 2605 N N . GLU A 1 323 ? -0.259 -16.377 -5.066 1.00 91.31 323 GLU A N 1
ATOM 2606 C CA . GLU A 1 323 ? 0.544 -15.170 -4.894 1.00 91.31 323 GLU A CA 1
ATOM 2607 C C . GLU A 1 323 ? 0.884 -14.525 -6.253 1.00 91.31 323 GLU A C 1
ATOM 2609 O O . GLU A 1 323 ? 1.452 -15.189 -7.136 1.00 91.31 323 GLU A O 1
ATOM 2614 N N . PRO A 1 324 ? 0.574 -13.227 -6.439 1.00 89.38 324 PRO A N 1
ATOM 2615 C CA . PRO A 1 324 ? 1.017 -12.479 -7.603 1.00 89.38 324 PRO A CA 1
ATOM 2616 C C . PRO A 1 324 ? 2.544 -12.415 -7.661 1.00 89.38 324 PRO A C 1
ATOM 2618 O O . PRO A 1 324 ? 3.212 -12.083 -6.682 1.00 89.38 324 PRO A O 1
ATOM 2621 N N . LYS A 1 325 ? 3.111 -12.687 -8.835 1.00 86.12 325 LYS A N 1
ATOM 2622 C CA . LYS A 1 325 ? 4.560 -12.620 -9.056 1.00 86.12 325 LYS A CA 1
ATOM 2623 C C . LYS A 1 325 ? 4.963 -11.246 -9.570 1.00 86.12 325 LYS A C 1
ATOM 2625 O O . LYS A 1 325 ? 4.210 -10.618 -10.314 1.00 86.12 325 LYS A O 1
ATOM 2630 N N . TYR A 1 326 ? 6.173 -10.825 -9.222 1.00 84.00 326 TYR A N 1
ATOM 2631 C CA . TYR A 1 326 ? 6.790 -9.655 -9.831 1.00 84.00 326 TYR A CA 1
ATOM 2632 C C . TYR A 1 326 ? 6.937 -9.856 -11.339 1.00 84.00 326 TYR A C 1
ATOM 2634 O O . TYR A 1 326 ? 7.318 -10.936 -11.806 1.00 84.00 326 TYR A O 1
ATOM 2642 N N . ALA A 1 327 ? 6.625 -8.812 -12.100 1.00 82.12 327 ALA A N 1
ATOM 2643 C CA . ALA A 1 327 ? 6.723 -8.825 -13.550 1.00 82.12 327 ALA A CA 1
ATOM 2644 C C . ALA A 1 327 ? 7.568 -7.649 -14.039 1.00 82.12 327 ALA A C 1
ATOM 2646 O O . ALA A 1 327 ? 7.412 -6.518 -13.587 1.00 82.12 327 ALA A O 1
ATOM 2647 N N . LYS A 1 328 ? 8.443 -7.909 -15.014 1.00 87.12 328 LYS A N 1
ATOM 2648 C CA . LYS A 1 328 ? 9.099 -6.836 -15.770 1.00 87.12 328 LYS A CA 1
ATOM 2649 C C . LYS A 1 328 ? 8.052 -6.117 -16.642 1.00 87.12 328 LYS A C 1
ATOM 2651 O O . LYS A 1 328 ? 7.050 -6.738 -17.014 1.00 87.12 328 LYS A O 1
ATOM 2656 N N . PRO A 1 329 ? 8.259 -4.845 -17.011 1.00 89.06 329 PRO A N 1
ATOM 2657 C CA . PRO A 1 329 ? 7.369 -4.171 -17.948 1.00 89.06 329 PRO A CA 1
ATOM 2658 C C . PRO A 1 329 ? 7.348 -4.881 -19.310 1.00 89.06 329 PRO A C 1
ATOM 2660 O O . PRO A 1 329 ? 8.342 -5.463 -19.754 1.00 89.06 329 PRO A O 1
ATOM 2663 N N . HIS A 1 330 ? 6.201 -4.848 -19.988 1.00 91.44 330 HIS A N 1
ATOM 2664 C CA . HIS A 1 330 ? 6.104 -5.303 -21.375 1.00 91.44 330 HIS A CA 1
ATOM 2665 C C . HIS A 1 330 ? 6.510 -4.153 -22.312 1.00 91.44 330 HIS A C 1
ATOM 2667 O O . HIS A 1 330 ? 6.034 -3.038 -22.087 1.00 91.44 330 HIS A O 1
ATOM 2673 N N . PRO A 1 331 ? 7.298 -4.381 -23.384 1.00 90.31 331 PRO A N 1
ATOM 2674 C CA . PRO A 1 331 ? 7.782 -3.298 -24.250 1.00 90.31 331 PRO A CA 1
ATOM 2675 C C . PRO A 1 331 ? 6.679 -2.379 -24.793 1.00 90.31 331 PRO A C 1
ATOM 2677 O O . PRO A 1 331 ? 6.846 -1.169 -24.849 1.00 90.31 331 PRO A O 1
ATOM 2680 N N . SER A 1 332 ? 5.512 -2.937 -25.134 1.00 89.44 332 SER A N 1
ATOM 2681 C CA . SER A 1 332 ? 4.370 -2.157 -25.645 1.00 89.44 332 SER A CA 1
ATOM 2682 C C . SER A 1 332 ? 3.700 -1.248 -24.608 1.00 89.44 332 SER A C 1
ATOM 2684 O O . SER A 1 332 ? 2.881 -0.416 -24.977 1.00 89.44 332 SER A O 1
ATOM 2686 N N . SER A 1 333 ? 3.977 -1.456 -23.320 1.00 87.25 333 SER A N 1
ATOM 2687 C CA . SER A 1 333 ? 3.414 -0.679 -22.206 1.00 87.25 333 SER A CA 1
ATOM 2688 C C . SER A 1 333 ? 4.397 0.348 -21.641 1.00 87.25 333 SER A C 1
ATOM 2690 O O . SER A 1 333 ? 4.088 1.013 -20.658 1.00 87.25 333 SER A O 1
ATOM 2692 N N . THR A 1 334 ? 5.588 0.456 -22.228 1.00 89.56 334 THR A N 1
ATOM 2693 C CA . THR A 1 334 ? 6.675 1.291 -21.718 1.00 89.56 334 THR A CA 1
ATOM 2694 C C . THR A 1 334 ? 6.684 2.642 -22.414 1.00 89.56 334 THR A C 1
ATOM 2696 O O . THR A 1 334 ? 6.773 2.716 -23.639 1.00 89.56 334 THR A O 1
ATOM 2699 N N . ASN A 1 335 ? 6.631 3.718 -21.629 1.00 91.88 335 ASN A N 1
ATOM 2700 C CA . ASN A 1 335 ? 6.771 5.070 -22.156 1.00 91.88 335 ASN A CA 1
ATOM 2701 C C . ASN A 1 335 ? 8.246 5.453 -22.301 1.00 91.88 335 ASN A C 1
ATOM 2703 O O . ASN A 1 335 ? 9.140 4.830 -21.729 1.00 91.88 335 ASN A O 1
ATOM 2707 N N . ILE A 1 336 ? 8.509 6.542 -23.023 1.00 91.06 336 ILE A N 1
ATOM 2708 C CA . ILE A 1 336 ? 9.877 7.036 -23.222 1.00 91.06 336 ILE A CA 1
ATOM 2709 C C . ILE A 1 336 ? 10.586 7.373 -21.900 1.00 91.06 336 ILE A C 1
ATOM 2711 O O . ILE A 1 336 ? 11.770 7.086 -21.763 1.00 91.06 336 ILE A O 1
ATOM 2715 N N . GLY A 1 337 ? 9.863 7.925 -20.919 1.00 89.88 337 GLY A N 1
ATOM 2716 C CA . GLY A 1 337 ? 10.415 8.221 -19.593 1.00 89.88 337 GLY A CA 1
ATOM 2717 C C . GLY A 1 337 ? 10.800 6.951 -18.834 1.00 89.88 337 GLY A C 1
ATOM 2718 O O . GLY A 1 337 ? 11.916 6.851 -18.337 1.00 89.88 337 GLY A O 1
ATOM 2719 N N . ASP A 1 338 ? 9.927 5.940 -18.848 1.00 88.19 338 ASP A N 1
ATOM 2720 C CA . ASP A 1 338 ? 10.205 4.637 -18.233 1.00 88.19 338 ASP A CA 1
ATOM 2721 C C . ASP A 1 338 ? 11.440 3.985 -18.873 1.00 88.19 338 ASP A C 1
ATOM 2723 O O . ASP A 1 338 ? 12.309 3.459 -18.182 1.00 88.19 338 ASP A O 1
ATOM 2727 N N . LEU A 1 339 ? 11.558 4.065 -20.202 1.00 90.75 339 LEU A N 1
ATOM 2728 C CA . LEU A 1 339 ? 12.723 3.570 -20.930 1.00 90.75 339 LEU A CA 1
ATOM 2729 C C . LEU A 1 339 ? 14.009 4.314 -20.532 1.00 90.75 339 LEU A C 1
ATOM 2731 O O . LEU A 1 339 ? 15.039 3.673 -20.339 1.00 90.75 339 LEU A O 1
ATOM 2735 N N . GLN A 1 340 ? 13.965 5.642 -20.392 1.00 91.38 340 GLN A N 1
ATOM 2736 C CA . GLN A 1 340 ? 15.109 6.454 -19.952 1.00 91.38 340 GLN A CA 1
ATOM 2737 C C . GLN A 1 340 ? 15.554 6.106 -18.528 1.00 91.38 340 GLN A C 1
ATOM 2739 O O . GLN A 1 340 ? 16.756 5.994 -18.266 1.00 91.38 340 GLN A O 1
ATOM 2744 N N . ASP A 1 341 ? 14.599 5.890 -17.627 1.00 89.50 341 ASP A N 1
ATOM 2745 C CA . ASP A 1 341 ? 14.869 5.459 -16.258 1.00 89.50 341 ASP A CA 1
ATOM 2746 C C . ASP A 1 341 ? 15.499 4.064 -16.231 1.00 89.50 341 ASP A C 1
ATOM 2748 O O . ASP A 1 341 ? 16.496 3.850 -15.536 1.00 89.50 341 ASP A O 1
ATOM 2752 N N . LEU A 1 342 ? 14.960 3.123 -17.015 1.00 90.44 342 LEU A N 1
ATOM 2753 C CA . LEU A 1 342 ? 15.524 1.779 -17.160 1.00 90.44 342 LEU A CA 1
ATOM 2754 C C . LEU A 1 342 ? 16.950 1.833 -17.719 1.00 90.44 342 LEU A C 1
ATOM 2756 O O . LEU A 1 342 ? 17.835 1.162 -17.195 1.00 90.44 342 LEU A O 1
ATOM 2760 N N . LEU A 1 343 ? 17.200 2.654 -18.742 1.00 90.06 343 LEU A N 1
ATOM 2761 C CA . LEU A 1 343 ? 18.532 2.825 -19.330 1.00 90.06 343 LEU A CA 1
ATOM 2762 C C . LEU A 1 343 ? 19.532 3.409 -18.329 1.00 90.06 343 LEU A C 1
ATOM 2764 O O . LEU A 1 343 ? 20.675 2.966 -18.283 1.00 90.06 343 LEU A O 1
ATOM 2768 N N . THR A 1 344 ? 19.099 4.372 -17.514 1.00 88.81 344 THR A N 1
ATOM 2769 C CA . THR A 1 344 ? 19.948 5.033 -16.510 1.00 88.81 344 THR A CA 1
ATOM 2770 C C . THR A 1 344 ? 20.291 4.096 -15.349 1.00 88.81 344 THR A C 1
ATOM 2772 O O . THR A 1 344 ? 21.385 4.175 -14.795 1.00 88.81 344 THR A O 1
ATOM 2775 N N . LYS A 1 345 ? 19.368 3.201 -14.977 1.00 87.38 345 LYS A N 1
ATOM 2776 C CA . LYS A 1 345 ? 19.560 2.194 -13.918 1.00 87.38 345 LYS A CA 1
ATOM 2777 C C . LYS A 1 345 ? 20.292 0.942 -14.401 1.00 87.38 345 LYS A C 1
ATOM 2779 O O . LYS A 1 345 ? 20.776 0.171 -13.581 1.00 87.38 345 LYS A O 1
ATOM 2784 N N . SER A 1 346 ? 20.329 0.705 -15.708 1.00 87.50 346 SER A N 1
ATOM 2785 C CA . SER A 1 346 ? 20.902 -0.505 -16.283 1.00 87.50 346 SER A CA 1
ATOM 2786 C C . SER A 1 346 ? 22.426 -0.517 -16.192 1.00 87.50 346 SER A C 1
ATOM 2788 O O . SER A 1 346 ? 23.101 0.359 -16.720 1.00 87.50 346 SER A O 1
ATOM 2790 N N . GLU A 1 347 ? 22.970 -1.598 -15.639 1.00 88.50 347 GLU A N 1
ATOM 2791 C CA . GLU A 1 347 ? 24.414 -1.873 -15.621 1.00 88.50 347 GLU A CA 1
ATOM 2792 C C . GLU A 1 347 ? 24.883 -2.678 -16.851 1.00 88.50 347 GLU A C 1
ATOM 2794 O O . GLU A 1 347 ? 26.065 -2.991 -17.001 1.00 88.50 347 GLU A O 1
ATOM 2799 N N . ASN A 1 348 ? 23.962 -3.020 -17.760 1.00 89.12 348 ASN A N 1
ATOM 2800 C CA . ASN A 1 348 ? 24.271 -3.813 -18.945 1.00 89.12 348 ASN A CA 1
ATOM 2801 C C . ASN A 1 348 ? 25.122 -3.049 -19.968 1.00 89.12 348 ASN A C 1
ATOM 2803 O O . ASN A 1 348 ? 24.782 -1.948 -20.395 1.00 89.12 348 ASN A O 1
ATOM 2807 N N . LEU A 1 349 ? 26.183 -3.702 -20.454 1.00 84.81 349 LEU A N 1
ATOM 2808 C CA . LEU A 1 349 ? 27.122 -3.140 -21.437 1.00 84.81 349 LEU A CA 1
ATOM 2809 C C . LEU A 1 349 ? 26.591 -3.142 -22.880 1.00 84.81 349 LEU A C 1
ATOM 2811 O O . LEU A 1 349 ? 27.202 -2.542 -23.762 1.00 84.81 349 LEU A O 1
ATOM 2815 N N . THR A 1 350 ? 25.489 -3.850 -23.151 1.00 89.75 350 THR A N 1
ATOM 2816 C CA . THR A 1 350 ? 24.907 -3.953 -24.497 1.00 89.75 350 THR A CA 1
ATOM 2817 C C . THR A 1 350 ? 23.403 -3.719 -24.475 1.00 89.75 350 THR A C 1
ATOM 2819 O O . THR A 1 350 ? 22.711 -4.151 -23.552 1.00 89.75 350 THR A O 1
ATOM 2822 N N . VAL A 1 351 ? 22.882 -3.104 -25.543 1.00 90.38 351 VAL A N 1
ATOM 2823 C CA . VAL A 1 351 ? 21.437 -2.875 -25.727 1.00 90.38 351 VAL A CA 1
ATOM 2824 C C . VAL A 1 351 ? 20.669 -4.199 -25.770 1.00 90.38 351 VAL A C 1
ATOM 2826 O O . VAL A 1 351 ? 19.570 -4.298 -25.240 1.00 90.38 351 VAL A O 1
ATOM 2829 N N . SER A 1 352 ? 21.260 -5.251 -26.343 1.00 92.38 352 SER A N 1
ATOM 2830 C CA . SER A 1 352 ? 20.617 -6.568 -26.407 1.00 92.38 352 SER A CA 1
ATOM 2831 C C . SER A 1 352 ? 20.416 -7.189 -25.022 1.00 92.38 352 SER A C 1
ATOM 2833 O O . SER A 1 352 ? 19.327 -7.684 -24.735 1.00 92.38 352 SER A O 1
ATOM 2835 N N . ALA A 1 353 ? 21.435 -7.142 -24.154 1.00 93.00 353 ALA A N 1
ATOM 2836 C CA . ALA A 1 353 ? 21.311 -7.614 -22.773 1.00 93.00 353 ALA A CA 1
ATOM 2837 C C . ALA A 1 353 ? 20.318 -6.748 -21.986 1.00 93.00 353 ALA A C 1
ATOM 2839 O O . ALA A 1 353 ? 19.412 -7.272 -21.345 1.00 93.00 353 ALA A O 1
ATOM 2840 N N . PHE A 1 354 ? 20.407 -5.422 -22.143 1.00 94.94 354 PHE A N 1
ATOM 2841 C CA . PHE A 1 354 ? 19.450 -4.482 -21.562 1.00 94.94 354 PHE A CA 1
ATOM 2842 C C . PHE A 1 354 ? 17.994 -4.845 -21.891 1.00 94.94 354 PHE A C 1
ATOM 2844 O O . PHE A 1 354 ? 17.172 -4.939 -20.978 1.00 94.94 354 PHE A O 1
ATOM 2851 N N . LEU A 1 355 ? 17.684 -5.095 -23.167 1.00 94.12 355 LEU A N 1
ATOM 2852 C CA . LEU A 1 355 ? 16.330 -5.423 -23.613 1.00 94.12 355 LEU A CA 1
ATOM 2853 C C . LEU A 1 355 ? 15.817 -6.750 -23.023 1.00 94.12 355 LEU A C 1
ATOM 2855 O O . LEU A 1 355 ? 14.637 -6.864 -22.707 1.00 94.12 355 LEU A O 1
ATOM 2859 N N . GLN A 1 356 ? 16.684 -7.747 -22.849 1.00 93.00 356 GLN A N 1
ATOM 2860 C CA . GLN A 1 356 ? 16.312 -9.046 -22.270 1.00 93.00 356 GLN A CA 1
ATOM 2861 C C . GLN A 1 356 ? 16.092 -8.964 -20.753 1.00 93.00 356 GLN A C 1
ATOM 2863 O O . GLN A 1 356 ? 15.175 -9.577 -20.197 1.00 93.00 356 GLN A O 1
ATOM 2868 N N . ASP A 1 357 ? 16.918 -8.175 -20.070 1.00 90.50 357 ASP A N 1
ATOM 2869 C CA . ASP A 1 357 ? 16.892 -8.100 -18.615 1.00 90.50 357 ASP A CA 1
ATOM 2870 C C . ASP A 1 357 ? 15.816 -7.165 -18.082 1.00 90.50 357 ASP A C 1
ATOM 2872 O O . ASP A 1 357 ? 15.327 -7.395 -16.978 1.00 90.50 357 ASP A O 1
ATOM 2876 N N . ASN A 1 358 ? 15.389 -6.169 -18.857 1.00 90.88 358 ASN A N 1
ATOM 2877 C CA . ASN A 1 358 ? 14.444 -5.159 -18.381 1.00 90.88 358 ASN A CA 1
ATOM 2878 C C . ASN A 1 358 ? 13.011 -5.363 -18.880 1.00 90.88 358 ASN A C 1
ATOM 2880 O O . ASN A 1 358 ? 12.102 -4.749 -18.330 1.00 90.88 358 ASN A O 1
ATOM 2884 N N . PHE A 1 359 ? 12.776 -6.248 -19.854 1.00 92.38 359 PHE A N 1
ATOM 2885 C CA . PHE A 1 359 ? 11.444 -6.461 -20.424 1.00 92.38 359 PHE A CA 1
ATOM 2886 C C . PHE A 1 359 ? 10.997 -7.921 -20.376 1.00 92.38 359 PHE A C 1
ATOM 2888 O O . PHE A 1 359 ? 11.788 -8.851 -20.540 1.00 92.38 359 PHE A O 1
ATOM 2895 N N . VAL A 1 360 ? 9.695 -8.147 -20.173 1.00 91.75 360 VAL A N 1
ATOM 2896 C CA . VAL A 1 360 ? 9.120 -9.491 -20.342 1.00 91.75 360 VAL A CA 1
ATOM 2897 C C . VAL A 1 360 ? 9.030 -9.866 -21.818 1.00 91.75 360 VAL A C 1
ATOM 2899 O O . VAL A 1 360 ? 8.829 -9.018 -22.683 1.00 91.75 360 VAL A O 1
ATOM 2902 N N . ARG A 1 361 ? 9.099 -11.176 -22.091 1.00 91.56 361 ARG A N 1
ATOM 2903 C CA . ARG A 1 361 ? 8.924 -11.770 -23.431 1.00 91.56 361 ARG A CA 1
ATOM 2904 C C . ARG A 1 361 ? 9.934 -11.301 -24.486 1.00 91.56 361 ARG A C 1
ATOM 2906 O O . ARG A 1 361 ? 9.708 -11.509 -25.674 1.00 91.56 361 ARG A O 1
ATOM 2913 N N . VAL A 1 362 ? 11.073 -10.751 -24.071 1.00 93.81 362 VAL A N 1
ATOM 2914 C CA . VAL A 1 362 ? 12.169 -10.412 -24.982 1.00 93.81 362 VAL A CA 1
ATOM 2915 C C . VAL A 1 362 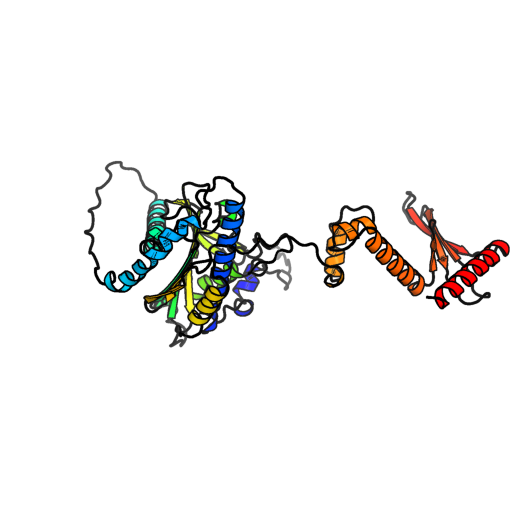? 13.233 -11.502 -24.924 1.00 93.81 362 VAL A C 1
ATOM 2917 O O . VAL A 1 362 ? 14.020 -11.586 -23.988 1.00 93.81 362 VAL A O 1
ATOM 2920 N N . SER A 1 363 ? 13.236 -12.368 -25.937 1.00 94.00 363 SER A N 1
ATOM 2921 C CA . SER A 1 363 ? 14.282 -13.381 -26.122 1.00 94.00 363 SER A CA 1
ATOM 2922 C C . SER A 1 363 ? 15.537 -12.776 -26.777 1.00 94.00 363 SER A C 1
ATOM 2924 O O . SER A 1 363 ? 15.429 -11.715 -27.396 1.00 94.00 363 SER A O 1
ATOM 2926 N N . PRO A 1 364 ? 16.704 -13.454 -26.759 1.00 94.88 364 PRO A N 1
ATOM 2927 C CA . PRO A 1 364 ? 17.888 -12.994 -27.494 1.00 94.88 364 PRO A CA 1
ATOM 2928 C C . PRO A 1 364 ? 17.615 -12.744 -28.984 1.00 94.88 364 PRO A C 1
ATOM 2930 O O . PRO A 1 364 ? 18.127 -11.792 -29.574 1.00 94.88 364 PRO A O 1
ATOM 2933 N N . ARG A 1 365 ? 16.771 -13.588 -29.596 1.00 95.44 365 ARG A N 1
ATOM 2934 C CA . ARG A 1 365 ? 16.351 -13.439 -30.992 1.00 95.44 365 ARG A CA 1
ATOM 2935 C C . ARG A 1 365 ? 15.514 -12.177 -31.180 1.00 95.44 365 ARG A C 1
ATOM 2937 O O . ARG A 1 365 ? 15.826 -11.370 -32.045 1.00 95.44 365 ARG A O 1
ATOM 2944 N N . THR A 1 366 ? 14.502 -11.995 -30.338 1.00 94.25 366 THR A N 1
ATOM 2945 C CA . THR A 1 366 ? 13.605 -10.833 -30.385 1.00 94.25 366 THR A CA 1
ATOM 2946 C C . THR A 1 366 ? 14.365 -9.532 -30.134 1.00 94.25 366 THR A C 1
ATOM 2948 O O . THR A 1 366 ? 14.154 -8.558 -30.842 1.00 94.25 366 THR A O 1
ATOM 2951 N N . ALA A 1 367 ? 15.299 -9.513 -29.178 1.00 95.38 367 ALA A N 1
ATOM 2952 C CA . ALA A 1 367 ? 16.152 -8.354 -28.919 1.00 95.38 367 ALA A CA 1
ATOM 2953 C C . ALA A 1 367 ? 16.975 -7.974 -30.156 1.00 95.38 367 ALA A C 1
ATOM 2955 O O . ALA A 1 367 ? 17.057 -6.801 -30.510 1.00 95.38 367 ALA A O 1
ATOM 2956 N N . LYS A 1 368 ? 17.548 -8.968 -30.848 1.00 94.38 368 LYS A N 1
ATOM 2957 C CA . LYS A 1 368 ? 18.287 -8.740 -32.092 1.00 94.38 368 LYS A CA 1
ATOM 2958 C C . LYS A 1 368 ? 17.386 -8.185 -33.195 1.00 94.38 368 LYS A C 1
ATOM 2960 O O . LYS A 1 368 ? 17.782 -7.232 -33.851 1.00 94.38 368 LYS A O 1
ATOM 2965 N N . GLU A 1 369 ? 16.191 -8.744 -33.368 1.00 94.19 369 GLU A N 1
ATOM 2966 C CA . GLU A 1 369 ? 15.203 -8.261 -34.342 1.00 94.19 369 GLU A CA 1
ATOM 2967 C C . GLU A 1 369 ? 14.803 -6.803 -34.060 1.00 94.19 369 GLU A C 1
ATOM 2969 O O . GLU A 1 369 ? 14.842 -5.979 -34.970 1.00 94.19 369 GLU A O 1
ATOM 2974 N N . ILE A 1 370 ? 14.519 -6.456 -32.797 1.00 93.50 370 ILE A N 1
ATOM 2975 C CA . ILE A 1 370 ? 14.221 -5.075 -32.374 1.00 93.50 370 ILE A CA 1
ATOM 2976 C C . ILE A 1 370 ? 15.376 -4.137 -32.731 1.00 93.50 370 ILE A C 1
ATOM 2978 O O . ILE A 1 370 ? 15.146 -3.074 -33.303 1.00 93.50 370 ILE A O 1
ATOM 2982 N N . ILE A 1 371 ? 16.616 -4.528 -32.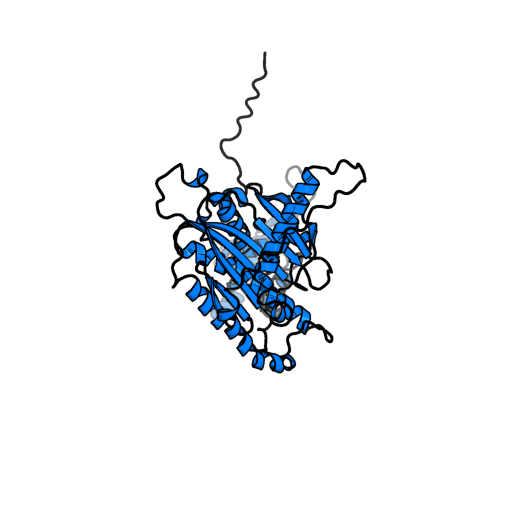420 1.00 93.38 371 ILE A N 1
ATOM 2983 C CA . ILE A 1 371 ? 17.801 -3.719 -32.724 1.00 93.38 371 ILE A CA 1
ATOM 2984 C C . ILE A 1 371 ? 17.957 -3.542 -34.233 1.00 93.38 371 ILE A C 1
ATOM 2986 O O . ILE A 1 371 ? 18.197 -2.428 -34.671 1.00 93.38 371 ILE A O 1
ATOM 2990 N N . THR A 1 372 ? 17.776 -4.595 -35.032 1.00 91.50 372 THR A N 1
ATOM 2991 C CA . THR A 1 372 ? 17.873 -4.504 -36.496 1.00 91.50 372 THR A CA 1
ATOM 2992 C C . THR A 1 372 ? 16.814 -3.574 -37.088 1.00 91.50 372 THR A C 1
ATOM 299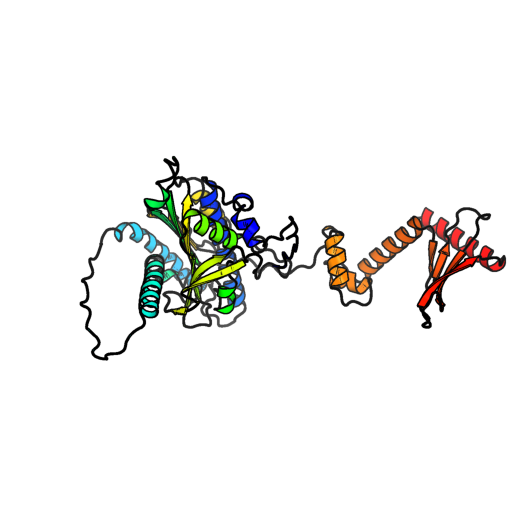4 O O . THR A 1 372 ? 17.133 -2.778 -37.967 1.00 91.50 372 THR A O 1
ATOM 2997 N N . ILE A 1 373 ? 15.573 -3.629 -36.594 1.00 92.25 373 ILE A N 1
ATOM 2998 C CA . ILE A 1 373 ? 14.502 -2.724 -37.035 1.00 92.25 373 ILE A CA 1
ATOM 2999 C C . ILE A 1 373 ? 14.834 -1.277 -36.651 1.00 92.25 373 ILE A C 1
ATOM 3001 O O . ILE A 1 373 ? 14.747 -0.389 -37.493 1.00 92.25 373 ILE A O 1
ATOM 3005 N N . ALA A 1 374 ? 15.257 -1.043 -35.407 1.00 90.38 374 ALA A N 1
ATOM 3006 C CA . ALA A 1 374 ? 15.629 0.290 -34.935 1.00 90.38 374 ALA A CA 1
ATOM 3007 C C . ALA A 1 374 ? 16.853 0.850 -35.678 1.00 90.38 374 ALA A C 1
ATOM 3009 O O . ALA A 1 374 ? 16.901 2.030 -36.007 1.00 90.38 374 ALA A O 1
ATOM 3010 N N . GLU A 1 375 ? 17.840 0.003 -35.970 1.00 89.06 375 GLU A N 1
ATOM 3011 C CA . GLU A 1 375 ? 19.023 0.366 -36.746 1.00 89.06 375 GLU A CA 1
ATOM 3012 C C . GLU A 1 375 ? 18.636 0.785 -38.165 1.00 89.06 375 GLU A C 1
ATOM 3014 O O . GLU A 1 375 ? 19.089 1.824 -38.640 1.00 89.06 375 GLU A O 1
ATOM 3019 N N . ARG A 1 376 ? 17.752 0.021 -38.816 1.00 86.38 376 ARG A N 1
ATOM 3020 C CA . ARG A 1 376 ? 17.228 0.350 -40.144 1.00 86.38 376 ARG A CA 1
ATOM 3021 C C . ARG A 1 376 ? 16.469 1.678 -40.147 1.00 86.38 376 ARG A C 1
ATOM 3023 O O . ARG A 1 376 ? 16.735 2.515 -41.004 1.00 86.38 376 ARG A O 1
ATOM 3030 N N . ASP A 1 377 ? 15.581 1.891 -39.180 1.00 88.06 377 ASP A N 1
ATOM 3031 C CA . ASP A 1 377 ? 14.838 3.149 -39.040 1.00 88.06 377 ASP A CA 1
ATOM 3032 C C . ASP A 1 377 ? 15.786 4.349 -38.851 1.00 88.06 377 ASP A C 1
ATOM 3034 O O . ASP A 1 377 ? 15.653 5.374 -39.519 1.00 88.06 377 ASP A O 1
ATOM 3038 N N . LEU A 1 378 ? 16.826 4.206 -38.021 1.00 87.06 378 LEU A N 1
ATOM 3039 C CA . LEU A 1 378 ? 17.852 5.240 -37.853 1.00 87.06 378 LEU A CA 1
ATOM 3040 C C . LEU A 1 378 ? 18.633 5.514 -39.142 1.00 87.06 378 LEU A C 1
ATOM 3042 O O . LEU A 1 378 ? 18.938 6.676 -39.425 1.00 87.06 378 LEU A O 1
ATOM 3046 N N . GLN A 1 379 ? 18.971 4.474 -39.904 1.00 87.44 379 GLN A N 1
ATOM 3047 C CA . GLN A 1 379 ? 19.669 4.608 -41.183 1.00 87.44 379 GLN A CA 1
ATOM 3048 C C . GLN A 1 379 ? 18.822 5.356 -42.222 1.00 87.44 379 GLN A C 1
ATOM 3050 O O . GLN A 1 379 ? 19.331 6.223 -42.937 1.00 87.44 379 GLN A O 1
ATOM 3055 N N . GLU A 1 380 ? 17.524 5.054 -42.284 1.00 84.25 380 GLU A N 1
ATOM 3056 C CA . GLU A 1 380 ? 16.569 5.728 -43.165 1.00 84.25 380 GLU A CA 1
ATOM 3057 C C . GLU A 1 380 ? 16.360 7.191 -42.755 1.00 84.25 380 GLU A C 1
ATOM 3059 O O . GLU A 1 380 ? 16.512 8.083 -43.587 1.00 84.25 380 GLU A O 1
ATOM 3064 N N . ASN A 1 381 ? 16.117 7.461 -41.470 1.00 85.81 381 ASN A N 1
ATOM 3065 C CA . ASN A 1 381 ? 15.839 8.812 -40.976 1.00 85.81 381 ASN A CA 1
ATOM 3066 C C . ASN A 1 381 ? 17.040 9.763 -41.080 1.00 85.81 381 ASN A C 1
ATOM 3068 O O . ASN A 1 381 ? 16.865 10.964 -41.288 1.00 85.81 381 ASN A O 1
ATOM 3072 N N . ASN A 1 382 ? 18.263 9.248 -40.937 1.00 84.88 382 ASN A N 1
ATOM 3073 C CA . ASN A 1 382 ? 19.476 10.068 -40.968 1.00 84.88 382 ASN A CA 1
ATOM 3074 C C . ASN A 1 382 ? 20.242 10.011 -42.302 1.00 84.88 382 ASN A C 1
ATOM 3076 O O . ASN A 1 382 ? 21.304 10.626 -42.412 1.00 84.88 382 ASN A O 1
ATOM 3080 N N . ASN A 1 383 ? 19.732 9.293 -43.308 1.00 86.69 383 ASN A N 1
ATOM 3081 C CA . ASN A 1 383 ? 20.376 9.116 -44.614 1.00 86.69 383 ASN A CA 1
ATOM 3082 C C . ASN A 1 383 ? 21.840 8.636 -44.524 1.00 86.69 383 ASN A C 1
ATOM 3084 O O . ASN A 1 383 ? 22.725 9.139 -45.224 1.00 86.69 383 ASN A O 1
ATOM 3088 N N . PHE A 1 384 ? 22.112 7.639 -43.681 1.00 88.00 384 PHE A N 1
ATOM 3089 C CA . PHE A 1 384 ? 23.403 6.949 -43.638 1.00 88.00 384 PHE A CA 1
ATOM 3090 C C . PHE A 1 384 ? 23.223 5.449 -43.417 1.00 88.00 384 PHE A C 1
ATOM 3092 O O . PHE A 1 384 ? 22.238 5.021 -42.838 1.00 88.00 384 PHE A O 1
ATOM 3099 N N . PHE A 1 385 ? 24.202 4.646 -43.818 1.00 86.62 385 PHE A N 1
ATOM 3100 C CA . PHE A 1 385 ? 24.334 3.252 -43.406 1.00 86.62 385 PHE A CA 1
ATOM 3101 C C . PHE A 1 385 ? 25.313 3.144 -42.241 1.00 86.62 385 PHE A C 1
ATOM 3103 O O . PHE A 1 385 ? 26.358 3.802 -42.234 1.00 86.62 385 PHE A O 1
ATOM 3110 N N . ILE A 1 386 ? 24.979 2.307 -41.261 1.00 86.31 386 ILE A N 1
ATOM 3111 C CA . ILE A 1 386 ? 25.832 2.017 -40.106 1.00 86.31 386 ILE A CA 1
ATOM 3112 C C . ILE A 1 386 ? 26.765 0.872 -40.491 1.00 86.31 386 ILE A C 1
ATOM 3114 O O . ILE A 1 386 ? 26.335 -0.178 -40.964 1.00 86.31 386 ILE A O 1
ATOM 3118 N N . LEU A 1 387 ? 28.062 1.089 -40.307 1.00 86.25 387 LEU A N 1
ATOM 3119 C CA . LEU A 1 387 ? 29.120 0.119 -40.556 1.00 86.25 387 LEU A CA 1
ATOM 3120 C C . LEU A 1 387 ? 29.804 -0.226 -39.230 1.00 86.25 387 LEU A C 1
ATOM 3122 O O . LEU A 1 387 ? 29.717 0.511 -38.250 1.00 86.25 387 LEU A O 1
ATOM 3126 N N . LYS A 1 388 ? 30.564 -1.327 -39.203 1.00 83.31 388 LYS A N 1
ATOM 3127 C CA . LYS A 1 388 ? 31.329 -1.721 -38.004 1.00 83.31 388 LYS A CA 1
ATOM 3128 C C . LYS A 1 388 ? 32.319 -0.647 -37.535 1.00 83.31 388 LYS A C 1
ATOM 3130 O O . LYS A 1 388 ? 32.575 -0.547 -36.342 1.00 83.31 388 LYS A O 1
ATOM 3135 N N . GLU A 1 389 ? 32.879 0.121 -38.469 1.00 84.81 389 GLU A N 1
ATOM 3136 C CA . GLU A 1 389 ? 33.960 1.087 -38.218 1.00 84.81 389 GLU A CA 1
ATOM 3137 C C . GLU A 1 389 ? 33.553 2.545 -38.504 1.00 84.81 389 GLU A C 1
ATOM 3139 O O . GLU A 1 389 ? 34.405 3.432 -38.549 1.00 84.81 389 GLU A O 1
ATOM 3144 N N . GLY A 1 390 ? 32.261 2.827 -38.708 1.00 87.12 390 GLY A N 1
ATOM 3145 C CA . GLY A 1 390 ? 31.793 4.180 -39.009 1.00 87.12 390 GLY A CA 1
ATOM 3146 C C . GLY A 1 390 ? 30.409 4.228 -39.649 1.00 87.12 390 GLY A C 1
ATOM 3147 O O . GLY A 1 390 ? 29.619 3.298 -39.535 1.00 87.12 390 GLY A O 1
ATOM 3148 N N . PHE A 1 391 ? 30.131 5.316 -40.351 1.00 90.50 391 PHE A N 1
ATOM 3149 C CA . PHE A 1 391 ? 28.887 5.566 -41.069 1.00 90.50 391 PHE A CA 1
ATOM 3150 C C . PHE A 1 391 ? 29.218 5.977 -42.498 1.00 90.50 391 PHE A C 1
ATOM 3152 O O . PHE A 1 391 ? 30.223 6.646 -42.728 1.00 90.50 391 PHE A O 1
ATOM 3159 N N . ILE A 1 392 ? 28.383 5.618 -43.462 1.00 90.00 392 ILE A N 1
ATOM 3160 C CA . ILE A 1 392 ? 28.526 6.084 -44.845 1.00 90.00 392 ILE A CA 1
ATOM 3161 C C . ILE A 1 392 ? 27.217 6.702 -45.305 1.00 90.00 392 ILE A C 1
ATOM 3163 O O . ILE A 1 392 ? 26.156 6.170 -44.999 1.00 90.00 392 ILE A O 1
ATOM 3167 N N . THR A 1 393 ? 27.256 7.828 -46.009 1.00 88.88 393 THR A N 1
ATOM 3168 C CA . THR A 1 393 ? 26.019 8.476 -46.460 1.00 88.88 393 THR A CA 1
ATOM 3169 C C . THR A 1 393 ? 25.229 7.567 -47.402 1.00 88.88 393 THR A C 1
ATOM 3171 O O . THR A 1 393 ? 25.789 6.850 -48.235 1.00 88.88 393 THR A O 1
ATOM 3174 N N . LYS A 1 394 ? 23.905 7.580 -47.254 1.00 85.06 394 LYS A N 1
ATOM 3175 C CA . LYS A 1 394 ? 22.947 6.949 -48.161 1.00 85.06 394 LYS A CA 1
ATOM 3176 C C . LYS A 1 394 ? 22.547 7.998 -49.192 1.00 85.06 394 LYS A C 1
ATOM 3178 O O . LYS A 1 394 ? 21.926 8.995 -48.835 1.00 85.06 394 LYS A O 1
ATOM 3183 N N . VAL A 1 395 ? 22.942 7.794 -50.446 1.00 84.38 395 VAL A N 1
ATOM 3184 C CA . VAL A 1 395 ? 22.668 8.727 -51.549 1.00 84.38 395 VAL A CA 1
ATOM 3185 C C . VAL A 1 395 ? 21.740 8.100 -52.585 1.00 84.38 395 VAL A C 1
ATOM 3187 O O . VAL A 1 395 ? 21.798 6.897 -52.834 1.00 84.38 395 VAL A O 1
ATOM 3190 N N . GLU A 1 396 ? 20.881 8.915 -53.198 1.00 79.44 396 GLU A N 1
ATOM 3191 C CA . GLU A 1 396 ? 19.904 8.445 -54.191 1.00 79.44 396 GLU A CA 1
ATOM 3192 C C . GLU A 1 396 ? 20.432 8.541 -55.627 1.00 79.44 396 GLU A C 1
ATOM 3194 O O . GLU A 1 396 ? 20.083 7.714 -56.473 1.00 79.44 396 GLU A O 1
ATOM 3199 N N . LYS A 1 397 ? 21.279 9.536 -55.929 1.00 82.19 397 LYS A N 1
ATOM 3200 C CA . LYS A 1 397 ? 21.794 9.772 -57.284 1.00 82.19 397 LYS A CA 1
ATOM 3201 C C . LYS A 1 397 ? 23.290 9.509 -57.357 1.00 82.19 397 LYS A C 1
ATOM 3203 O O . LYS A 1 397 ? 24.050 9.888 -56.476 1.00 82.19 397 LYS A O 1
ATOM 3208 N N . LYS A 1 398 ? 23.737 8.970 -58.497 1.00 81.50 398 LYS A N 1
ATOM 3209 C CA . LYS A 1 398 ? 25.168 8.783 -58.811 1.00 81.50 398 LYS A CA 1
ATOM 3210 C C . LYS A 1 398 ? 25.986 10.076 -58.832 1.00 81.50 398 LYS A C 1
ATOM 3212 O O . LYS A 1 398 ? 27.207 10.012 -58.803 1.00 81.50 398 LYS A O 1
ATOM 3217 N N . THR A 1 399 ? 25.322 11.224 -58.921 1.00 83.12 399 THR A N 1
ATOM 3218 C CA . THR A 1 399 ? 25.941 12.552 -58.920 1.00 83.12 399 THR A CA 1
ATOM 3219 C C . THR A 1 399 ? 26.206 13.102 -57.523 1.00 83.12 399 THR A C 1
ATOM 3221 O O . THR A 1 399 ? 26.876 14.125 -57.414 1.00 83.12 399 THR A O 1
ATOM 3224 N N . ASP A 1 400 ? 25.645 12.485 -56.483 1.00 84.69 400 ASP A N 1
ATOM 3225 C CA . ASP A 1 400 ? 25.723 13.002 -55.122 1.00 84.69 400 ASP A CA 1
ATOM 3226 C C . ASP A 1 400 ? 27.038 12.573 -54.456 1.00 84.69 400 ASP A C 1
ATOM 3228 O O . ASP A 1 400 ? 27.544 11.470 -54.678 1.00 84.69 400 ASP A O 1
ATOM 3232 N N . ASP A 1 401 ? 27.589 13.454 -53.621 1.00 87.50 401 ASP A N 1
ATOM 3233 C CA . ASP A 1 401 ? 28.828 13.188 -52.898 1.00 87.50 401 ASP A CA 1
ATOM 3234 C C . ASP A 1 401 ? 28.613 12.127 -51.806 1.00 87.50 401 ASP A C 1
ATOM 3236 O O . ASP A 1 401 ? 27.702 12.224 -50.979 1.00 87.50 401 ASP A O 1
ATOM 3240 N N . ILE A 1 402 ? 29.501 11.131 -51.767 1.00 89.25 402 ILE A N 1
ATOM 3241 C CA . ILE A 1 402 ? 29.490 10.082 -50.744 1.00 89.25 402 ILE A CA 1
ATOM 3242 C C . ILE A 1 402 ? 30.520 10.433 -49.673 1.00 89.25 402 ILE A C 1
ATOM 3244 O O . ILE A 1 402 ? 31.687 10.706 -49.974 1.00 89.25 402 ILE A O 1
ATOM 3248 N N . TYR A 1 403 ? 30.100 10.390 -48.412 1.00 91.31 403 TYR A N 1
ATOM 3249 C CA . TYR A 1 403 ? 30.960 10.660 -47.271 1.00 91.31 403 TYR A CA 1
ATOM 3250 C C . TYR A 1 403 ? 31.038 9.446 -46.353 1.00 91.31 403 TYR A C 1
ATOM 3252 O O . TYR A 1 403 ? 30.018 8.847 -46.017 1.00 91.31 403 TYR A O 1
ATOM 3260 N N . PHE A 1 404 ? 32.250 9.115 -45.920 1.00 90.69 404 PHE A N 1
ATOM 3261 C CA . PHE A 1 404 ? 32.511 8.157 -44.855 1.00 90.69 404 PHE A CA 1
ATOM 3262 C C . PHE A 1 404 ? 32.858 8.909 -43.570 1.00 90.69 404 PHE A C 1
ATOM 3264 O O . PHE A 1 404 ? 33.774 9.729 -43.538 1.00 90.69 404 PHE A O 1
ATOM 3271 N N . CYS A 1 405 ? 32.124 8.627 -42.506 1.00 90.31 405 CYS A N 1
ATOM 3272 C CA . CYS A 1 405 ? 32.274 9.248 -41.204 1.00 90.31 405 CYS A CA 1
ATOM 3273 C C . CYS A 1 405 ? 32.792 8.212 -40.205 1.00 90.31 405 CYS A C 1
ATOM 3275 O O . CYS A 1 405 ? 32.170 7.170 -40.026 1.00 90.31 405 CYS A O 1
ATOM 3277 N N . THR A 1 406 ? 33.883 8.495 -39.502 1.00 92.38 406 THR A N 1
ATOM 3278 C CA . THR A 1 406 ? 34.397 7.608 -38.446 1.00 92.38 406 THR A CA 1
ATOM 3279 C C . THR A 1 406 ? 34.882 8.408 -37.243 1.00 92.38 406 THR A C 1
ATOM 3281 O O . THR A 1 406 ? 35.178 9.602 -37.351 1.00 92.38 406 THR A O 1
ATOM 3284 N N . TYR A 1 407 ? 34.909 7.776 -36.073 1.00 89.25 407 TYR A N 1
ATOM 3285 C CA . TYR A 1 407 ? 35.424 8.396 -34.859 1.00 89.25 407 TYR A CA 1
ATOM 3286 C C . TYR A 1 407 ? 36.936 8.210 -34.781 1.00 89.25 407 TYR A C 1
ATOM 3288 O O . TYR A 1 407 ? 37.438 7.092 -34.717 1.00 89.25 407 TYR A O 1
ATOM 3296 N N . GLU A 1 408 ? 37.664 9.322 -34.716 1.00 90.00 408 GLU A N 1
ATOM 3297 C CA . GLU A 1 408 ? 39.108 9.323 -34.501 1.00 90.00 408 GLU A CA 1
ATOM 3298 C C . GLU A 1 408 ? 39.468 10.127 -33.258 1.00 90.00 408 GLU A C 1
ATOM 3300 O O . GLU A 1 408 ? 38.911 11.198 -32.995 1.00 90.00 408 GLU A O 1
ATOM 3305 N N . LYS A 1 409 ? 40.474 9.654 -32.519 1.00 89.56 409 LYS A N 1
ATOM 3306 C CA . LYS A 1 409 ? 41.042 10.406 -31.402 1.00 89.56 409 LYS A CA 1
ATOM 3307 C C . LYS A 1 409 ? 41.816 11.606 -31.927 1.00 89.56 409 LYS A C 1
ATOM 3309 O O . LYS A 1 409 ? 42.886 11.451 -32.511 1.00 89.56 409 LYS A O 1
ATOM 3314 N N . ARG A 1 410 ? 41.314 12.814 -31.668 1.00 84.81 410 ARG A N 1
ATOM 3315 C CA . ARG A 1 410 ? 42.005 14.065 -32.006 1.00 84.81 410 ARG A CA 1
ATOM 3316 C C . ARG A 1 410 ? 42.106 14.995 -30.808 1.00 84.81 410 ARG A C 1
ATOM 3318 O O . ARG A 1 410 ? 41.262 14.997 -29.916 1.00 84.81 410 ARG A O 1
ATOM 3325 N N . VAL A 1 411 ? 43.154 15.809 -30.806 1.00 83.25 411 VAL A N 1
ATOM 3326 C CA . VAL A 1 411 ? 43.308 16.931 -29.877 1.00 83.25 411 VAL A CA 1
ATOM 3327 C C . VAL A 1 411 ? 42.639 18.143 -30.521 1.00 83.25 411 VAL A C 1
ATOM 3329 O O . VAL A 1 411 ? 42.959 18.500 -31.654 1.00 83.25 411 VAL A O 1
ATOM 3332 N N . TYR A 1 412 ? 41.660 18.742 -29.846 1.00 74.38 412 TYR A N 1
ATOM 3333 C CA . TYR A 1 412 ? 40.952 19.919 -30.350 1.00 74.38 412 TYR A CA 1
ATOM 3334 C C . TYR A 1 412 ? 40.495 20.830 -29.202 1.00 74.38 412 TYR A C 1
ATOM 3336 O O . TYR A 1 412 ? 40.204 20.375 -28.094 1.00 74.38 412 TYR A O 1
ATOM 3344 N N . GLY A 1 413 ? 40.420 22.138 -29.465 1.00 77.44 413 GLY A N 1
ATOM 3345 C CA . GLY A 1 413 ? 40.112 23.144 -28.445 1.00 77.44 413 GLY A CA 1
ATOM 3346 C C . GLY A 1 413 ? 41.300 23.421 -27.513 1.00 77.44 413 GLY A C 1
ATOM 3347 O O . GLY A 1 413 ? 42.441 23.432 -27.955 1.00 77.44 413 GLY A O 1
ATOM 3348 N N . ARG A 1 414 ? 41.030 23.671 -26.223 1.00 75.81 414 ARG A N 1
ATOM 3349 C CA . ARG A 1 414 ? 42.060 23.969 -25.198 1.00 75.81 414 ARG A CA 1
ATOM 3350 C C . ARG A 1 414 ? 42.574 22.735 -24.443 1.00 75.81 414 ARG A C 1
ATOM 3352 O O . ARG A 1 414 ? 43.324 22.880 -23.486 1.00 75.81 414 ARG A O 1
ATOM 3359 N N . SER A 1 415 ? 42.109 21.537 -24.787 1.00 77.00 415 SER A N 1
ATOM 3360 C CA . SER A 1 415 ? 42.492 20.307 -24.086 1.00 77.00 415 SER A CA 1
ATOM 3361 C C . SER A 1 415 ? 43.698 19.667 -24.765 1.00 77.00 415 SER A C 1
ATOM 3363 O O . SER A 1 415 ? 43.712 19.583 -25.984 1.00 77.00 415 SER A O 1
ATOM 3365 N N . GLU A 1 416 ? 44.660 19.167 -23.988 1.00 82.88 416 GLU A N 1
ATOM 3366 C CA . GLU A 1 416 ? 45.820 18.409 -24.497 1.00 82.88 416 GLU A CA 1
ATOM 3367 C C . GLU A 1 416 ? 45.545 16.899 -24.631 1.00 82.88 416 GLU A C 1
ATOM 3369 O O . GLU A 1 416 ? 46.351 16.159 -25.190 1.00 82.88 416 GLU A O 1
ATOM 3374 N N . LYS A 1 417 ? 44.401 16.411 -24.127 1.00 87.44 417 LYS A N 1
ATOM 3375 C CA . LYS A 1 417 ? 44.044 14.986 -24.176 1.00 87.44 417 LYS A CA 1
ATOM 3376 C C . LYS A 1 417 ? 43.277 14.662 -25.467 1.00 87.44 417 LYS A C 1
ATOM 3378 O O . LYS A 1 417 ? 42.303 15.364 -25.755 1.00 87.44 417 LYS A O 1
ATOM 3383 N N . PRO A 1 418 ? 43.638 13.594 -26.206 1.00 84.81 418 PRO A N 1
ATOM 3384 C CA . PRO A 1 418 ? 42.874 13.150 -27.368 1.00 84.81 418 PRO A CA 1
ATOM 3385 C C . PRO A 1 418 ? 41.457 12.738 -26.961 1.00 84.81 418 PRO A C 1
ATOM 3387 O O . PRO A 1 418 ? 41.283 11.987 -25.999 1.00 84.81 418 PRO A O 1
ATOM 3390 N N . ARG A 1 419 ? 40.453 13.218 -27.696 1.00 85.12 419 ARG A N 1
ATOM 3391 C CA . ARG A 1 419 ? 39.044 12.838 -27.530 1.00 85.12 419 ARG A CA 1
ATOM 3392 C C . ARG A 1 419 ? 38.492 12.332 -28.853 1.00 85.12 419 ARG A C 1
ATOM 3394 O O . ARG A 1 419 ? 38.959 12.764 -29.909 1.00 85.12 419 ARG A O 1
ATOM 3401 N N . ASP A 1 420 ? 37.509 11.443 -28.784 1.00 87.06 420 ASP A N 1
ATOM 3402 C CA . ASP A 1 420 ? 36.839 10.935 -29.977 1.00 87.06 420 ASP A CA 1
ATOM 3403 C C . ASP A 1 420 ? 36.110 12.086 -30.672 1.00 87.06 420 ASP A C 1
ATOM 3405 O O . ASP A 1 420 ? 35.297 12.797 -30.075 1.00 87.06 420 ASP A O 1
ATOM 3409 N N . LYS A 1 421 ? 36.447 12.300 -31.941 1.00 87.31 421 LYS A N 1
ATOM 3410 C CA . LYS A 1 421 ? 35.818 13.292 -32.803 1.00 87.31 421 LYS A CA 1
ATOM 3411 C C . LYS A 1 421 ? 35.357 12.598 -34.072 1.00 87.31 421 LYS A C 1
ATOM 3413 O O . LYS A 1 421 ? 36.124 11.859 -34.680 1.00 87.31 421 LYS A O 1
ATOM 3418 N N . LEU A 1 422 ? 34.118 12.864 -34.474 1.00 88.75 422 LEU A N 1
ATOM 3419 C CA . LEU A 1 422 ? 33.602 12.397 -35.754 1.00 88.75 422 LEU A CA 1
ATOM 3420 C C . LEU A 1 422 ? 34.318 13.152 -36.883 1.00 88.75 422 LEU A C 1
ATOM 3422 O O . LEU A 1 422 ? 34.256 14.384 -36.949 1.00 88.75 422 LEU A O 1
ATOM 3426 N N . ILE A 1 423 ? 35.030 12.418 -37.733 1.00 91.12 423 ILE A N 1
ATOM 3427 C CA . ILE A 1 423 ? 35.731 12.930 -38.911 1.00 91.12 423 ILE A CA 1
ATOM 3428 C C . ILE A 1 423 ? 34.981 12.475 -40.151 1.00 91.12 423 ILE A C 1
ATOM 3430 O O . ILE A 1 423 ? 34.569 11.322 -40.235 1.00 91.12 423 ILE A O 1
ATOM 3434 N N . VAL A 1 424 ? 34.817 13.393 -41.101 1.00 91.12 424 VAL A N 1
ATOM 3435 C CA . VAL A 1 424 ? 34.099 13.169 -42.355 1.00 91.12 424 VAL A CA 1
ATOM 3436 C C . VAL A 1 424 ? 35.109 13.151 -43.497 1.00 91.12 424 VAL A C 1
ATOM 3438 O O . VAL A 1 424 ? 35.836 14.123 -43.700 1.00 91.12 424 VAL A O 1
ATOM 3441 N N . TYR A 1 425 ? 35.138 12.052 -44.241 1.00 90.56 425 TYR A N 1
ATOM 3442 C CA . TYR A 1 425 ? 35.959 11.848 -45.426 1.00 90.56 425 TYR A CA 1
ATOM 3443 C C . TYR A 1 425 ? 35.069 11.847 -46.661 1.00 90.56 425 TYR A C 1
ATOM 3445 O O . TYR A 1 425 ? 34.139 11.050 -46.750 1.00 90.56 425 TYR A O 1
ATOM 3453 N N . LYS A 1 426 ? 35.360 12.715 -47.631 1.00 91.00 426 LYS A N 1
ATOM 3454 C CA . LYS A 1 426 ? 34.741 12.630 -48.954 1.00 91.00 426 LYS A CA 1
ATOM 3455 C C . LYS A 1 426 ? 35.400 11.495 -49.735 1.00 91.00 426 LYS A C 1
ATOM 3457 O O . LYS A 1 426 ? 36.626 11.420 -49.803 1.00 91.00 426 LYS A O 1
ATOM 3462 N N . LEU A 1 427 ? 34.595 10.610 -50.308 1.00 87.31 427 LEU A N 1
ATOM 3463 C CA . LEU A 1 427 ? 35.083 9.539 -51.168 1.00 87.31 427 LEU A CA 1
ATOM 3464 C C . LEU A 1 427 ? 35.324 10.082 -52.580 1.00 87.31 427 LEU A C 1
ATOM 3466 O O . LEU A 1 427 ? 34.398 10.548 -53.233 1.00 87.31 427 LEU A O 1
ATOM 3470 N N . GLU A 1 428 ? 36.571 10.001 -53.046 1.00 86.19 428 GLU A N 1
ATOM 3471 C CA . GLU A 1 428 ? 36.976 10.442 -54.395 1.00 86.19 428 GLU A CA 1
ATOM 3472 C C . GLU A 1 428 ? 37.485 9.286 -55.275 1.00 86.19 428 GLU A C 1
ATOM 3474 O O . GLU A 1 428 ? 37.667 9.443 -56.479 1.00 86.19 428 GLU A O 1
ATOM 3479 N N . SER A 1 429 ? 37.717 8.103 -54.696 1.00 87.06 429 SER A N 1
ATOM 3480 C CA . SER A 1 429 ? 38.208 6.938 -55.437 1.00 87.06 429 SER A CA 1
ATOM 3481 C C . SER A 1 429 ? 37.086 6.280 -56.244 1.00 87.06 429 SER A C 1
ATOM 3483 O O . SER A 1 429 ? 36.169 5.698 -55.662 1.00 87.06 429 SER A O 1
ATOM 3485 N N . GLU A 1 430 ? 37.203 6.295 -57.577 1.00 80.81 430 GLU A N 1
ATOM 3486 C CA . GLU A 1 430 ? 36.235 5.663 -58.492 1.00 80.81 430 GLU A CA 1
ATOM 3487 C C . GLU A 1 430 ? 35.984 4.183 -58.167 1.00 80.81 430 GLU A C 1
ATOM 3489 O O . GLU A 1 430 ? 34.847 3.722 -58.224 1.00 80.81 430 GLU A O 1
ATOM 3494 N N . GLY A 1 431 ? 37.022 3.440 -57.766 1.00 83.81 431 GLY A N 1
ATOM 3495 C CA . GLY A 1 431 ? 36.892 2.026 -57.402 1.00 83.81 431 GLY A CA 1
ATOM 3496 C C . GLY A 1 431 ? 35.978 1.803 -56.195 1.00 83.81 431 GLY A C 1
ATOM 3497 O O . GLY A 1 431 ? 35.104 0.944 -56.240 1.00 83.81 431 GLY A O 1
ATOM 3498 N N . ILE A 1 432 ? 36.130 2.609 -55.140 1.00 81.81 432 ILE A N 1
ATOM 3499 C CA . ILE A 1 432 ? 35.316 2.490 -53.918 1.00 81.81 432 ILE A CA 1
ATOM 3500 C C . ILE A 1 432 ? 33.882 2.968 -54.174 1.00 81.81 432 ILE A C 1
ATOM 3502 O O . ILE A 1 432 ? 32.931 2.354 -53.691 1.00 81.81 432 ILE A O 1
ATOM 3506 N N . ILE A 1 433 ? 33.720 4.029 -54.970 1.00 83.25 433 ILE A N 1
ATOM 3507 C CA . ILE A 1 433 ? 32.407 4.535 -55.385 1.00 83.25 433 ILE A CA 1
ATOM 3508 C C . ILE A 1 433 ? 31.650 3.463 -56.185 1.00 83.25 433 ILE A C 1
ATOM 3510 O O . ILE A 1 433 ? 30.467 3.238 -55.937 1.00 83.25 433 ILE A O 1
ATOM 3514 N N . ASN A 1 434 ? 32.319 2.754 -57.098 1.00 84.25 434 ASN A N 1
ATOM 3515 C CA . ASN A 1 434 ? 31.700 1.662 -57.853 1.00 84.25 434 ASN A CA 1
ATOM 3516 C C . ASN A 1 434 ? 31.249 0.515 -56.936 1.00 84.25 434 ASN A C 1
ATOM 3518 O O . ASN A 1 434 ? 30.093 0.100 -57.022 1.00 84.25 434 ASN A O 1
ATOM 3522 N N . SER A 1 435 ? 32.102 0.076 -56.003 1.00 83.50 435 SER A N 1
ATOM 3523 C CA . SER A 1 435 ? 31.741 -0.954 -55.018 1.00 83.50 435 SER A CA 1
ATOM 3524 C C . SER A 1 435 ? 30.562 -0.540 -54.132 1.00 83.50 435 SER A C 1
ATOM 3526 O O . SER A 1 435 ? 29.705 -1.362 -53.813 1.00 83.50 435 SER A O 1
ATOM 3528 N N . TYR A 1 436 ? 30.483 0.739 -53.748 1.00 85.31 436 TYR A N 1
ATOM 3529 C CA . TYR A 1 436 ? 29.326 1.276 -53.033 1.00 85.31 436 TYR A CA 1
ATOM 3530 C C . TYR A 1 436 ? 28.043 1.108 -53.857 1.00 85.31 436 TYR A C 1
ATOM 3532 O O . TYR A 1 436 ? 27.063 0.558 -53.360 1.00 85.31 436 TYR A O 1
ATOM 3540 N N . TRP A 1 437 ? 28.048 1.512 -55.131 1.00 84.38 437 TRP A N 1
ATOM 3541 C CA . TRP A 1 437 ? 26.862 1.421 -55.989 1.00 84.38 437 TRP A CA 1
ATOM 3542 C C . TRP A 1 437 ? 26.414 -0.016 -56.267 1.00 84.38 437 TRP A C 1
ATOM 3544 O O . TRP A 1 437 ? 25.209 -0.249 -56.389 1.00 84.38 437 TRP A O 1
ATOM 3554 N N . GLU A 1 438 ? 27.337 -0.975 -56.339 1.00 83.56 438 GLU A N 1
ATOM 3555 C CA . GLU A 1 438 ? 26.998 -2.402 -56.424 1.00 83.56 438 GLU A CA 1
ATOM 3556 C C . GLU A 1 438 ? 26.236 -2.872 -55.174 1.00 83.56 438 GLU A C 1
ATOM 3558 O O . GLU A 1 438 ? 25.169 -3.481 -55.289 1.00 83.56 438 GLU A O 1
ATOM 3563 N N . LEU A 1 439 ? 26.725 -2.510 -53.983 1.00 82.12 439 LEU A N 1
ATOM 3564 C CA . LEU A 1 439 ? 26.090 -2.853 -52.707 1.00 82.12 439 LEU A CA 1
ATOM 3565 C C . LEU A 1 439 ? 24.717 -2.191 -52.541 1.00 82.12 439 LEU A C 1
ATOM 3567 O O . LEU A 1 439 ? 23.760 -2.867 -52.165 1.00 82.12 439 LEU A O 1
ATOM 3571 N N . ILE A 1 440 ? 24.590 -0.900 -52.864 1.00 81.19 440 ILE A N 1
ATOM 3572 C CA . ILE A 1 440 ? 23.306 -0.183 -52.799 1.00 81.19 440 ILE A CA 1
ATOM 3573 C C . ILE A 1 440 ? 22.293 -0.770 -53.774 1.00 81.19 440 ILE A C 1
ATOM 3575 O O . ILE A 1 440 ? 21.136 -0.958 -53.408 1.00 81.19 440 ILE A O 1
ATOM 3579 N N . SER A 1 441 ? 22.717 -1.107 -54.994 1.00 78.69 441 SER A N 1
ATOM 3580 C CA . SER A 1 441 ? 21.821 -1.703 -55.991 1.00 78.69 441 SER A CA 1
ATOM 3581 C C . SER A 1 441 ? 21.282 -3.054 -55.518 1.00 78.69 441 SER A C 1
ATOM 3583 O O . SER A 1 441 ? 20.086 -3.311 -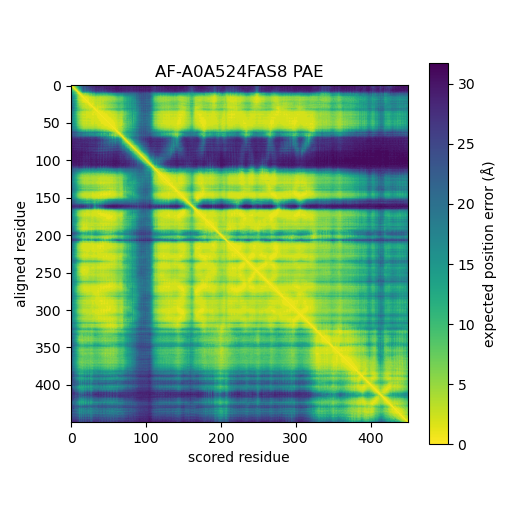55.654 1.00 78.69 441 SER A O 1
ATOM 3585 N N . SER A 1 442 ? 22.135 -3.882 -54.906 1.00 76.31 442 SER A N 1
ATOM 3586 C CA . SER A 1 442 ? 21.719 -5.149 -54.294 1.00 76.31 442 SER A CA 1
ATOM 3587 C C . SER A 1 442 ? 20.799 -4.936 -53.087 1.00 76.31 442 SER A C 1
ATOM 3589 O O . SER A 1 442 ? 19.812 -5.654 -52.940 1.00 76.31 442 SER A O 1
ATOM 3591 N N . TYR A 1 443 ? 21.088 -3.946 -52.237 1.00 75.31 443 TYR A N 1
ATOM 3592 C CA . TYR A 1 443 ? 20.273 -3.614 -51.065 1.00 75.31 443 TYR A CA 1
ATOM 3593 C C . TYR A 1 443 ? 18.871 -3.129 -51.467 1.00 75.31 443 TYR A C 1
ATOM 3595 O O . TYR A 1 443 ? 17.870 -3.623 -50.958 1.00 75.31 443 TYR A O 1
ATOM 3603 N N . SER A 1 444 ? 18.776 -2.222 -52.445 1.00 71.19 444 SER A N 1
ATOM 3604 C CA . SER A 1 444 ? 17.496 -1.723 -52.965 1.00 71.19 444 SER A CA 1
ATOM 3605 C C . SER A 1 444 ? 16.670 -2.781 -53.701 1.00 71.19 444 SER A C 1
ATOM 3607 O O . SER A 1 444 ? 15.462 -2.608 -53.840 1.00 71.19 444 SER A O 1
ATOM 3609 N N . GLN A 1 445 ? 17.294 -3.844 -54.219 1.00 68.38 445 GLN A N 1
ATOM 3610 C CA . GLN A 1 445 ? 16.572 -4.987 -54.784 1.00 68.38 445 GLN A CA 1
ATOM 3611 C C . GLN A 1 445 ? 15.941 -5.842 -53.683 1.00 68.38 445 GLN A C 1
ATOM 3613 O O . GLN A 1 445 ? 14.757 -6.145 -53.775 1.00 68.38 445 GLN A O 1
ATOM 3618 N N . LEU A 1 446 ? 16.689 -6.138 -52.616 1.00 63.78 446 LEU A N 1
ATOM 3619 C CA . LEU A 1 446 ? 16.180 -6.867 -51.449 1.00 63.78 446 LEU A CA 1
ATOM 3620 C C . LEU A 1 446 ? 15.028 -6.121 -50.757 1.00 63.78 446 LEU A C 1
ATOM 3622 O O . LEU A 1 446 ? 14.036 -6.736 -50.388 1.00 63.78 446 LEU A O 1
ATOM 3626 N N . ASP A 1 447 ? 15.115 -4.792 -50.651 1.00 63.28 447 ASP A N 1
ATOM 3627 C CA . ASP A 1 447 ? 14.052 -3.953 -50.075 1.00 63.28 447 ASP A CA 1
ATOM 3628 C C . ASP A 1 447 ? 12.760 -3.905 -50.908 1.00 63.28 447 ASP A C 1
ATOM 3630 O O . ASP A 1 447 ? 11.729 -3.484 -50.397 1.00 63.28 447 ASP A O 1
ATOM 3634 N N . LYS A 1 448 ? 12.797 -4.301 -52.188 1.00 62.12 448 LYS A N 1
ATOM 3635 C CA . LYS A 1 448 ? 11.597 -4.413 -53.039 1.00 62.12 448 LYS A CA 1
ATOM 3636 C C . LYS A 1 448 ? 10.945 -5.796 -52.982 1.00 62.12 448 LYS A C 1
ATOM 3638 O O . LYS A 1 448 ? 9.834 -5.946 -53.485 1.00 62.12 448 LYS A O 1
ATOM 3643 N N . GLU A 1 449 ? 11.652 -6.797 -52.463 1.00 50.94 449 GLU A N 1
ATOM 3644 C CA . GLU A 1 449 ? 11.176 -8.182 -52.341 1.00 50.94 449 GLU A CA 1
ATOM 3645 C C . GLU A 1 449 ? 10.534 -8.480 -50.975 1.00 50.94 449 GLU A C 1
ATOM 3647 O O . GLU A 1 449 ? 9.786 -9.452 -50.857 1.00 50.94 449 GLU A O 1
ATOM 3652 N N . ILE A 1 450 ? 10.820 -7.650 -49.966 1.00 47.56 450 ILE A N 1
ATOM 3653 C CA . ILE A 1 450 ? 10.190 -7.631 -48.633 1.00 47.56 450 ILE A CA 1
ATOM 3654 C C . ILE A 1 450 ? 8.964 -6.718 -48.681 1.00 47.56 450 ILE A C 1
ATOM 3656 O O . ILE A 1 450 ? 7.932 -7.104 -48.081 1.00 47.56 450 ILE A O 1
#

Mean predicted aligned error: 12.22 Å

Sequence (450 aa):
MSRISSEDEGRIKQGTIAGFMRKRTQLVGFEFGYWKHSQYIAEFIDNSLDAIESFQWREIEKPDSKYKFTLDQETALENLTLVQEFEESSLEVETEKETELEKDESGEIIDKEEIETEEEVKRIIKDMNDLLKPVATLVDTEPLVIIRMREYEPPSVLTSELSQKNVLSYSFEIFDNGIGMNKGDLRKFGKYLASSKSLELKQTRGSQGFGAPSAFSDAQNTTGKPIIVTSKTADIIFATASEFFTTSKNEKRYLIHPTEIDSPFLHGTYIKLNYLNVKYVRGYVDTYIKETALMNPHVTIIFIDPYGEVVTYPRLVSSFPREPKYAKPHPSSTNIGDLQDLLTKSENLTVSAFLQDNFVRVSPRTAKEIITIAERDLQENNNFFILKEGFITKVEKKTDDIYFCTYEKRVYGRSEKPRDKLIVYKLESEGIINSYWELISSYSQLDKEI

Radius of gyration: 33.08 Å; Cα contacts (8 Å, |Δi|>4): 628; chains: 1; bounding box: 74×81×109 Å

Solvent-accessible surface area (backbone atoms only — not comparable to full-atom values): 26297 Å² total; per-residue (Å²): 135,83,83,78,77,79,71,74,75,64,92,77,77,92,81,43,70,37,42,50,43,62,77,41,38,54,83,75,52,57,40,88,42,77,59,28,61,35,43,56,50,52,48,49,51,44,51,37,50,55,28,35,52,54,33,46,58,61,27,66,73,39,93,82,45,90,78,45,77,53,72,83,58,53,80,56,63,79,53,62,70,62,64,68,54,65,79,69,70,79,74,73,85,77,83,76,76,85,77,78,83,79,81,82,92,70,91,70,87,75,55,70,70,57,55,55,50,52,54,52,51,51,50,55,49,48,58,51,44,73,67,40,61,90,44,54,83,42,53,83,72,45,62,40,37,41,38,40,36,38,64,46,85,59,60,70,84,74,63,74,72,69,96,61,93,58,64,38,26,34,42,43,35,40,37,23,47,16,40,43,38,54,75,71,53,54,72,38,57,55,26,62,68,48,50,92,72,66,82,60,58,50,84,66,85,71,67,74,30,48,52,62,26,44,54,51,39,51,18,30,73,59,59,70,45,58,40,38,40,38,22,16,25,76,90,46,93,55,23,34,34,30,28,32,41,74,42,50,86,50,45,74,50,63,80,40,61,85,39,78,38,87,62,100,58,61,30,9,40,38,40,41,42,37,32,58,33,48,72,88,62,88,79,50,45,62,47,51,52,51,54,49,42,68,75,38,35,53,35,24,40,38,39,30,41,57,87,68,54,75,48,76,42,71,52,76,46,73,69,73,81,80,83,70,63,78,50,59,55,44,72,94,77,57,50,73,66,57,51,52,53,50,59,73,69,50,85,59,94,42,71,53,56,40,44,40,75,58,26,47,96,36,44,78,66,53,28,50,51,52,50,54,53,52,51,49,51,52,25,64,77,66,40,26,46,83,50,99,78,34,36,34,53,57,74,95,49,94,86,56,88,46,38,42,33,30,75,43,74,41,65,62,87,94,49,89,63,66,40,80,38,84,44,79,40,77,69,80,55,66,70,62,53,51,55,48,52,55,51,50,54,53,50,59,50,53,66,71,74,110

Secondary structure (DSSP, 8-state):
----------S--PPPHHHHHHH-GGGGT--SSHHHHHHHHHHHHHHHHHHHHHHHHHHHT-TT-TT---GGGGGGGGGGGGGGGGGTTTS----------PPP-------HHHHHHHHHHHHHHHHHHHHHGGGHHHHTTS-EEEEEEEEEPPPGGGSSSS--TT-EEEEEEEEE-SS---HHHHHHTTSTT--TTSSS----SS-TTTHHHHHHHHHHHHH-PPEEEEEE-TT-SSEEEEEEEE-TTS-EEEEEEEEEE--SSSSEEEEEEEEEESPP-TTTHHHHHHHHHHH-TTSEEEEE-TT--EEEE----SPPPPPPPP-PPPGGG--HHHHHHHHHH---SSHHHHHHHHSTT--HHHHHHHHHHHHHHHHHHHTEEEETTEEEE--SSTTSPPEEEEEEEE--TT--S-EEEEEEEE---HHHHHHHHHHHHHHHHHHHH-

pLDDT: mean 82.53, std 17.77, range [26.12, 98.56]